Protein AF-0000000075992745 (afdb_homodimer)

Radius of gyration: 24.16 Å; Cα contacts (8 Å, |Δi|>4): 857; chains: 2; bounding box: 60×70×59 Å

Structure (mmCIF, N/CA/C/O backbone):
data_AF-0000000075992745-model_v1
#
loop_
_entity.id
_entity.type
_entity.pdbx_description
1 polymer Maspardin-like
#
loop_
_atom_site.group_PDB
_atom_site.id
_atom_site.type_symbol
_atom_site.label_atom_id
_atom_site.label_alt_id
_atom_site.label_comp_id
_atom_site.label_asym_id
_atom_site.label_entity_id
_atom_site.label_seq_id
_atom_site.pdbx_PDB_ins_code
_atom_site.Cartn_x
_atom_site.Cartn_y
_atom_site.Cartn_z
_atom_site.occupancy
_atom_site.B_iso_or_equiv
_atom_site.auth_seq_id
_atom_site.auth_comp_id
_atom_site.auth_asym_id
_atom_site.auth_atom_id
_atom_site.pdbx_PDB_model_num
ATOM 1 N N . MET A 1 1 ? 29.016 8.023 17.594 1 26.86 1 MET A N 1
ATOM 2 C CA . MET A 1 1 ? 27.672 8.602 17.719 1 26.86 1 MET A CA 1
ATOM 3 C C . MET A 1 1 ? 27.625 10.008 17.141 1 26.86 1 MET A C 1
ATOM 5 O O . MET A 1 1 ? 26.609 10.43 16.594 1 26.86 1 MET A O 1
ATOM 9 N N . HIS A 1 2 ? 28.688 10.75 17.375 1 33.97 2 HIS A N 1
ATOM 10 C CA . HIS A 1 2 ? 29.078 12.094 16.938 1 33.97 2 HIS A CA 1
ATOM 11 C C . HIS A 1 2 ? 29.281 12.148 15.43 1 33.97 2 HIS A C 1
ATOM 13 O O . HIS A 1 2 ? 29.266 13.234 14.844 1 33.97 2 HIS A O 1
ATOM 19 N N . HIS A 1 3 ? 29.75 10.992 14.953 1 36.22 3 HIS A N 1
ATOM 20 C CA . HIS A 1 3 ? 30.172 11.008 13.555 1 36.22 3 HIS A CA 1
ATOM 21 C C . HIS A 1 3 ? 28.984 11.125 12.625 1 36.22 3 HIS A C 1
ATOM 23 O O . HIS A 1 3 ? 29.141 11.273 11.406 1 36.22 3 H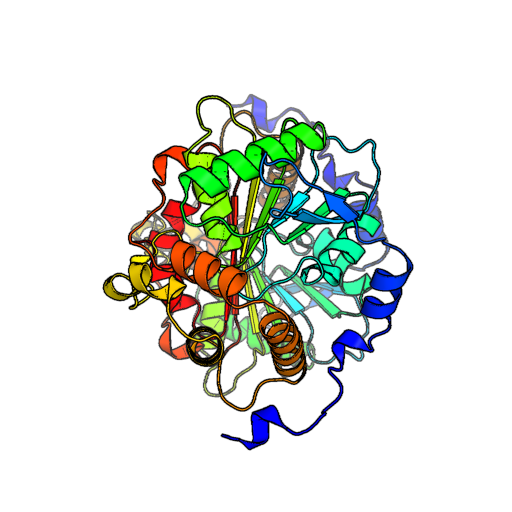IS A O 1
ATOM 29 N N . LEU A 1 4 ? 27.781 10.656 13.102 1 38.75 4 LEU A N 1
ATOM 30 C CA . LEU A 1 4 ? 26.656 10.734 12.18 1 38.75 4 LEU A CA 1
ATOM 31 C C . LEU A 1 4 ? 26.297 12.188 11.875 1 38.75 4 LEU A C 1
ATOM 33 O O . LEU A 1 4 ? 25.578 12.469 10.914 1 38.75 4 LEU A O 1
ATOM 37 N N . LEU A 1 5 ? 26.656 13.148 12.805 1 38.5 5 LEU A N 1
ATOM 38 C CA . LEU A 1 5 ? 26.234 14.539 12.648 1 38.5 5 LEU A CA 1
ATOM 39 C C . LEU A 1 5 ? 27.078 15.25 11.602 1 38.5 5 LEU A C 1
ATOM 41 O O . LEU A 1 5 ? 26.594 16.141 10.906 1 38.5 5 LEU A O 1
ATOM 45 N N . ASN A 1 6 ? 28.438 15.242 11.805 1 35.97 6 ASN A N 1
ATOM 46 C CA . ASN A 1 6 ? 29.297 16.297 11.242 1 35.97 6 ASN A CA 1
ATOM 47 C C . ASN A 1 6 ? 29.578 16.047 9.766 1 35.97 6 ASN A C 1
ATOM 49 O O . ASN A 1 6 ? 30.438 16.703 9.18 1 35.97 6 ASN A O 1
ATOM 53 N N . SER A 1 7 ? 29.703 14.82 9.289 1 39.09 7 SER A N 1
ATOM 54 C CA . SER A 1 7 ? 30.219 14.773 7.922 1 39.09 7 SER A CA 1
ATOM 55 C C . SER A 1 7 ? 29.203 15.336 6.934 1 39.09 7 SER A C 1
ATOM 57 O O . SER A 1 7 ? 28.031 14.953 6.949 1 39.09 7 SER A O 1
ATOM 59 N N . LYS A 1 8 ? 29.406 16.453 6.441 1 42.62 8 LYS A N 1
ATOM 60 C CA . LYS A 1 8 ? 28.672 17.062 5.336 1 42.62 8 LYS A CA 1
ATOM 61 C C . LYS A 1 8 ? 28.422 16.047 4.223 1 42.62 8 LYS A C 1
ATOM 63 O O . LYS A 1 8 ? 29.125 16.031 3.213 1 42.62 8 LYS A O 1
ATOM 68 N N . SER A 1 9 ? 28.281 14.789 4.395 1 50.88 9 SER A N 1
ATOM 69 C CA . SER A 1 9 ? 27.859 13.992 3.248 1 50.88 9 SER A CA 1
ATOM 70 C C . SER A 1 9 ? 26.609 14.578 2.594 1 50.88 9 SER A C 1
ATOM 72 O O . SER A 1 9 ? 25.594 14.766 3.254 1 50.88 9 SER A O 1
ATOM 74 N N . THR A 1 10 ? 26.75 15.406 1.504 1 61.84 10 THR A N 1
ATOM 75 C CA . THR A 1 10 ? 25.703 16 0.674 1 61.84 10 THR A CA 1
ATOM 76 C C . THR A 1 10 ? 24.562 15.023 0.461 1 61.84 10 THR A C 1
ATOM 78 O O . THR A 1 10 ? 24.781 13.891 0.034 1 61.84 10 THR A O 1
ATOM 81 N N . ASN A 1 11 ? 23.359 15.32 1.11 1 83.88 11 ASN A N 1
ATOM 82 C CA . ASN A 1 11 ? 22.141 14.539 0.931 1 83.88 11 ASN A CA 1
ATOM 83 C C . ASN A 1 11 ? 21.875 14.25 -0.544 1 83.88 11 ASN A C 1
ATOM 85 O O . ASN A 1 11 ? 21.688 15.18 -1.338 1 83.88 11 ASN A O 1
ATOM 89 N N . GLU A 1 12 ? 22.094 13.117 -0.944 1 90.75 12 GLU A N 1
ATOM 90 C CA . GLU A 1 12 ? 21.984 12.68 -2.332 1 90.75 12 GLU A CA 1
ATOM 91 C C . GLU A 1 12 ? 20.625 13.055 -2.92 1 90.75 12 GLU A C 1
ATOM 93 O O . GLU A 1 12 ? 20.531 13.422 -4.094 1 90.75 12 GLU A O 1
ATOM 98 N N . ILE A 1 13 ? 19.625 13.086 -2.1 1 93.81 13 ILE A N 1
ATOM 99 C CA . ILE A 1 13 ? 18.266 13.344 -2.592 1 93.81 13 ILE A CA 1
ATOM 100 C C . ILE A 1 13 ? 18.125 14.812 -2.953 1 93.81 13 ILE A C 1
ATOM 102 O O . ILE A 1 13 ? 17.562 15.148 -4 1 93.81 13 ILE A O 1
ATOM 106 N N . VAL A 1 14 ? 18.641 15.711 -2.195 1 94.69 14 VAL A N 1
ATOM 107 C CA . VAL A 1 14 ? 18.484 17.156 -2.404 1 94.69 14 VAL A CA 1
ATOM 108 C C . VAL A 1 14 ? 19.172 17.562 -3.703 1 94.69 14 VAL A C 1
ATOM 110 O O . VAL A 1 14 ? 18.75 18.516 -4.367 1 94.69 14 VAL A O 1
ATOM 113 N N . GLN A 1 15 ? 20.156 16.75 -4.098 1 94.31 15 GLN A N 1
ATOM 114 C CA . GLN A 1 15 ? 20.906 17.062 -5.309 1 94.31 15 GLN A CA 1
ATOM 115 C C . GLN A 1 15 ? 20.375 16.266 -6.5 1 94.31 15 GLN A C 1
ATOM 117 O O . GLN A 1 15 ? 20.844 16.438 -7.625 1 94.31 15 GLN A O 1
ATOM 122 N N . SER A 1 16 ? 19.406 15.445 -6.281 1 94.44 16 SER A N 1
ATOM 123 C CA . SER A 1 16 ? 18.891 14.602 -7.355 1 94.44 16 SER A CA 1
ATOM 124 C C . SER A 1 16 ? 18.172 15.438 -8.406 1 94.44 16 SER A C 1
ATOM 126 O O . SER A 1 16 ? 17.562 16.469 -8.086 1 94.44 16 SER A O 1
ATOM 128 N N . PRO A 1 17 ? 18.188 15.008 -9.656 1 94.31 17 PRO A N 1
ATOM 129 C CA . PRO A 1 17 ? 17.469 15.719 -10.711 1 94.31 17 PRO A CA 1
ATOM 130 C C . PRO A 1 17 ? 15.977 15.844 -10.422 1 94.31 17 PRO A C 1
ATOM 132 O O . PRO A 1 17 ? 15.367 16.875 -10.734 1 94.31 17 PRO A O 1
ATOM 135 N N . GLU A 1 18 ? 15.438 14.867 -9.859 1 93.88 18 GLU A N 1
ATOM 136 C CA . GLU A 1 18 ? 14.008 14.867 -9.562 1 93.88 18 GLU A CA 1
ATOM 137 C C . GLU A 1 18 ? 13.664 15.953 -8.547 1 93.88 18 GLU A C 1
ATOM 139 O O . GLU A 1 18 ? 12.695 16.703 -8.727 1 93.88 18 GLU A O 1
ATOM 144 N N . TYR A 1 19 ? 14.422 16 -7.512 1 97 19 TYR A N 1
ATOM 145 C CA . TYR A 1 19 ? 14.164 16.984 -6.473 1 97 19 TYR A CA 1
ATOM 146 C C . TYR A 1 19 ? 14.406 18.406 -6.996 1 97 19 TYR A C 1
ATOM 148 O O . TYR A 1 19 ? 13.633 19.312 -6.711 1 97 19 TYR A O 1
ATOM 156 N N . LEU A 1 20 ? 15.438 18.578 -7.738 1 97.06 20 LEU A N 1
ATOM 157 C CA . LEU A 1 20 ? 15.75 19.875 -8.312 1 97.06 20 LEU A CA 1
ATOM 158 C C . LEU A 1 20 ? 14.656 20.312 -9.281 1 97.06 20 LEU A C 1
ATOM 160 O O . LEU A 1 20 ? 14.273 21.484 -9.305 1 97.06 20 LEU A O 1
ATOM 164 N N . SER A 1 21 ? 14.219 19.375 -10.086 1 96.56 21 SER A N 1
ATOM 165 C CA . SER A 1 21 ? 13.109 19.672 -10.984 1 96.56 21 SER A CA 1
ATOM 166 C C . SER A 1 21 ? 11.867 20.094 -10.211 1 96.56 21 SER A C 1
ATOM 168 O O . SER A 1 21 ? 11.195 21.062 -10.578 1 96.56 21 SER A O 1
ATOM 170 N N . PHE A 1 22 ? 11.57 19.422 -9.203 1 97.81 22 PHE A N 1
ATOM 171 C CA . PHE A 1 22 ? 10.445 19.75 -8.328 1 97.81 22 PHE A CA 1
ATOM 172 C C . PHE A 1 22 ? 10.57 21.172 -7.793 1 97.81 22 PHE A C 1
ATOM 174 O O . PHE A 1 22 ? 9.633 21.969 -7.91 1 97.81 22 PHE A O 1
ATOM 181 N N . ARG A 1 23 ? 11.695 21.484 -7.227 1 97.25 23 ARG A N 1
ATOM 182 C CA . ARG A 1 23 ? 11.914 22.797 -6.602 1 97.25 23 ARG A CA 1
ATOM 183 C C . ARG A 1 23 ? 11.844 23.906 -7.637 1 97.25 23 ARG A C 1
ATOM 185 O O . ARG A 1 23 ? 11.445 25.031 -7.316 1 97.25 23 ARG A O 1
ATOM 192 N N . SER A 1 24 ? 12.125 23.578 -8.828 1 97.06 24 SER A N 1
ATOM 193 C CA . SER A 1 24 ? 12.18 24.594 -9.867 1 97.06 24 SER A CA 1
ATOM 194 C C . SER A 1 24 ? 10.82 24.797 -10.523 1 97.06 24 SER A C 1
ATOM 196 O O . SER A 1 24 ? 10.547 25.844 -11.102 1 97.06 24 SER A O 1
ATOM 198 N N . THR A 1 25 ? 9.93 23.859 -10.477 1 96.94 25 THR A N 1
ATOM 199 C CA . THR A 1 25 ? 8.719 23.891 -11.289 1 96.94 25 THR A CA 1
ATOM 200 C C . THR A 1 25 ? 7.492 24.172 -10.422 1 96.94 25 THR A C 1
ATOM 202 O O . THR A 1 25 ? 6.484 24.688 -10.906 1 96.94 25 THR A O 1
ATOM 205 N N . ILE A 1 26 ? 7.586 23.766 -9.227 1 98.06 26 ILE A N 1
ATOM 206 C CA . ILE A 1 26 ? 6.434 23.938 -8.352 1 98.06 26 ILE A CA 1
ATOM 207 C C . ILE A 1 26 ? 6.75 24.953 -7.266 1 98.06 26 ILE A C 1
ATOM 209 O O . ILE A 1 26 ? 7.539 24.688 -6.359 1 98.06 26 ILE A O 1
ATOM 213 N N . PRO A 1 27 ? 6.105 26.078 -7.312 1 98 27 PRO A N 1
ATOM 214 C CA . PRO A 1 27 ? 6.402 27.125 -6.324 1 98 27 PRO A CA 1
ATOM 215 C C . PRO A 1 27 ? 5.859 26.797 -4.938 1 98 27 PRO A C 1
ATOM 217 O O . PRO A 1 27 ? 4.766 26.234 -4.816 1 98 27 PRO A O 1
ATOM 220 N N . GLN A 1 28 ? 6.637 27.109 -3.963 1 98.5 28 GLN A N 1
ATOM 221 C CA . GLN A 1 28 ? 6.184 27.031 -2.578 1 98.5 28 GLN A CA 1
ATOM 222 C C . GLN A 1 28 ? 5.238 28.188 -2.248 1 98.5 28 GLN A C 1
ATOM 224 O O . GLN A 1 28 ? 5.473 29.328 -2.658 1 98.5 28 GLN A O 1
ATOM 229 N N . LYS A 1 29 ? 4.152 27.906 -1.553 1 98.62 29 LYS A N 1
ATOM 230 C CA . LYS A 1 29 ? 3.189 28.922 -1.137 1 98.62 29 LYS A CA 1
ATOM 231 C C . LYS A 1 29 ? 3.002 28.922 0.377 1 98.62 29 LYS A C 1
ATOM 233 O O . LYS A 1 29 ? 3.141 27.875 1.021 1 98.62 29 LYS A O 1
ATOM 238 N N . LYS A 1 30 ? 2.717 30.047 0.884 1 98.56 30 LYS A N 1
ATOM 239 C CA . LYS A 1 30 ? 2.414 30.219 2.303 1 98.56 30 LYS A CA 1
ATOM 240 C C . LYS A 1 30 ? 1.014 30.797 2.5 1 98.56 30 LYS A C 1
ATOM 242 O O . LYS A 1 30 ? 0.625 31.734 1.818 1 98.56 30 LYS A O 1
ATOM 247 N N . ILE A 1 31 ? 0.261 30.188 3.389 1 98.5 31 ILE A N 1
ATOM 248 C CA . ILE A 1 31 ? -1.132 30.562 3.613 1 98.5 31 ILE A CA 1
ATOM 249 C C . ILE A 1 31 ? -1.386 30.734 5.109 1 98.5 31 ILE A C 1
ATOM 251 O O . ILE A 1 31 ? -0.918 29.938 5.918 1 98.5 31 ILE A O 1
ATOM 255 N N . VAL A 1 32 ? -2.053 31.781 5.445 1 98.69 32 VAL A N 1
ATOM 256 C CA . VAL A 1 32 ? -2.486 31.984 6.824 1 98.69 32 VAL A CA 1
ATOM 257 C C . VAL A 1 32 ? -4.012 31.938 6.898 1 98.69 32 VAL A C 1
ATOM 259 O O . VAL A 1 32 ? -4.703 32.656 6.176 1 98.69 32 VAL A O 1
ATOM 262 N N . VAL A 1 33 ? -4.48 31.031 7.785 1 98.56 33 VAL A N 1
ATOM 263 C CA . VAL A 1 33 ? -5.93 30.906 7.871 1 98.56 33 VAL A CA 1
ATOM 264 C C . VAL A 1 33 ? -6.391 31.172 9.305 1 98.56 33 VAL A C 1
ATOM 266 O O . VAL A 1 33 ? -7.59 31.328 9.555 1 98.56 33 VAL A O 1
ATOM 269 N N . ASP A 1 34 ? -5.465 31.172 10.234 1 98.19 34 ASP A N 1
ATOM 270 C CA . ASP A 1 34 ? -5.766 31.484 11.625 1 98.19 34 ASP A CA 1
ATOM 271 C C . ASP A 1 34 ? -5.715 33 11.859 1 98.19 34 ASP A C 1
ATOM 273 O O . ASP A 1 34 ? -5.188 33.75 11.031 1 98.19 34 ASP A O 1
ATOM 277 N N . GLU A 1 35 ? -6.305 33.438 13.008 1 97.44 35 GLU A N 1
ATOM 278 C CA . GLU A 1 35 ? -6.199 34.812 13.406 1 97.44 35 GLU A CA 1
ATOM 279 C C . GLU A 1 35 ? -4.758 35.188 13.734 1 97.44 35 GLU A C 1
ATOM 281 O O . GLU A 1 35 ? -4.32 36.312 13.453 1 97.44 35 GLU A O 1
ATOM 286 N N . ASP A 1 36 ? -4.09 34.281 14.289 1 96.94 36 ASP A N 1
ATOM 287 C CA . ASP A 1 36 ? -2.668 34.469 14.57 1 96.94 36 ASP A CA 1
ATOM 288 C C . ASP A 1 36 ? -1.839 34.406 13.289 1 96.94 36 ASP A C 1
ATOM 290 O O . ASP A 1 36 ? -1.701 33.312 12.703 1 96.94 36 ASP A O 1
ATOM 294 N N . PRO A 1 37 ? -1.205 35.469 12.836 1 96.44 37 PRO A N 1
ATOM 295 C CA . PRO A 1 37 ? -0.469 35.469 11.57 1 96.44 37 PRO A CA 1
ATOM 296 C C . PRO A 1 37 ? 0.788 34.625 11.609 1 96.44 37 PRO A C 1
ATOM 298 O O . PRO A 1 37 ? 1.38 34.344 10.562 1 96.44 37 PRO A O 1
ATOM 301 N N . LYS A 1 38 ? 1.207 34.188 12.766 1 96.81 38 LYS A N 1
ATOM 302 C CA . LYS A 1 38 ? 2.389 33.312 12.891 1 96.81 38 LYS A CA 1
ATOM 303 C C . LYS A 1 38 ? 2.082 31.891 12.477 1 96.81 38 LYS A C 1
ATOM 305 O O . LYS A 1 38 ? 2.996 31.094 12.25 1 96.81 38 LYS A O 1
ATOM 310 N N . LYS A 1 39 ? 0.812 31.594 12.406 1 98.38 39 LYS A N 1
ATOM 311 C CA . LYS A 1 39 ? 0.415 30.234 12.008 1 98.38 39 LYS A CA 1
ATOM 312 C C . LYS A 1 39 ? 0.323 30.109 10.492 1 98.38 39 LYS A C 1
ATOM 314 O O . LYS A 1 39 ? -0.756 30.266 9.914 1 98.38 39 LYS A O 1
ATOM 319 N N . VAL A 1 40 ? 1.433 29.734 9.992 1 98.75 40 VAL A N 1
ATOM 320 C CA . VAL A 1 40 ? 1.579 29.719 8.539 1 98.75 40 VAL A CA 1
ATOM 321 C C . VAL A 1 40 ? 1.551 28.281 8.023 1 98.75 40 VAL A C 1
ATOM 323 O O . VAL A 1 40 ? 2.293 27.438 8.516 1 98.75 40 VAL A O 1
ATOM 326 N N . TRP A 1 41 ? 0.667 27.984 7.047 1 98.88 41 TRP A N 1
ATOM 327 C CA . TRP A 1 41 ? 0.721 26.75 6.27 1 98.88 41 TRP A CA 1
ATOM 328 C C . TRP A 1 41 ? 1.652 26.906 5.07 1 98.88 41 TRP A C 1
ATOM 330 O O . TRP A 1 41 ? 1.479 27.812 4.254 1 98.88 41 TRP A O 1
ATOM 340 N N . THR A 1 42 ? 2.676 26.094 4.992 1 98.88 42 THR A N 1
ATOM 341 C CA . THR A 1 42 ? 3.535 26.031 3.814 1 98.88 42 THR A CA 1
ATOM 342 C C . THR A 1 42 ? 3.117 24.875 2.904 1 98.88 42 THR A C 1
ATOM 344 O O . THR A 1 42 ? 2.982 23.734 3.355 1 98.88 42 THR A O 1
ATOM 347 N N . ILE A 1 43 ? 2.895 25.188 1.575 1 98.81 43 ILE A N 1
ATOM 348 C CA . ILE A 1 43 ? 2.33 24.109 0.759 1 98.81 43 ILE A CA 1
ATOM 349 C C . ILE A 1 43 ? 3.004 24.094 -0.611 1 98.81 43 ILE A C 1
ATOM 351 O O . ILE A 1 43 ? 3.582 25.094 -1.036 1 98.81 43 ILE A O 1
ATOM 355 N N . TYR A 1 44 ? 3.086 22.984 -1.206 1 98.88 44 TYR A N 1
ATOM 356 C CA . TYR A 1 44 ? 3.246 22.781 -2.641 1 98.88 44 TYR A CA 1
ATOM 357 C C . TYR A 1 44 ? 1.957 22.25 -3.264 1 98.88 44 TYR A C 1
ATOM 359 O O . TYR A 1 44 ? 1.424 21.219 -2.832 1 98.88 44 TYR A O 1
ATOM 367 N N . ASP A 1 45 ? 1.437 23.031 -4.152 1 98.56 45 ASP A N 1
ATOM 368 C CA . ASP A 1 45 ? 0.178 22.734 -4.828 1 98.56 45 ASP A CA 1
ATOM 369 C C . ASP A 1 45 ? 0.394 22.531 -6.328 1 98.56 45 ASP A C 1
ATOM 371 O O . ASP A 1 45 ? 0.667 23.5 -7.051 1 98.56 45 ASP A O 1
ATOM 375 N N . ALA A 1 46 ? 0.276 21.281 -6.816 1 98.56 46 ALA A N 1
ATOM 376 C CA . ALA A 1 46 ? 0.595 20.969 -8.211 1 98.56 46 ALA A CA 1
ATOM 377 C C . ALA A 1 46 ? -0.513 20.141 -8.852 1 98.56 46 ALA A C 1
ATOM 379 O O . ALA A 1 46 ? -1.214 19.391 -8.172 1 98.56 46 ALA A O 1
ATOM 380 N N . GLY A 1 47 ? -0.625 20.234 -10.211 1 97.69 47 GLY A N 1
ATOM 381 C CA . GLY A 1 47 ? -1.641 19.531 -10.969 1 97.69 47 GLY A CA 1
ATOM 382 C C . GLY A 1 47 ? -2.754 20.438 -11.461 1 97.69 47 GLY A C 1
ATOM 383 O O . GLY A 1 47 ? -2.758 21.641 -11.18 1 97.69 47 GLY A O 1
ATOM 384 N N . PRO A 1 48 ? -3.693 19.859 -12.219 1 96.94 48 PRO A N 1
ATOM 385 C CA . PRO A 1 48 ? -4.75 20.688 -12.828 1 96.94 48 PRO A CA 1
ATOM 386 C C . PRO A 1 48 ? -5.676 21.312 -11.789 1 96.94 48 PRO A C 1
ATOM 388 O O . PRO A 1 48 ? -6.18 20.625 -10.898 1 96.94 48 PRO A O 1
ATOM 391 N N . ARG A 1 49 ? -6.012 22.531 -11.984 1 94.5 49 ARG A N 1
ATOM 392 C CA . ARG A 1 49 ? -6.766 23.312 -11.008 1 94.5 49 ARG A CA 1
ATOM 393 C C . ARG A 1 49 ? -8.25 22.969 -11.062 1 94.5 49 ARG A C 1
ATOM 395 O O . ARG A 1 49 ? -9 23.266 -10.125 1 94.5 49 ARG A O 1
ATOM 402 N N . ASN A 1 50 ? -8.594 22.328 -12.125 1 94.44 50 ASN A N 1
ATOM 403 C CA . ASN A 1 50 ? -10 21.984 -12.273 1 94.44 50 ASN A CA 1
ATOM 404 C C . ASN A 1 50 ? -10.367 20.75 -11.453 1 94.44 50 ASN A C 1
ATOM 406 O O . ASN A 1 50 ? -11.547 20.422 -11.289 1 94.44 50 ASN A O 1
ATOM 410 N N . VAL A 1 51 ? -9.328 20.078 -11.047 1 92.88 51 VAL A N 1
ATOM 411 C CA . VAL A 1 51 ? -9.594 18.969 -10.133 1 92.88 51 VAL A CA 1
ATOM 412 C C . VAL A 1 51 ? -10.109 19.5 -8.805 1 92.88 51 VAL A C 1
ATOM 414 O O . VAL A 1 51 ? -9.406 20.219 -8.102 1 92.88 51 VAL A O 1
ATOM 417 N N . LYS A 1 52 ? -11.266 19.078 -8.43 1 92.5 52 LYS A N 1
ATOM 418 C CA . LYS A 1 52 ? -11.945 19.641 -7.273 1 92.5 52 LYS A CA 1
ATOM 419 C C . LYS A 1 52 ? -11.719 18.797 -6.027 1 92.5 52 LYS A C 1
ATOM 421 O O . LYS A 1 52 ? -11.953 19.25 -4.906 1 92.5 52 LYS A O 1
ATOM 426 N N . CYS A 1 53 ? -11.32 17.547 -6.18 1 97.38 53 CYS A N 1
ATOM 427 C CA . CYS A 1 53 ? -11.055 16.641 -5.062 1 97.38 53 CYS A CA 1
ATOM 428 C C . CYS A 1 53 ? -9.602 16.188 -5.066 1 97.38 53 CYS A C 1
ATOM 430 O O . CYS A 1 53 ? -9.312 15.039 -5.414 1 97.38 53 CYS A O 1
ATOM 432 N N . PRO A 1 54 ? -8.703 17.078 -4.648 1 98.62 54 PRO A N 1
ATOM 433 C CA . PRO A 1 54 ? -7.277 16.75 -4.715 1 98.62 54 PRO A CA 1
ATOM 434 C C . PRO A 1 54 ? -6.828 15.812 -3.602 1 98.62 54 PRO A C 1
ATOM 436 O O . PRO A 1 54 ? -7.617 15.484 -2.709 1 98.62 54 PRO A O 1
ATOM 439 N N . LEU A 1 55 ? -5.617 15.367 -3.773 1 98.81 55 LEU A N 1
ATOM 440 C CA . LEU A 1 55 ? -4.93 14.617 -2.727 1 98.81 55 LEU A CA 1
ATOM 441 C C . LEU A 1 55 ? -4.125 15.555 -1.83 1 98.81 55 LEU A C 1
ATOM 443 O O . LEU A 1 55 ? -3.248 16.281 -2.307 1 98.81 55 LEU A O 1
ATOM 447 N N . ILE A 1 56 ? -4.434 15.57 -0.566 1 98.94 56 ILE A N 1
ATOM 448 C CA . ILE A 1 56 ? -3.645 16.312 0.411 1 98.94 56 ILE A CA 1
ATOM 449 C C . ILE A 1 56 ? -2.674 15.367 1.113 1 98.94 56 ILE A C 1
ATOM 451 O O . ILE A 1 56 ? -3.072 14.312 1.608 1 98.94 56 ILE A O 1
ATOM 455 N N . CYS A 1 57 ? -1.428 15.742 1.15 1 98.94 57 CYS A N 1
ATOM 456 C CA . CYS A 1 57 ? -0.41 14.938 1.816 1 98.94 57 CYS A CA 1
ATOM 457 C C . CYS A 1 57 ? -0.051 15.531 3.176 1 98.94 57 CYS A C 1
ATOM 459 O O . CYS A 1 57 ? 0.368 16.688 3.264 1 98.94 57 CYS A O 1
ATOM 461 N N . LEU A 1 58 ? -0.226 14.711 4.199 1 98.94 58 LEU A N 1
ATOM 462 C CA . LEU A 1 58 ? 0.105 15.102 5.562 1 98.94 58 LEU A CA 1
ATOM 463 C C . LEU A 1 58 ? 1.383 14.414 6.031 1 98.94 58 LEU A C 1
ATOM 465 O O . LEU A 1 58 ? 1.479 13.188 6.004 1 98.94 58 LEU A O 1
ATOM 469 N N . PRO A 1 59 ? 2.332 15.164 6.508 1 98.69 59 PRO A N 1
ATOM 470 C CA . PRO A 1 59 ? 3.658 14.617 6.801 1 98.69 59 PRO A CA 1
ATOM 471 C C . PRO A 1 59 ? 3.732 13.938 8.164 1 98.69 59 PRO A C 1
ATOM 473 O O . PRO A 1 59 ? 2.867 14.164 9.016 1 98.69 59 PRO A O 1
ATOM 476 N N . PRO A 1 60 ? 4.789 13.133 8.359 1 97.94 60 PRO A N 1
ATOM 477 C CA . PRO A 1 60 ? 5.125 12.664 9.711 1 97.94 60 PRO A CA 1
ATOM 478 C C . PRO A 1 60 ? 5.66 13.773 10.602 1 97.94 60 PRO A C 1
ATOM 480 O O . PRO A 1 60 ? 5.754 14.93 10.172 1 97.94 60 PRO A O 1
ATOM 483 N N . VAL A 1 61 ? 6.062 13.367 11.781 1 98.31 61 VAL A N 1
ATOM 484 C CA . VAL A 1 61 ? 6.547 14.32 12.773 1 98.31 61 VAL A CA 1
ATOM 485 C C . VAL A 1 61 ? 7.699 15.141 12.188 1 98.31 61 VAL A C 1
ATOM 487 O O . VAL A 1 61 ? 7.781 16.344 12.398 1 98.31 61 VAL A O 1
ATOM 490 N N . SER A 1 62 ? 8.539 14.516 11.438 1 97.12 62 SER A N 1
ATOM 491 C CA . SER A 1 62 ? 9.773 15.133 10.977 1 97.12 62 SER A CA 1
ATOM 492 C C . SER A 1 62 ? 9.578 15.797 9.617 1 97.12 62 SER A C 1
ATOM 494 O O . SER A 1 62 ? 10.516 16.375 9.062 1 97.12 62 SER A O 1
ATOM 496 N N . GLY A 1 63 ? 8.469 15.805 9.07 1 97.31 63 GLY A N 1
ATOM 497 C CA . GLY A 1 63 ? 8.328 16.125 7.664 1 97.31 63 GLY A CA 1
ATOM 498 C C . GLY A 1 63 ? 8.016 17.594 7.422 1 97.31 63 GLY A C 1
ATOM 499 O O . GLY A 1 63 ? 7.281 18.219 8.195 1 97.31 63 GLY A O 1
ATOM 500 N N . THR A 1 64 ? 8.609 18.141 6.309 1 98.5 64 THR A N 1
ATOM 501 C CA . THR A 1 64 ? 8.242 19.438 5.746 1 98.5 64 THR A CA 1
ATOM 502 C C . THR A 1 64 ? 7.359 19.266 4.512 1 98.5 64 THR A C 1
ATOM 504 O O . THR A 1 64 ? 7.023 18.141 4.141 1 98.5 64 THR A O 1
ATOM 507 N N . ALA A 1 65 ? 6.961 20.375 3.908 1 98.62 65 ALA A N 1
ATOM 508 C CA . ALA A 1 65 ? 5.996 20.328 2.816 1 98.62 65 ALA A CA 1
ATOM 509 C C . ALA A 1 65 ? 6.562 19.578 1.612 1 98.62 65 ALA A C 1
ATOM 511 O O . ALA A 1 65 ? 5.809 19.062 0.784 1 98.62 65 ALA A O 1
ATOM 512 N N . ASP A 1 66 ? 7.859 19.531 1.471 1 98.5 66 ASP A N 1
ATOM 513 C CA . ASP A 1 66 ? 8.469 18.984 0.262 1 98.5 66 ASP A CA 1
ATOM 514 C C . ASP A 1 66 ? 8.781 17.5 0.435 1 98.5 66 ASP A C 1
ATOM 516 O O . ASP A 1 66 ? 9.367 16.875 -0.456 1 98.5 66 ASP A O 1
ATOM 520 N N . CYS A 1 67 ? 8.422 16.953 1.554 1 97.75 67 CYS A N 1
ATOM 521 C CA . CYS A 1 67 ? 8.828 15.57 1.804 1 97.75 67 CYS A CA 1
ATOM 522 C C . CYS A 1 67 ? 8.125 14.609 0.859 1 97.75 67 CYS A C 1
ATOM 524 O O . CYS A 1 67 ? 8.547 13.469 0.7 1 97.75 67 CYS A O 1
ATOM 526 N N . PHE A 1 68 ? 7.035 15.062 0.202 1 98.31 68 PHE A N 1
ATOM 527 C CA . PHE A 1 68 ? 6.289 14.219 -0.726 1 98.31 68 PHE A CA 1
ATOM 528 C C . PHE A 1 68 ? 6.555 14.633 -2.168 1 98.31 68 PHE A C 1
ATOM 530 O O . PHE A 1 68 ? 5.676 14.516 -3.025 1 98.31 68 PHE A O 1
ATOM 537 N N . PHE A 1 69 ? 7.723 15.117 -2.475 1 98.31 69 PHE A N 1
ATOM 538 C CA . PHE A 1 69 ? 8.008 15.656 -3.799 1 98.31 69 PHE A CA 1
ATOM 539 C C . PHE A 1 69 ? 7.914 14.562 -4.859 1 98.31 69 PHE A C 1
ATOM 541 O O . PHE A 1 69 ? 7.484 14.82 -5.984 1 98.31 69 PHE A O 1
ATOM 548 N N . ARG A 1 70 ? 8.258 13.359 -4.516 1 95.81 70 ARG A N 1
ATOM 549 C CA . ARG A 1 70 ? 8.172 12.273 -5.484 1 95.81 70 ARG A CA 1
ATOM 550 C C . ARG A 1 70 ? 6.719 11.945 -5.816 1 95.81 70 ARG A C 1
ATOM 552 O O . ARG A 1 70 ? 6.379 11.719 -6.98 1 95.81 70 ARG A O 1
ATOM 559 N N . GLN A 1 71 ? 5.891 11.875 -4.781 1 96.25 71 GLN A N 1
ATOM 560 C CA . GLN A 1 71 ? 4.461 11.648 -4.984 1 96.25 71 GLN A CA 1
ATOM 561 C C . GLN A 1 71 ? 3.842 12.766 -5.816 1 96.25 71 GLN A C 1
ATOM 563 O O . GLN A 1 71 ? 3.035 12.508 -6.715 1 96.25 71 GLN A O 1
ATOM 568 N N . ILE A 1 72 ? 4.223 13.961 -5.48 1 98 72 ILE A N 1
ATOM 569 C CA . ILE A 1 72 ? 3.721 15.109 -6.223 1 98 72 ILE A CA 1
ATOM 570 C C . ILE A 1 72 ? 4.062 14.953 -7.703 1 98 72 ILE A C 1
ATOM 572 O O . ILE A 1 72 ? 3.18 15.016 -8.562 1 98 72 ILE A O 1
ATOM 576 N N . MET A 1 73 ? 5.332 14.68 -8.031 1 96.06 73 MET A N 1
ATOM 577 C CA . MET A 1 73 ? 5.805 14.617 -9.406 1 96.06 73 MET A CA 1
ATOM 578 C C . MET A 1 73 ? 5.16 13.453 -10.148 1 96.06 73 MET A C 1
ATOM 580 O O . MET A 1 73 ? 4.711 13.602 -11.289 1 96.06 73 MET A O 1
ATOM 584 N N . ALA A 1 74 ? 5.051 12.344 -9.508 1 92.62 74 ALA A N 1
ATOM 585 C CA . ALA A 1 74 ? 4.531 11.141 -10.156 1 92.62 74 ALA A CA 1
ATOM 586 C C . ALA A 1 74 ? 3.031 11.258 -10.414 1 92.62 74 ALA A C 1
ATOM 588 O O . ALA A 1 74 ? 2.562 10.984 -11.516 1 92.62 74 ALA A O 1
ATOM 589 N N . LEU A 1 75 ? 2.264 11.703 -9.461 1 95.56 75 LEU A N 1
ATOM 590 C CA . LEU A 1 75 ? 0.808 11.695 -9.562 1 95.56 75 LEU A CA 1
ATOM 591 C C . LEU A 1 75 ? 0.313 12.828 -10.445 1 95.56 75 LEU A C 1
ATOM 593 O O . LEU A 1 75 ? -0.664 12.672 -11.18 1 95.56 75 LEU A O 1
ATOM 597 N N . THR A 1 76 ? 0.956 13.93 -10.359 1 96.38 76 THR A N 1
ATOM 598 C CA . THR A 1 76 ? 0.54 15.039 -11.203 1 96.38 76 THR A CA 1
ATOM 599 C C . THR A 1 76 ? 0.765 14.703 -12.68 1 96.38 76 THR A C 1
ATOM 601 O O . THR A 1 76 ? -0.003 15.141 -13.539 1 96.38 76 THR A O 1
ATOM 604 N N . ALA A 1 77 ? 1.806 13.938 -12.969 1 90.12 77 ALA A N 1
ATOM 605 C CA . ALA A 1 77 ? 2.066 13.484 -14.336 1 90.12 77 ALA A CA 1
ATOM 606 C C . ALA A 1 77 ? 0.922 12.617 -14.852 1 90.12 77 ALA A C 1
ATOM 608 O O . ALA A 1 77 ? 0.729 12.492 -16.062 1 90.12 77 ALA A O 1
ATOM 609 N N . HIS A 1 78 ? 0.108 12.133 -13.953 1 88.06 78 HIS A N 1
ATOM 610 C CA . HIS A 1 78 ? -1.017 11.281 -14.328 1 88.06 78 HIS A CA 1
ATOM 611 C C . HIS A 1 78 ? -2.338 12.039 -14.219 1 88.06 78 HIS A C 1
ATOM 613 O O . HIS A 1 78 ? -3.408 11.422 -14.219 1 88.06 78 HIS A O 1
ATOM 619 N N . GLY A 1 79 ? -2.297 13.312 -13.922 1 94.12 79 GLY A N 1
ATOM 620 C CA . GLY A 1 79 ? -3.484 14.148 -14.008 1 94.12 79 GLY A CA 1
ATOM 621 C C . GLY A 1 79 ? -4.141 14.383 -12.656 1 94.12 79 GLY A C 1
ATOM 622 O O . GLY A 1 79 ? -5.27 14.875 -12.586 1 94.12 79 GLY A O 1
ATOM 623 N N . TYR A 1 80 ? -3.465 14.086 -11.625 1 96.5 80 TYR A N 1
ATOM 624 C CA . TYR A 1 80 ? -3.986 14.336 -10.289 1 96.5 80 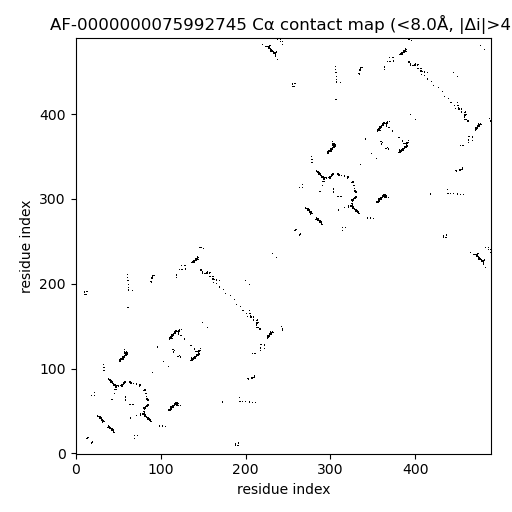TYR A CA 1
ATOM 625 C C . TYR A 1 80 ? -3.512 15.688 -9.758 1 96.5 80 TYR A C 1
ATOM 627 O O . TYR A 1 80 ? -2.445 16.172 -10.148 1 96.5 80 TYR A O 1
ATOM 635 N N . ARG A 1 81 ? -4.344 16.297 -8.969 1 98.56 81 ARG A N 1
ATOM 636 C CA . ARG A 1 81 ? -3.896 17.453 -8.195 1 98.56 81 ARG A CA 1
ATOM 637 C C . ARG A 1 81 ? -3.443 17.031 -6.801 1 98.56 81 ARG A C 1
ATOM 639 O O . ARG A 1 81 ? -4.164 16.328 -6.094 1 98.56 81 ARG A O 1
ATOM 646 N N . VAL A 1 82 ? -2.229 17.375 -6.449 1 98.81 82 VAL A N 1
ATOM 647 C CA . VAL A 1 82 ? -1.619 16.984 -5.184 1 98.81 82 VAL A CA 1
ATOM 648 C C . VAL A 1 82 ? -1.191 18.234 -4.414 1 98.81 82 VAL A C 1
ATOM 650 O O . VAL A 1 82 ? -0.532 19.125 -4.965 1 98.81 82 VAL A O 1
ATOM 653 N N . ILE A 1 83 ? -1.585 18.312 -3.139 1 98.88 83 ILE A N 1
ATOM 654 C CA . ILE A 1 83 ? -1.205 19.406 -2.238 1 98.88 83 ILE A CA 1
ATOM 655 C C . ILE A 1 83 ? -0.484 18.828 -1.02 1 98.88 83 ILE A C 1
ATOM 657 O O . ILE A 1 83 ? -1.081 18.109 -0.218 1 98.88 83 ILE A O 1
ATOM 661 N N . SER A 1 84 ? 0.761 19.109 -0.922 1 98.94 84 SER A N 1
ATOM 662 C CA . SER A 1 84 ? 1.538 18.719 0.25 1 98.94 84 SER A CA 1
ATOM 663 C C . SER A 1 84 ? 1.666 19.875 1.237 1 98.94 84 SER A C 1
ATOM 665 O O . SER A 1 84 ? 1.915 21.016 0.837 1 98.94 84 SER A O 1
ATOM 667 N N . VAL A 1 85 ? 1.569 19.547 2.541 1 98.88 85 VAL A N 1
ATOM 668 C CA . VAL A 1 85 ? 1.468 20.672 3.467 1 98.88 85 VAL A CA 1
ATOM 669 C C . VAL A 1 85 ? 2.465 20.484 4.609 1 98.88 85 VAL A C 1
ATOM 671 O O . VAL A 1 85 ? 2.824 19.359 4.957 1 98.88 85 VAL A O 1
ATOM 674 N N . GLN A 1 86 ? 2.914 21.516 5.09 1 98.88 86 GLN A N 1
ATOM 675 C CA . GLN A 1 86 ? 3.494 21.703 6.414 1 98.88 86 GLN A CA 1
ATOM 676 C C . GLN A 1 86 ? 2.631 22.641 7.258 1 98.88 86 GLN A C 1
ATOM 678 O O . GLN A 1 86 ? 2.561 23.844 6.988 1 98.88 86 GLN A O 1
ATOM 683 N N . TYR A 1 87 ? 1.95 22.047 8.211 1 98.81 87 TYR A N 1
ATOM 684 C CA . TYR A 1 87 ? 0.998 22.828 9 1 98.81 87 TYR A CA 1
ATOM 685 C C . TYR A 1 87 ? 1.696 23.547 10.148 1 98.81 87 TYR A C 1
ATOM 687 O O . TYR A 1 87 ? 2.791 23.156 10.555 1 98.81 87 TYR A O 1
ATOM 695 N N . PRO A 1 88 ? 1.091 24.609 10.633 1 98.75 88 PRO A N 1
ATOM 696 C CA . PRO A 1 88 ? 1.706 25.391 11.711 1 98.75 88 PRO A CA 1
ATOM 697 C C . PRO A 1 88 ? 1.581 24.719 13.07 1 98.75 88 PRO A C 1
ATOM 699 O O . PRO A 1 88 ? 1.107 23.578 13.164 1 98.75 88 PRO A O 1
ATOM 702 N N . VAL A 1 89 ? 2.045 25.422 14.094 1 98.81 89 VAL A N 1
ATOM 703 C CA . VAL A 1 89 ? 2.059 24.922 15.461 1 98.81 89 VAL A CA 1
ATOM 704 C C . VAL A 1 89 ? 0.628 24.812 15.984 1 98.81 89 VAL A C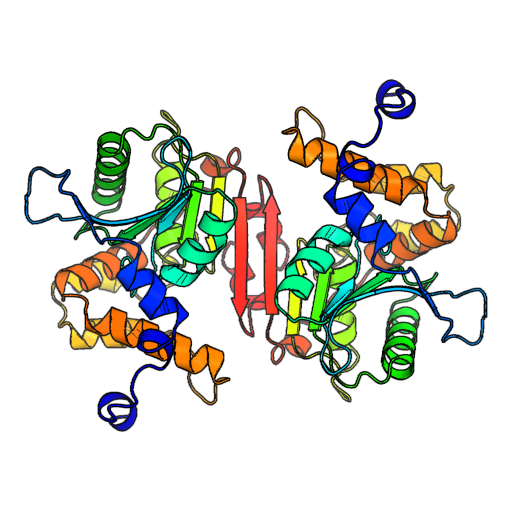 1
ATOM 706 O O . VAL A 1 89 ? -0.062 25.828 16.125 1 98.81 89 VAL A O 1
ATOM 709 N N . TYR A 1 90 ? 0.128 23.672 16.172 1 98.75 90 TYR A N 1
ATOM 710 C CA . TYR A 1 90 ? -1.098 23.328 16.891 1 98.75 90 TYR A CA 1
ATOM 711 C C . TYR A 1 90 ? -0.806 22.422 18.078 1 98.75 90 TYR A C 1
ATOM 713 O O . TYR A 1 90 ? -0.107 21.406 17.922 1 98.75 90 TYR A O 1
ATOM 721 N N . TRP A 1 91 ? -1.408 22.688 19.156 1 98.19 91 TRP A N 1
ATOM 722 C CA . TRP A 1 91 ? -1.028 21.953 20.359 1 98.19 91 TRP A CA 1
ATOM 723 C C . TRP A 1 91 ? -2.084 20.906 20.719 1 98.19 91 TRP A C 1
ATOM 725 O O . TRP A 1 91 ? -1.81 19.984 21.469 1 98.19 91 TRP A O 1
ATOM 735 N N . THR A 1 92 ? -3.297 21.109 20.281 1 98.12 92 THR A N 1
ATOM 736 C CA . THR A 1 92 ? -4.363 20.156 20.578 1 98.12 92 THR A CA 1
ATOM 737 C C . THR A 1 92 ? -4.98 19.625 19.297 1 98.12 92 THR A C 1
ATOM 739 O O . THR A 1 92 ? -4.926 20.266 18.25 1 98.12 92 THR A O 1
ATOM 742 N N . MET A 1 93 ? -5.621 18.453 19.438 1 98.19 93 MET A N 1
ATOM 743 C CA . MET A 1 93 ? -6.293 17.844 18.297 1 98.19 93 MET A CA 1
ATOM 744 C C . MET A 1 93 ? -7.41 18.734 17.781 1 98.19 93 MET A C 1
ATOM 746 O O . MET A 1 93 ? -7.574 18.891 16.578 1 98.19 93 MET A O 1
ATOM 750 N N . LYS A 1 94 ? -8.125 19.312 18.656 1 98 94 LYS A N 1
ATOM 751 C CA . LYS A 1 94 ? -9.211 20.203 18.266 1 98 94 LYS A CA 1
ATOM 752 C C . LYS A 1 94 ? -8.68 21.375 17.453 1 98 94 LYS A C 1
ATOM 754 O O . LYS A 1 94 ? -9.242 21.719 16.406 1 98 94 LYS A O 1
ATOM 759 N N . GLU A 1 95 ? -7.582 21.953 17.922 1 98.19 95 GLU A N 1
ATOM 760 C CA . GLU A 1 95 ? -6.977 23.078 17.203 1 98.19 95 GLU A CA 1
ATOM 761 C C . GLU A 1 95 ? -6.527 22.641 15.805 1 98.19 95 GLU A C 1
ATOM 763 O O . GLU A 1 95 ? -6.703 23.391 14.836 1 98.19 95 GLU A O 1
ATOM 768 N N . TRP A 1 96 ? -5.949 21.5 15.75 1 98.75 96 TRP A N 1
ATOM 769 C CA . TRP A 1 96 ? -5.469 21.031 14.461 1 98.75 96 TRP A CA 1
ATOM 770 C C . TRP A 1 96 ? -6.629 20.797 13.492 1 98.75 96 TRP A C 1
ATOM 772 O O . TRP A 1 96 ? -6.566 21.219 12.336 1 98.75 96 TRP A O 1
ATOM 782 N N . VAL A 1 97 ? -7.691 20.172 13.922 1 98.75 97 VAL A N 1
ATOM 783 C CA . VAL A 1 97 ? -8.844 19.859 13.086 1 98.75 97 VAL A CA 1
ATOM 784 C C . VAL A 1 97 ? -9.477 21.156 12.578 1 98.75 97 VAL A C 1
ATOM 786 O O . VAL A 1 97 ? -9.781 21.281 11.383 1 98.75 97 VAL A O 1
ATOM 789 N N . VAL A 1 98 ? -9.617 22.141 13.461 1 98.5 98 VAL A N 1
ATOM 790 C CA . VAL A 1 98 ? -10.211 23.422 13.086 1 98.5 98 VAL A CA 1
ATOM 791 C C . VAL A 1 98 ? -9.305 24.125 12.078 1 98.5 98 VAL A C 1
ATOM 793 O O . VAL A 1 98 ? -9.781 24.672 11.078 1 98.5 98 VAL A O 1
ATOM 796 N N . GLY A 1 99 ? -8.008 24.125 12.375 1 98.75 99 GLY A N 1
ATOM 797 C CA . GLY A 1 99 ? -7.059 24.719 11.438 1 98.75 99 GLY A CA 1
ATOM 798 C C . GLY A 1 99 ? -7.109 24.094 10.062 1 98.75 99 GLY A C 1
ATOM 799 O O . GLY A 1 99 ? -7.09 24.797 9.047 1 98.75 99 GLY A O 1
ATOM 800 N N . PHE A 1 100 ? -7.188 22.797 10.016 1 98.88 100 PHE A N 1
ATOM 801 C CA . PHE A 1 100 ? -7.242 22.078 8.75 1 98.88 100 PHE A CA 1
ATOM 802 C C . PHE A 1 100 ? -8.547 22.375 8.016 1 98.88 100 PHE A C 1
ATOM 804 O O . PHE A 1 100 ? -8.562 22.516 6.793 1 98.88 100 PHE A O 1
ATOM 811 N N . GLN A 1 101 ? -9.625 22.453 8.719 1 98.62 101 GLN A N 1
ATOM 812 C CA . GLN A 1 101 ? -10.891 22.844 8.109 1 98.62 101 GLN A CA 1
ATOM 813 C C . GLN A 1 101 ? -10.789 24.219 7.461 1 98.62 101 GLN A C 1
ATOM 815 O O . GLN A 1 101 ? -11.227 24.406 6.324 1 98.62 101 GLN A O 1
ATOM 820 N N . LYS A 1 102 ? -10.227 25.172 8.219 1 98.75 102 LYS A N 1
ATOM 821 C CA . LYS A 1 102 ? -10.047 26.516 7.684 1 98.75 102 LYS A CA 1
ATOM 822 C C . LYS A 1 102 ? -9.148 26.5 6.449 1 98.75 102 LYS A C 1
ATOM 824 O O . LYS A 1 102 ? -9.383 27.25 5.5 1 98.75 102 LYS A O 1
ATOM 829 N N . PHE A 1 103 ? -8.188 25.672 6.523 1 98.81 103 PHE A N 1
ATOM 830 C CA . PHE A 1 103 ? -7.262 25.531 5.402 1 98.81 103 PHE A CA 1
ATOM 831 C C . PHE A 1 103 ? -7.992 25.047 4.156 1 98.81 103 PHE A C 1
ATOM 833 O O . PHE A 1 103 ? -7.84 25.625 3.076 1 98.81 103 PHE A O 1
ATOM 840 N N . LEU A 1 104 ? -8.789 23.969 4.305 1 98.69 104 LEU A N 1
ATOM 841 C CA . LEU A 1 104 ? -9.57 23.453 3.186 1 98.69 104 LEU A CA 1
ATOM 842 C C . LEU A 1 104 ? -10.531 24.516 2.656 1 98.69 104 LEU A C 1
ATOM 844 O O . LEU A 1 104 ? -10.672 24.688 1.442 1 98.69 104 LEU A O 1
ATOM 848 N N . ASP A 1 105 ? -11.156 25.266 3.541 1 98.38 105 ASP A N 1
ATOM 849 C CA . ASP A 1 105 ? -12.086 26.312 3.145 1 98.38 105 ASP A CA 1
ATOM 850 C C . ASP A 1 105 ? -11.367 27.406 2.352 1 98.38 105 ASP A C 1
ATOM 852 O O . ASP A 1 105 ? -11.891 27.906 1.353 1 98.38 105 ASP A O 1
ATOM 856 N N . HIS A 1 106 ? -10.242 27.75 2.811 1 98.25 106 HIS A N 1
ATOM 857 C CA . HIS A 1 106 ? -9.461 28.781 2.139 1 98.25 106 HIS A CA 1
ATOM 858 C C . HIS A 1 106 ? -9.156 28.375 0.696 1 98.25 106 HIS A C 1
ATOM 860 O O . HIS A 1 106 ? -9.125 29.234 -0.191 1 98.25 106 HIS A O 1
ATOM 866 N N . LEU A 1 107 ? -8.93 27.141 0.464 1 97.88 107 LEU A N 1
ATOM 867 C CA . LEU A 1 107 ? -8.602 26.641 -0.87 1 97.88 107 LEU A CA 1
ATOM 868 C C . LEU A 1 107 ? -9.875 26.312 -1.646 1 97.88 107 LEU A C 1
ATOM 870 O O . LEU A 1 107 ? -9.805 25.812 -2.773 1 97.88 107 LEU A O 1
ATOM 874 N N . ASN A 1 108 ? -10.992 26.516 -1.1 1 97.44 108 ASN A N 1
ATOM 875 C CA . ASN A 1 108 ? -12.289 26.234 -1.699 1 97.44 108 ASN A CA 1
ATOM 876 C C . ASN A 1 108 ? -12.414 24.75 -2.062 1 97.44 108 ASN A C 1
ATOM 878 O O . ASN A 1 108 ? -12.852 24.406 -3.164 1 97.44 108 ASN A O 1
ATOM 882 N N . LEU A 1 109 ? -12.023 23.938 -1.164 1 98.06 109 LEU A N 1
ATOM 883 C CA . LEU A 1 109 ? -12.133 22.484 -1.34 1 98.06 109 LEU A CA 1
ATOM 884 C C . LEU A 1 109 ? -13.227 21.906 -0.447 1 98.06 109 LEU A C 1
ATOM 886 O O . LEU A 1 109 ? -13.156 22.031 0.779 1 98.06 109 LEU A O 1
ATOM 890 N N . ASP A 1 110 ? -14.156 21.266 -1 1 97.19 110 ASP A N 1
ATOM 891 C CA . ASP A 1 110 ? -15.258 20.672 -0.258 1 97.19 110 ASP A CA 1
ATOM 892 C C . ASP A 1 110 ? -14.883 19.297 0.279 1 97.19 110 ASP A C 1
ATOM 894 O O . ASP A 1 110 ? -15 19.031 1.479 1 97.19 110 ASP A O 1
ATOM 898 N N . LYS A 1 111 ? -14.438 18.391 -0.616 1 97.44 111 LYS A N 1
ATOM 899 C CA . LYS A 1 111 ? -13.969 17.047 -0.254 1 97.44 111 LYS A CA 1
ATOM 900 C C . LYS A 1 111 ? -12.578 16.781 -0.815 1 97.44 111 LYS A C 1
ATOM 902 O O . LYS A 1 111 ? -12.242 17.25 -1.907 1 97.44 111 LYS A O 1
ATOM 907 N N . VAL A 1 112 ? -11.836 16.047 -0.052 1 98.69 112 VAL A N 1
ATOM 908 C CA . VAL A 1 112 ? -10.461 15.773 -0.473 1 98.69 112 VAL A CA 1
ATOM 909 C C . VAL A 1 112 ? -10.109 14.312 -0.188 1 98.69 112 VAL A C 1
ATOM 911 O O . VAL A 1 112 ? -10.789 13.648 0.596 1 98.69 112 VAL A O 1
ATOM 914 N N . HIS A 1 113 ? -9.109 13.773 -0.911 1 98.5 113 HIS A N 1
ATOM 915 C CA . HIS A 1 113 ? -8.367 12.594 -0.49 1 98.5 113 HIS A CA 1
ATOM 916 C C . HIS A 1 113 ? -7.199 12.969 0.418 1 98.5 113 HIS A C 1
ATOM 918 O O . HIS A 1 113 ? -6.594 14.031 0.252 1 98.5 113 HIS A O 1
ATOM 924 N N . ILE A 1 114 ? -6.906 12.094 1.355 1 98.81 114 ILE A N 1
ATOM 925 C CA . ILE A 1 114 ? -5.77 12.406 2.219 1 98.81 114 ILE A CA 1
ATOM 926 C C . ILE A 1 114 ? -4.773 11.25 2.199 1 98.81 114 ILE A C 1
ATOM 928 O O . ILE A 1 114 ? -5.16 10.086 2.352 1 98.81 114 ILE A O 1
ATOM 932 N N . PHE A 1 115 ? -3.609 11.57 1.846 1 98.69 115 PHE A N 1
ATOM 933 C CA . PHE A 1 115 ? -2.465 10.695 2.082 1 98.69 115 PHE A CA 1
ATOM 934 C C . PHE A 1 115 ? -1.701 11.133 3.326 1 98.69 115 PHE A C 1
ATOM 936 O O . PHE A 1 115 ? -1.054 12.18 3.33 1 98.69 115 PHE A O 1
ATOM 943 N N . GLY A 1 116 ? -1.696 10.266 4.34 1 98.44 116 GLY A N 1
ATOM 944 C CA . GLY A 1 116 ? -1.012 10.586 5.582 1 98.44 116 GLY A CA 1
ATOM 945 C C . GLY A 1 116 ? 0.054 9.57 5.957 1 98.44 116 GLY A C 1
ATOM 946 O O . GLY A 1 116 ? -0.192 8.367 5.926 1 98.44 116 GLY A O 1
ATOM 947 N N . SER A 1 117 ? 1.153 10.07 6.297 1 97.69 117 SER A N 1
ATOM 948 C CA . SER A 1 117 ? 2.246 9.211 6.754 1 97.69 117 SER A CA 1
ATOM 949 C C . SER A 1 117 ? 2.494 9.383 8.25 1 97.69 117 SER A C 1
ATOM 951 O O . SER A 1 117 ? 2.66 10.508 8.734 1 97.69 117 SER A O 1
ATOM 953 N N . SER A 1 118 ? 2.504 8.25 9 1 95.94 118 SER A N 1
ATOM 954 C CA . SER A 1 118 ? 2.752 8.25 10.438 1 95.94 118 SER A CA 1
ATOM 955 C C . SER A 1 118 ? 1.819 9.219 11.164 1 95.94 118 SER A C 1
ATOM 957 O O . SER A 1 118 ? 0.597 9.086 11.086 1 95.94 118 SER A O 1
ATOM 959 N N . LEU A 1 119 ? 2.344 10.281 11.727 1 98.06 119 LEU A N 1
ATOM 960 C CA . LEU A 1 119 ? 1.491 11.25 12.406 1 98.06 119 LEU A CA 1
ATOM 961 C C . LEU A 1 119 ? 0.449 11.82 11.445 1 98.06 119 LEU A C 1
ATOM 963 O O . LEU A 1 119 ? -0.714 11.984 11.82 1 98.06 119 LEU A O 1
ATOM 967 N N . GLY A 1 120 ? 0.864 12.117 10.266 1 98.75 120 GLY A N 1
ATOM 968 C CA . GLY A 1 120 ? -0.073 12.633 9.281 1 98.75 120 GLY A CA 1
ATOM 969 C C . GLY A 1 120 ? -1.26 11.711 9.047 1 98.75 120 GLY A C 1
ATOM 970 O O . GLY A 1 120 ? -2.373 12.18 8.805 1 98.75 120 GLY A O 1
ATOM 971 N N . GLY A 1 121 ? -1 10.438 9.055 1 98.25 121 GLY A N 1
ATOM 972 C CA . GLY A 1 121 ? -2.088 9.477 8.945 1 98.25 121 GLY A CA 1
ATOM 973 C C . GLY A 1 121 ? -3.02 9.492 10.141 1 98.25 121 GLY A C 1
ATOM 974 O O . GLY A 1 121 ? -4.238 9.367 9.984 1 98.25 121 GLY A O 1
ATOM 975 N N . PHE A 1 122 ? -2.447 9.594 11.312 1 97.75 122 PHE A N 1
ATOM 976 C CA . PHE A 1 122 ? -3.248 9.664 12.531 1 97.75 122 PHE A CA 1
ATOM 977 C C . PHE A 1 122 ? -4.148 10.891 12.516 1 97.75 122 PHE A C 1
ATOM 979 O O . PHE A 1 122 ? -5.344 10.797 12.805 1 97.75 122 PHE A O 1
ATOM 986 N N . LEU A 1 123 ? -3.596 11.977 12.117 1 98.81 123 LEU A N 1
ATOM 987 C CA . LEU A 1 123 ? -4.34 13.234 12.047 1 98.81 123 LEU A CA 1
ATOM 988 C C . LEU A 1 123 ? -5.461 13.141 11.016 1 98.81 123 LEU A C 1
ATOM 990 O O . LEU A 1 123 ? -6.566 13.633 11.25 1 98.81 123 LEU A O 1
ATOM 994 N N . ALA A 1 124 ? -5.188 12.547 9.914 1 98.69 124 ALA A N 1
ATOM 995 C CA . ALA A 1 124 ? -6.199 12.352 8.883 1 98.69 124 ALA A CA 1
ATOM 996 C C . ALA A 1 124 ? -7.391 11.555 9.414 1 98.69 124 ALA A C 1
ATOM 998 O O . ALA A 1 124 ? -8.547 11.914 9.172 1 98.69 124 ALA A O 1
ATOM 999 N N . GLN A 1 125 ? -7.066 10.484 10.109 1 97.25 125 GLN A N 1
ATOM 1000 C CA . GLN A 1 125 ? -8.117 9.664 10.703 1 97.25 125 GLN A CA 1
ATOM 1001 C C . GLN A 1 125 ? -8.938 10.453 11.711 1 97.25 125 GLN A C 1
ATOM 1003 O O . GLN A 1 125 ? -10.172 10.383 11.711 1 97.25 125 GLN A O 1
ATOM 1008 N N . LYS A 1 126 ? -8.273 11.203 12.492 1 98.38 126 LYS A N 1
ATOM 1009 C CA . LYS A 1 126 ? -8.969 12.016 13.484 1 98.38 126 LYS A CA 1
ATOM 1010 C C . LYS A 1 126 ? -9.828 13.086 12.82 1 98.38 126 LYS A C 1
ATOM 1012 O O . LYS A 1 126 ? -10.914 13.406 13.32 1 98.38 126 LYS A O 1
ATOM 1017 N N . PHE A 1 127 ? -9.336 13.617 11.766 1 98.75 127 PHE A N 1
ATOM 1018 C CA . PHE A 1 127 ? -10.117 14.602 11.031 1 98.75 127 PHE A CA 1
ATOM 1019 C C . PHE A 1 127 ? -11.43 14.008 10.547 1 98.75 127 PHE A C 1
ATOM 1021 O O . PHE A 1 127 ? -12.492 14.609 10.703 1 98.75 127 PHE A O 1
ATOM 1028 N N . VAL A 1 128 ? -11.375 12.812 9.984 1 97.69 128 VAL A N 1
ATOM 1029 C CA . VAL A 1 128 ? -12.586 12.117 9.555 1 97.69 128 VAL A CA 1
ATOM 1030 C C . VAL A 1 128 ? -13.508 11.906 10.75 1 97.69 128 VAL A C 1
ATOM 1032 O O . VAL A 1 128 ? -14.703 12.219 10.68 1 97.69 128 VAL A O 1
ATOM 1035 N N . GLU A 1 129 ? -12.922 11.383 11.781 1 96.94 129 GLU A N 1
ATOM 1036 C CA . GLU A 1 129 ? -13.664 11.062 12.992 1 96.94 129 GLU A CA 1
ATOM 1037 C C . GLU A 1 129 ? -14.43 12.273 13.508 1 96.94 129 GLU A C 1
ATOM 1039 O O . GLU A 1 129 ? -15.578 12.156 13.945 1 96.94 129 GLU A O 1
ATOM 1044 N N . LEU A 1 130 ? -13.805 13.398 13.414 1 97.5 130 LEU A N 1
ATOM 1045 C CA . LEU A 1 130 ? -14.336 14.57 14.102 1 97.5 130 LEU A CA 1
ATOM 1046 C C . LEU A 1 130 ? -15.148 15.445 13.141 1 97.5 130 LEU A C 1
ATOM 1048 O O . LEU A 1 130 ? -15.695 16.469 13.547 1 97.5 130 LEU A O 1
ATOM 1052 N N . THR A 1 131 ? -15.273 15.039 11.93 1 96.81 131 THR A N 1
ATOM 1053 C CA . THR A 1 131 ? -16.047 15.805 10.969 1 96.81 131 THR A CA 1
ATOM 1054 C C . THR A 1 131 ? -17.172 14.961 10.375 1 96.81 131 THR A C 1
ATOM 1056 O O . THR A 1 131 ? -17.625 15.211 9.258 1 96.81 131 THR A O 1
ATOM 1059 N N . THR A 1 132 ? -17.641 13.945 11 1 94.06 132 THR A N 1
ATOM 1060 C CA . THR A 1 132 ? -18.656 13.023 10.516 1 94.06 132 THR A CA 1
ATOM 1061 C C . THR A 1 132 ? -19.953 13.766 10.18 1 94.06 132 THR A C 1
ATOM 1063 O O . THR A 1 132 ? -20.703 13.344 9.297 1 94.06 132 THR A O 1
ATOM 1066 N N . SER A 1 133 ? -20.281 14.875 10.867 1 93.75 133 SER A N 1
ATOM 1067 C CA . SER A 1 133 ? -21.484 15.641 10.617 1 93.75 133 SER A CA 1
ATOM 1068 C C . SER A 1 133 ? -21.375 16.469 9.336 1 93.75 133 SER A C 1
ATOM 1070 O O . SER A 1 133 ? -22.391 16.844 8.75 1 93.75 133 SER A O 1
ATOM 1072 N N . SER A 1 134 ? -20.234 16.797 8.906 1 94.75 134 SER A N 1
ATOM 1073 C CA . SER A 1 134 ? -19.906 17.469 7.656 1 94.75 134 SER A CA 1
ATOM 1074 C C . SER A 1 134 ? -18.672 16.859 7 1 94.75 134 SER A C 1
ATOM 1076 O O . SER A 1 134 ? -17.594 17.438 7.051 1 94.75 134 SER A O 1
ATOM 1078 N N . PRO A 1 135 ? -18.891 15.695 6.348 1 96.06 135 PRO A N 1
ATOM 1079 C CA . PRO A 1 135 ? -17.75 14.93 5.836 1 96.06 135 PRO A CA 1
ATOM 1080 C C . PRO A 1 135 ? -16.953 15.695 4.785 1 96.06 135 PRO A C 1
ATOM 1082 O O . PRO A 1 135 ? -17.531 16.281 3.869 1 96.06 135 PRO A O 1
ATOM 1085 N N . ARG A 1 136 ? -15.656 15.703 4.957 1 98.12 136 ARG A N 1
ATOM 1086 C CA . ARG A 1 136 ? -14.758 16.469 4.094 1 98.12 136 ARG A CA 1
ATOM 1087 C C . ARG A 1 136 ? -13.742 15.547 3.416 1 98.12 136 ARG A C 1
ATOM 1089 O O . ARG A 1 136 ? -12.875 16 2.676 1 98.12 136 ARG A O 1
ATOM 1096 N N . VAL A 1 137 ? -13.836 14.234 3.674 1 98.19 137 VAL A N 1
ATOM 1097 C CA . VAL A 1 137 ? -12.828 13.312 3.17 1 98.19 137 VAL A CA 1
ATOM 1098 C C . VAL A 1 137 ? -13.492 12.234 2.316 1 98.19 137 VAL A C 1
ATOM 1100 O O . VAL A 1 137 ? -14.453 11.594 2.75 1 98.19 137 VAL A O 1
ATOM 1103 N N . HIS A 1 138 ? -12.906 12.102 1.133 1 96.44 138 HIS A N 1
ATOM 1104 C CA . HIS A 1 138 ? -13.406 11.094 0.208 1 96.44 138 HIS A CA 1
ATOM 1105 C C . HIS A 1 138 ? -12.742 9.742 0.454 1 96.44 138 HIS A C 1
ATOM 1107 O O . HIS A 1 138 ? -13.398 8.703 0.387 1 96.44 138 HIS A O 1
ATOM 1113 N N . SER A 1 139 ? -11.469 9.734 0.676 1 96 139 SER A N 1
ATOM 1114 C CA . SER A 1 139 ? -10.75 8.492 0.94 1 96 139 SER A CA 1
ATOM 1115 C C . SER A 1 139 ? -9.461 8.758 1.708 1 96 139 SER A C 1
ATOM 1117 O O . SER A 1 139 ? -8.977 9.891 1.752 1 96 139 SER A O 1
ATOM 1119 N N . LEU A 1 140 ? -8.961 7.664 2.348 1 96.88 140 LEU A N 1
ATOM 1120 C CA . LEU A 1 140 ? -7.734 7.742 3.125 1 96.88 140 LEU A CA 1
ATOM 1121 C C . LEU A 1 140 ? -6.68 6.789 2.574 1 96.88 140 LEU A C 1
ATOM 1123 O O . LEU A 1 140 ? -6.984 5.641 2.244 1 96.88 140 LEU A O 1
ATOM 1127 N N . LEU A 1 141 ? -5.52 7.285 2.363 1 96.94 141 LEU A N 1
ATOM 1128 C CA . LEU A 1 141 ? -4.301 6.512 2.139 1 96.94 141 LEU A CA 1
ATOM 1129 C C . LEU A 1 141 ? -3.326 6.688 3.299 1 96.94 141 LEU A C 1
ATOM 1131 O O . LEU A 1 141 ? -2.742 7.758 3.471 1 96.94 141 LEU A O 1
ATOM 1135 N N . LEU A 1 142 ? -3.139 5.613 4.062 1 96.12 142 LEU A N 1
ATOM 1136 C CA . LEU A 1 142 ? -2.348 5.691 5.285 1 96.12 142 LEU A CA 1
ATOM 1137 C C . LEU A 1 142 ? -1.053 4.898 5.148 1 96.12 142 LEU A C 1
ATOM 1139 O O . LEU A 1 142 ? -1.076 3.725 4.77 1 96.12 142 LEU A O 1
ATOM 1143 N N . CYS A 1 143 ? -0.024 5.566 5.41 1 94.94 143 CYS A N 1
ATOM 1144 C CA . CYS A 1 143 ? 1.282 4.926 5.297 1 94.94 143 CYS A CA 1
ATOM 1145 C C . CYS A 1 143 ? 1.986 4.891 6.648 1 94.94 143 CYS A C 1
ATOM 1147 O O . CYS A 1 143 ? 2.357 5.934 7.188 1 94.94 143 CYS A O 1
ATOM 1149 N N . ASN A 1 144 ? 2.23 3.684 7.156 1 92.44 144 ASN A N 1
ATOM 1150 C CA . ASN A 1 144 ? 2.883 3.496 8.445 1 92.44 144 ASN A CA 1
ATOM 1151 C C . ASN A 1 144 ? 2.229 4.344 9.539 1 92.44 144 ASN A C 1
ATOM 1153 O O . ASN A 1 144 ? 2.92 4.969 10.344 1 92.44 144 ASN A O 1
ATOM 1157 N N . SER A 1 145 ? 0.933 4.414 9.422 1 94 145 SER A N 1
ATOM 1158 C CA . SER A 1 145 ? 0.171 5.211 10.383 1 94 145 SER A CA 1
ATOM 1159 C C . SER A 1 145 ? -0.234 4.379 11.594 1 94 145 SER A C 1
ATOM 1161 O O . SER A 1 145 ? 0.26 3.266 11.781 1 94 145 SER A O 1
ATOM 1163 N N . PHE A 1 146 ? -0.949 4.996 12.5 1 91.56 146 PHE A N 1
ATOM 1164 C CA . PHE A 1 146 ? -1.414 4.363 13.727 1 91.56 146 PHE A CA 1
ATOM 1165 C C . PHE A 1 146 ? -2.766 4.93 14.148 1 91.56 146 PHE A C 1
ATOM 1167 O O . PHE A 1 146 ? -3.201 5.961 13.641 1 91.56 146 PHE A O 1
ATOM 1174 N N . ALA A 1 147 ? -3.443 4.207 15.016 1 93.56 147 ALA A N 1
ATOM 1175 C CA . ALA A 1 147 ? -4.777 4.621 15.445 1 93.56 147 ALA A CA 1
ATOM 1176 C C . ALA A 1 147 ? -4.82 4.867 16.953 1 93.56 147 ALA A C 1
ATOM 1178 O O . ALA A 1 147 ? -5.836 5.32 17.484 1 93.56 147 ALA A O 1
ATOM 1179 N N . ASP A 1 148 ? -3.73 4.582 17.609 1 93.69 148 ASP A N 1
ATOM 1180 C CA . ASP A 1 148 ? -3.639 4.691 19.062 1 93.69 148 ASP A CA 1
ATOM 1181 C C . ASP A 1 148 ? -2.26 5.184 19.5 1 93.69 148 ASP A C 1
ATOM 1183 O O . ASP A 1 148 ? -1.25 4.523 19.234 1 93.69 148 ASP A O 1
ATOM 1187 N N . THR A 1 149 ? -2.213 6.309 20.188 1 94 149 THR A N 1
ATOM 1188 C CA . THR A 1 149 ? -0.944 6.957 20.5 1 94 149 THR A CA 1
ATOM 1189 C C . THR A 1 149 ? -0.237 6.23 21.641 1 94 149 THR A C 1
ATOM 1191 O O . THR A 1 149 ? 0.944 6.469 21.906 1 94 149 THR A O 1
ATOM 1194 N N . SER A 1 150 ? -0.913 5.328 22.359 1 90.06 150 SER A N 1
ATOM 1195 C CA . SER A 1 150 ? -0.314 4.617 23.484 1 90.06 150 SER A CA 1
ATOM 1196 C C . SER A 1 150 ? 0.79 3.676 23.016 1 90.06 150 SER A C 1
ATOM 1198 O O . SER A 1 150 ? 1.56 3.16 23.828 1 90.06 150 SER A O 1
ATOM 1200 N N . ILE A 1 151 ? 0.843 3.51 21.75 1 84.38 151 ILE A N 1
ATOM 1201 C CA . ILE A 1 151 ? 1.893 2.654 21.203 1 84.38 151 ILE A CA 1
ATOM 1202 C C . ILE A 1 151 ? 3.254 3.312 21.406 1 84.38 151 ILE A C 1
ATOM 1204 O O . ILE A 1 151 ? 4.293 2.65 21.312 1 84.38 151 ILE A O 1
ATOM 1208 N N . PHE A 1 152 ? 3.096 4.656 21.625 1 85.88 152 PHE A N 1
ATOM 1209 C CA . PHE A 1 152 ? 4.344 5.371 21.859 1 85.88 152 PHE A CA 1
ATOM 1210 C C . PHE A 1 152 ? 4.633 5.461 23.359 1 85.88 152 PHE A C 1
ATOM 1212 O O . PHE A 1 152 ? 3.717 5.645 24.156 1 85.88 152 PHE A O 1
ATOM 1219 N N . ASN A 1 153 ? 5.59 5.168 23.953 1 83 153 ASN A N 1
ATOM 1220 C CA . ASN A 1 153 ? 5.965 5.074 25.359 1 83 153 ASN A CA 1
ATOM 1221 C C . ASN A 1 153 ? 6.211 6.453 25.969 1 83 153 ASN A C 1
ATOM 1223 O O . ASN A 1 153 ? 6.93 6.574 26.969 1 83 153 ASN A O 1
ATOM 1227 N N . TYR A 1 154 ? 5.586 7.5 25.469 1 88.12 154 TYR A N 1
ATOM 1228 C CA . TYR A 1 154 ? 5.863 8.852 25.953 1 88.12 154 TYR A CA 1
ATOM 1229 C C . TYR A 1 154 ? 4.578 9.547 26.391 1 88.12 154 TYR A C 1
ATOM 1231 O O . TYR A 1 154 ? 4.551 10.773 26.531 1 88.12 154 TYR A O 1
ATOM 1239 N N . THR A 1 155 ? 3.533 8.836 26.562 1 88.62 155 THR A N 1
ATOM 1240 C CA . THR A 1 155 ? 2.225 9.43 26.812 1 88.62 155 THR A CA 1
ATOM 1241 C C . THR A 1 155 ? 2.258 10.32 28.047 1 88.62 155 THR A C 1
ATOM 1243 O O . THR A 1 155 ? 1.77 11.453 28.016 1 88.62 155 THR A O 1
ATOM 1246 N N . ASP A 1 156 ? 2.924 9.938 29.078 1 90.75 156 ASP A N 1
ATOM 1247 C CA . ASP A 1 156 ? 2.955 10.68 30.328 1 90.75 156 ASP A CA 1
ATOM 1248 C C . ASP A 1 156 ? 3.82 11.938 30.20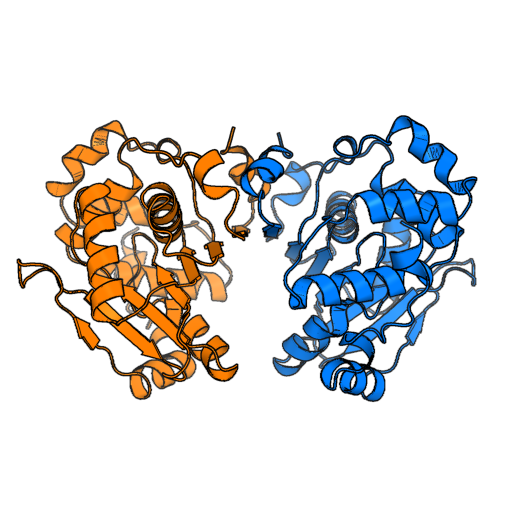3 1 90.75 156 ASP A C 1
ATOM 1250 O O . ASP A 1 156 ? 3.574 12.93 30.875 1 90.75 156 ASP A O 1
ATOM 1254 N N . SER A 1 157 ? 4.766 11.883 29.328 1 93.31 157 SER A N 1
ATOM 1255 C CA . SER A 1 157 ? 5.703 13 29.219 1 93.31 157 SER A CA 1
ATOM 1256 C C . SER A 1 157 ? 5.266 13.969 28.125 1 93.31 157 SER A C 1
ATOM 1258 O O . SER A 1 157 ? 5.844 15.055 27.984 1 93.31 157 SER A O 1
ATOM 1260 N N . ALA A 1 158 ? 4.266 13.633 27.406 1 95.94 158 ALA A N 1
ATOM 1261 C CA . ALA A 1 158 ? 3.902 14.391 26.203 1 95.94 158 ALA A CA 1
ATOM 1262 C C . ALA A 1 158 ? 3.523 15.82 26.547 1 95.94 158 ALA A C 1
ATOM 1264 O O . ALA A 1 158 ? 3.809 16.75 25.781 1 95.94 158 ALA A O 1
ATOM 1265 N N . VAL A 1 159 ? 2.918 16.031 27.672 1 93.94 159 VAL A N 1
ATOM 1266 C CA . VAL A 1 159 ? 2.432 17.359 28.062 1 93.94 159 VAL A CA 1
ATOM 1267 C C . VAL A 1 159 ? 3.613 18.266 28.391 1 93.94 159 VAL A C 1
ATOM 1269 O O . VAL A 1 159 ? 3.455 19.484 28.5 1 93.94 159 VAL A O 1
ATOM 1272 N N . LEU A 1 160 ? 4.812 17.672 28.484 1 96.69 160 LEU A N 1
ATOM 1273 C CA . LEU A 1 160 ? 5.984 18.438 28.875 1 96.69 160 LEU A CA 1
ATOM 1274 C C . LEU A 1 160 ? 6.859 18.75 27.672 1 96.69 160 LEU A C 1
ATOM 1276 O O . LEU A 1 160 ? 7.867 19.453 27.781 1 96.69 160 LEU A O 1
ATOM 1280 N N . PHE A 1 161 ? 6.438 18.344 26.531 1 98 161 PHE A N 1
ATOM 1281 C CA . PHE A 1 161 ? 7.301 18.469 25.359 1 98 161 PHE A CA 1
ATOM 1282 C C . PHE A 1 161 ? 7.531 19.938 25.016 1 98 161 PHE A C 1
ATOM 1284 O O . PHE A 1 161 ? 8.586 20.297 24.5 1 98 161 PHE A O 1
ATOM 1291 N N . TRP A 1 162 ? 6.594 20.812 25.281 1 97.75 162 TRP A N 1
ATOM 1292 C CA . TRP A 1 162 ? 6.703 22.219 24.906 1 97.75 162 TRP A CA 1
ATOM 1293 C C . TRP A 1 162 ? 7.895 22.859 25.609 1 97.75 162 TRP A C 1
ATOM 1295 O O . TRP A 1 162 ? 8.414 23.875 25.141 1 97.75 162 TRP A O 1
ATOM 1305 N N . MET A 1 163 ? 8.398 22.281 26.641 1 97.81 163 MET A N 1
ATOM 1306 C CA . MET A 1 163 ? 9.492 22.891 27.391 1 97.81 163 MET A CA 1
ATOM 1307 C C . MET A 1 163 ? 10.812 22.203 27.094 1 97.81 163 MET A C 1
ATOM 1309 O O . MET A 1 163 ? 11.867 22.641 27.562 1 97.81 163 MET A O 1
ATOM 1313 N N . MET A 1 164 ? 10.797 21.188 26.375 1 97.94 164 MET A N 1
ATOM 1314 C CA . MET A 1 164 ? 12.016 20.438 26.109 1 97.94 164 MET A CA 1
ATOM 1315 C C . MET A 1 164 ? 12.852 21.109 25.031 1 97.94 164 MET A C 1
ATOM 1317 O O . MET A 1 164 ? 12.305 21.625 24.047 1 97.94 164 MET A O 1
ATOM 1321 N N . PRO A 1 165 ? 14.234 21.062 25.203 1 98 165 PRO A N 1
ATOM 1322 C CA . PRO A 1 165 ? 15.086 21.625 24.156 1 98 165 PRO A CA 1
ATOM 1323 C C . PRO A 1 165 ? 14.977 20.859 22.844 1 98 165 PRO A C 1
ATOM 1325 O O . PRO A 1 165 ? 14.742 19.641 22.844 1 98 165 PRO A O 1
ATOM 1328 N N . SER A 1 166 ? 15.227 21.578 21.812 1 97.94 166 SER A N 1
ATOM 1329 C CA . SER A 1 166 ? 15.117 21.031 20.469 1 97.94 166 SER A CA 1
ATOM 1330 C C . SER A 1 166 ? 15.961 19.766 20.312 1 97.94 166 SER A C 1
ATOM 1332 O O . SER A 1 166 ? 15.531 18.797 19.672 1 97.94 166 SER A O 1
ATOM 1334 N N . LEU A 1 167 ? 17.125 19.766 20.859 1 97.19 167 LEU A N 1
ATOM 1335 C CA . LEU A 1 167 ? 18.031 18.641 20.719 1 97.19 167 LEU A CA 1
ATOM 1336 C C . LEU A 1 167 ? 17.438 17.375 21.312 1 97.19 167 LEU A C 1
ATOM 1338 O O . LEU A 1 167 ? 17.578 16.297 20.734 1 97.19 167 LEU A O 1
ATOM 1342 N N . VAL A 1 168 ? 16.781 17.5 22.438 1 97 168 VAL A N 1
ATOM 1343 C CA . VAL A 1 168 ? 16.172 16.359 23.109 1 97 168 VAL A CA 1
ATOM 1344 C C . VAL A 1 168 ? 15.016 15.828 22.266 1 97 168 VAL A C 1
ATOM 1346 O O . VAL A 1 168 ? 14.898 14.617 22.062 1 97 168 VAL A O 1
ATOM 1349 N N . LEU A 1 169 ? 14.227 16.719 21.766 1 97.75 169 LEU A N 1
ATOM 1350 C CA . LEU A 1 169 ? 13.094 16.344 20.922 1 97.75 169 LEU A CA 1
ATOM 1351 C C . LEU A 1 169 ? 13.562 15.633 19.672 1 97.75 169 LEU A C 1
ATOM 1353 O O . LEU A 1 169 ? 12.992 14.617 19.266 1 97.75 169 LEU A O 1
ATOM 1357 N N . LYS A 1 170 ? 14.586 16.125 19.047 1 97 170 LYS A N 1
ATOM 1358 C CA . LYS A 1 170 ? 15.141 15.523 17.828 1 97 170 LYS A CA 1
ATOM 1359 C C . LYS A 1 170 ? 15.656 14.109 18.109 1 97 170 LYS A C 1
ATOM 1361 O O . LYS A 1 170 ? 15.461 13.211 1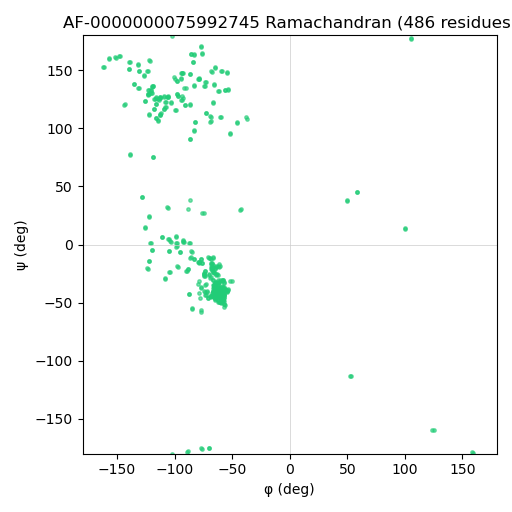7.281 1 97 170 LYS A O 1
ATOM 1366 N N . ARG A 1 171 ? 16.219 13.922 19.219 1 94.19 171 ARG A N 1
ATOM 1367 C CA . ARG A 1 171 ? 16.719 12.602 19.594 1 94.19 171 ARG A CA 1
ATOM 1368 C C . ARG A 1 171 ? 15.578 11.602 19.75 1 94.19 171 ARG A C 1
ATOM 1370 O O . ARG A 1 171 ? 15.719 10.43 19.406 1 94.19 171 ARG A O 1
ATOM 1377 N N . MET A 1 172 ? 14.508 12.047 20.297 1 93.88 172 MET A N 1
ATOM 1378 C CA . MET A 1 172 ? 13.336 11.195 20.469 1 93.88 172 MET A CA 1
ATOM 1379 C C . MET A 1 172 ? 12.828 10.703 19.109 1 93.88 172 MET A C 1
ATOM 1381 O O . MET A 1 172 ? 12.477 9.531 18.969 1 93.88 172 MET A O 1
ATOM 1385 N N . VAL A 1 173 ? 12.875 11.602 18.109 1 94.31 173 VAL A N 1
ATOM 1386 C CA . VAL A 1 173 ? 12.422 11.242 16.766 1 94.31 173 VAL A CA 1
ATOM 1387 C C . VAL A 1 173 ? 13.43 10.297 16.125 1 94.31 173 VAL A C 1
ATOM 1389 O O . VAL A 1 173 ? 13.047 9.289 15.523 1 94.31 173 VAL A O 1
ATOM 1392 N N . MET A 1 174 ? 14.688 10.547 16.297 1 90.88 174 MET A N 1
ATOM 1393 C CA . MET A 1 174 ? 15.766 9.789 15.664 1 90.88 174 MET A CA 1
ATOM 1394 C C . MET A 1 174 ? 15.836 8.375 16.219 1 90.88 174 MET A C 1
ATOM 1396 O O . MET A 1 174 ? 16.25 7.449 15.523 1 90.88 174 MET A O 1
ATOM 1400 N N . SER A 1 175 ? 15.43 8.188 17.422 1 85.25 175 SER A N 1
ATOM 1401 C CA . SER A 1 175 ? 15.492 6.879 18.062 1 85.25 175 SER A CA 1
ATOM 1402 C C . SER A 1 175 ? 14.586 5.875 17.359 1 85.25 175 SER A C 1
ATOM 1404 O O . SER A 1 175 ? 14.766 4.664 17.484 1 85.25 175 SER A O 1
ATOM 1406 N N . ASN A 1 176 ? 13.672 6.367 16.609 1 79.19 176 ASN A N 1
ATOM 1407 C CA . ASN A 1 176 ? 12.719 5.504 15.914 1 79.19 176 ASN A CA 1
ATOM 1408 C C . ASN A 1 176 ? 13.266 5.035 14.562 1 79.19 176 ASN A C 1
ATOM 1410 O O . ASN A 1 176 ? 12.672 4.16 13.922 1 79.19 176 ASN A O 1
ATOM 1414 N N . TYR A 1 177 ? 14.32 5.578 14.094 1 77.81 177 TYR A N 1
ATOM 1415 C CA . TYR A 1 177 ? 14.898 5.168 12.82 1 77.81 177 TYR A CA 1
ATOM 1416 C C . TYR A 1 177 ? 15.781 3.938 13 1 77.81 177 TYR A C 1
ATOM 1418 O O . TYR A 1 177 ? 16.438 3.773 14.031 1 77.81 177 TYR A O 1
ATOM 1426 N N . THR A 1 178 ? 15.609 3.041 12.062 1 67.56 178 THR A N 1
ATOM 1427 C CA . THR A 1 178 ? 16.438 1.836 12.047 1 67.56 178 THR A CA 1
ATOM 1428 C C . THR A 1 178 ? 17.922 2.193 12.008 1 67.56 178 THR A C 1
ATOM 1430 O O . THR A 1 178 ? 18.328 3.074 11.25 1 67.56 178 THR A O 1
ATOM 1433 N N . LYS A 1 179 ? 18.578 1.464 12.93 1 68.06 179 LYS A N 1
ATOM 1434 C CA . LYS A 1 179 ? 20.031 1.6 12.992 1 68.06 179 LYS A CA 1
ATOM 1435 C C . LYS A 1 179 ? 20.734 0.44 12.289 1 68.06 179 LYS A C 1
ATOM 1437 O O . LYS A 1 179 ? 20.141 -0.633 12.125 1 68.06 179 LYS A O 1
ATOM 1442 N N . GLY A 1 180 ? 21.844 0.825 11.656 1 70.12 180 GLY A N 1
ATOM 1443 C CA . GLY A 1 180 ? 22.656 -0.214 11.047 1 70.12 180 GLY A CA 1
ATOM 1444 C C . GLY A 1 180 ? 22.891 0.011 9.562 1 70.12 180 GLY A C 1
ATOM 1445 O O . GLY A 1 180 ? 22.812 1.142 9.078 1 70.12 180 GLY A O 1
ATOM 1446 N N . ASN A 1 181 ? 23.25 -1.186 8.969 1 77.12 181 ASN A N 1
ATOM 1447 C CA . ASN A 1 181 ? 23.578 -1.139 7.543 1 77.12 181 ASN A CA 1
ATOM 1448 C C . ASN A 1 181 ? 22.312 -1.201 6.688 1 77.12 181 ASN A C 1
ATOM 1450 O O . ASN A 1 181 ? 21.719 -2.271 6.516 1 77.12 181 ASN A O 1
ATOM 1454 N N . LEU A 1 182 ? 21.906 -0.074 6.273 1 77.75 182 LEU A N 1
ATOM 1455 C CA . LEU A 1 182 ? 20.734 0.05 5.414 1 77.75 182 LEU A CA 1
ATOM 1456 C C . LEU A 1 182 ? 21.141 0.076 3.945 1 77.75 182 LEU A C 1
ATOM 1458 O O . LEU A 1 182 ? 22.203 0.575 3.602 1 77.75 182 LEU A O 1
ATOM 1462 N N . PRO A 1 183 ? 20.234 -0.481 3.166 1 77.62 183 PRO A N 1
ATOM 1463 C CA . PRO A 1 183 ? 20.453 -0.236 1.738 1 77.62 183 PRO A CA 1
ATOM 1464 C C . PRO A 1 183 ? 20.562 1.25 1.405 1 77.62 183 PRO A C 1
ATOM 1466 O O . PRO A 1 183 ? 19.938 2.084 2.066 1 77.62 183 PRO A O 1
ATOM 1469 N N . PRO A 1 184 ? 21.281 1.55 0.476 1 82.56 184 PRO A N 1
ATOM 1470 C CA . PRO A 1 184 ? 21.578 2.949 0.165 1 82.56 184 PRO A CA 1
ATOM 1471 C C . PRO A 1 184 ? 20.328 3.787 -0.045 1 82.56 184 PRO A C 1
ATOM 1473 O O . PRO A 1 184 ? 20.266 4.941 0.391 1 82.56 184 PRO A O 1
ATOM 1476 N N . GLU A 1 185 ? 19.328 3.209 -0.706 1 82.5 185 GLU A N 1
ATOM 1477 C CA . GLU A 1 185 ? 18.109 3.969 -0.981 1 82.5 185 GLU A CA 1
ATOM 1478 C C . GLU A 1 185 ? 17.406 4.359 0.311 1 82.5 185 GLU A C 1
ATOM 1480 O O . GLU A 1 185 ? 16.875 5.473 0.425 1 82.5 185 GLU A O 1
ATOM 1485 N N . ILE A 1 186 ? 17.438 3.482 1.206 1 83.75 186 ILE A N 1
ATOM 1486 C CA . ILE A 1 186 ? 16.797 3.748 2.49 1 83.75 186 ILE A CA 1
ATOM 1487 C C . ILE A 1 186 ? 17.641 4.73 3.293 1 83.75 186 ILE A C 1
ATOM 1489 O O . ILE A 1 186 ? 17.109 5.664 3.904 1 83.75 186 ILE A O 1
ATOM 1493 N N . ALA A 1 187 ? 18.922 4.504 3.273 1 87.31 187 ALA A N 1
ATOM 1494 C CA . ALA A 1 187 ? 19.844 5.402 3.971 1 87.31 187 ALA A CA 1
ATOM 1495 C C . ALA A 1 187 ? 19.688 6.836 3.471 1 87.31 187 ALA A C 1
ATOM 1497 O O . ALA A 1 187 ? 19.656 7.777 4.266 1 87.31 187 ALA A O 1
ATOM 1498 N N . ASN A 1 188 ? 19.578 6.988 2.145 1 90.44 188 ASN A N 1
ATOM 1499 C CA . ASN A 1 188 ? 19.406 8.312 1.556 1 90.44 188 ASN A CA 1
ATOM 1500 C C . ASN A 1 188 ? 18.094 8.953 1.988 1 90.44 188 ASN A C 1
ATOM 1502 O O . ASN A 1 188 ? 18.031 10.164 2.213 1 90.44 188 ASN A O 1
ATOM 1506 N N . SER A 1 189 ? 17.078 8.125 2.059 1 90.81 189 SER A N 1
ATOM 1507 C CA . SER A 1 189 ? 15.781 8.633 2.506 1 90.81 189 SER A CA 1
ATOM 1508 C C . SER A 1 189 ? 15.844 9.094 3.959 1 90.81 189 SER A C 1
ATOM 1510 O O . SER A 1 189 ? 15.266 10.125 4.312 1 90.81 189 SER A O 1
ATOM 1512 N N . VAL A 1 190 ? 16.516 8.336 4.785 1 90.88 190 VAL A N 1
ATOM 1513 C CA . VAL A 1 190 ? 16.672 8.703 6.188 1 90.88 190 VAL A CA 1
ATOM 1514 C C . VAL A 1 190 ? 17.453 10.016 6.301 1 90.88 190 VAL A C 1
ATOM 1516 O O . VAL A 1 190 ? 17.047 10.914 7.047 1 90.88 190 VAL A O 1
ATOM 1519 N N . ASP A 1 191 ? 18.516 10.117 5.539 1 92.38 191 ASP A N 1
ATOM 1520 C CA . ASP A 1 191 ? 19.297 11.352 5.535 1 92.38 191 ASP A CA 1
ATOM 1521 C C . ASP A 1 191 ? 18.422 12.547 5.152 1 92.38 191 ASP A C 1
ATOM 1523 O O . ASP A 1 191 ? 18.531 13.617 5.758 1 92.38 191 ASP A O 1
ATOM 1527 N N . PHE A 1 192 ? 17.656 12.375 4.145 1 95.5 192 PHE A N 1
ATOM 1528 C CA . PHE A 1 192 ? 16.75 13.43 3.697 1 95.5 192 PHE A CA 1
ATOM 1529 C C . PHE A 1 192 ? 15.812 13.852 4.816 1 95.5 192 PHE A C 1
ATOM 1531 O O . PHE A 1 192 ? 15.648 15.039 5.086 1 95.5 192 PHE A O 1
ATOM 1538 N N . MET A 1 193 ? 15.281 12.906 5.527 1 95.06 193 MET A N 1
ATOM 1539 C CA . MET A 1 193 ? 14.312 13.203 6.574 1 95.06 193 MET A CA 1
ATOM 1540 C C . MET A 1 193 ? 14.992 13.828 7.789 1 95.06 193 MET A C 1
ATOM 1542 O O . MET A 1 193 ? 14.406 14.672 8.469 1 95.06 193 MET A O 1
ATOM 1546 N N . VAL A 1 194 ? 16.156 13.398 8.031 1 94.12 194 VAL A N 1
ATOM 1547 C CA . VAL A 1 194 ? 16.922 13.992 9.117 1 94.12 194 VAL A CA 1
ATOM 1548 C C . VAL A 1 194 ? 17.172 15.469 8.82 1 94.12 194 VAL A C 1
ATOM 1550 O O . VAL A 1 194 ? 17.094 16.312 9.719 1 94.12 194 VAL A O 1
ATOM 1553 N N . ASP A 1 195 ? 17.438 15.727 7.574 1 95.44 195 ASP A N 1
ATOM 1554 C CA . ASP A 1 195 ? 17.609 17.125 7.172 1 95.44 195 ASP A CA 1
ATOM 1555 C C . ASP A 1 195 ? 16.328 17.922 7.414 1 95.44 195 ASP A C 1
ATOM 1557 O O . ASP A 1 195 ? 16.391 19.078 7.871 1 95.44 195 ASP A O 1
ATOM 1561 N N . LYS A 1 196 ? 15.234 17.375 7.066 1 96.62 196 LYS A N 1
ATOM 1562 C CA . LYS A 1 196 ? 13.961 18.047 7.316 1 96.62 196 LYS A CA 1
ATOM 1563 C C . LYS A 1 196 ? 13.727 18.234 8.812 1 96.62 196 LYS A C 1
ATOM 1565 O O . LYS A 1 196 ? 13.344 19.328 9.242 1 96.62 196 LYS A O 1
ATOM 1570 N N . LEU A 1 197 ? 14.031 17.203 9.547 1 97.19 197 LEU A N 1
ATOM 1571 C CA . LEU A 1 197 ? 13.906 17.266 11 1 97.19 197 LEU A CA 1
ATOM 1572 C C . LEU A 1 197 ? 14.734 18.406 11.562 1 97.19 197 LEU A C 1
ATOM 1574 O O . LEU A 1 197 ? 14.258 19.172 12.406 1 97.19 197 LEU A O 1
ATOM 1578 N N . ASP A 1 198 ? 15.867 18.625 11.031 1 96.56 198 ASP A N 1
ATOM 1579 C CA . ASP A 1 198 ? 16.797 19.641 11.523 1 96.56 198 ASP A CA 1
ATOM 1580 C C . ASP A 1 198 ? 16.312 21.047 11.172 1 96.56 198 ASP A C 1
ATOM 1582 O O . ASP A 1 198 ? 16.688 22.031 11.812 1 96.56 198 ASP A O 1
ATOM 1586 N N . SER A 1 199 ? 15.508 21.109 10.18 1 97.5 199 SER A N 1
ATOM 1587 C CA . SER A 1 199 ? 15.031 22.406 9.742 1 97.5 199 SER A CA 1
ATOM 1588 C C . SER A 1 199 ? 13.836 22.875 10.57 1 97.5 199 SER A C 1
ATOM 1590 O O . SER A 1 199 ? 13.453 24.047 10.516 1 97.5 199 SER A O 1
ATOM 1592 N N . LEU A 1 200 ? 13.266 22.016 11.344 1 98.25 200 LEU A N 1
ATOM 1593 C CA . LEU A 1 200 ? 12.086 22.359 12.141 1 98.25 200 LEU A CA 1
ATOM 1594 C C . LEU A 1 200 ? 12.484 23.141 13.391 1 98.25 200 LEU A C 1
ATOM 1596 O O . LEU A 1 200 ? 13.508 22.828 14.016 1 98.25 200 LEU A O 1
ATOM 1600 N N . THR A 1 201 ? 11.641 24.125 13.758 1 98.12 201 THR A N 1
ATOM 1601 C CA . THR A 1 201 ? 11.844 24.844 15.008 1 98.12 201 THR A CA 1
ATOM 1602 C C . THR A 1 201 ? 11.391 24 16.203 1 98.12 201 THR A C 1
ATOM 1604 O O . THR A 1 201 ? 10.703 23 16.031 1 98.12 201 THR A O 1
ATOM 1607 N N . GLN A 1 202 ? 11.844 24.453 17.375 1 98.5 202 GLN A N 1
ATOM 1608 C CA . GLN A 1 202 ? 11.484 23.766 18.609 1 98.5 202 GLN A CA 1
ATOM 1609 C C . GLN A 1 202 ? 9.969 23.703 18.781 1 98.5 202 GLN A C 1
ATOM 1611 O O . GLN A 1 202 ? 9.414 22.641 19.062 1 98.5 202 GLN A O 1
ATOM 1616 N N . PRO A 1 203 ? 9.18 24.797 18.609 1 98.69 203 PRO A N 1
ATOM 1617 C CA . PRO A 1 203 ? 7.734 24.688 18.812 1 98.69 203 PRO A CA 1
ATOM 1618 C C . PRO A 1 203 ? 7.066 23.797 17.766 1 98.69 203 PRO A C 1
ATOM 1620 O O . PRO A 1 203 ? 6.102 23.094 18.062 1 98.69 203 PRO A O 1
ATOM 1623 N N . GLU A 1 204 ? 7.578 23.844 16.531 1 98.62 204 GLU A N 1
ATOM 1624 C CA . GLU A 1 204 ? 7.031 22.969 15.5 1 98.62 204 GLU A CA 1
ATOM 1625 C C . GLU A 1 204 ? 7.184 21.5 15.883 1 98.62 204 GLU A C 1
ATOM 1627 O O . GLU A 1 204 ? 6.215 20.734 15.844 1 98.62 204 GLU A O 1
ATOM 1632 N N . LEU A 1 205 ? 8.359 21.172 16.266 1 98.69 205 LEU A N 1
ATOM 1633 C CA . LEU A 1 205 ? 8.656 19.797 16.609 1 98.69 205 LEU A CA 1
ATOM 1634 C C . LEU A 1 205 ? 7.93 19.391 17.891 1 98.69 205 LEU A C 1
ATOM 1636 O O . LEU A 1 205 ? 7.344 18.297 17.953 1 98.69 205 LEU A O 1
ATOM 1640 N N . ALA A 1 206 ? 7.953 20.219 18.875 1 98.69 206 ALA A N 1
ATOM 1641 C CA . ALA A 1 206 ? 7.316 19.938 20.172 1 98.69 206 ALA A CA 1
ATOM 1642 C C . ALA A 1 206 ? 5.816 19.734 20 1 98.69 206 ALA A C 1
ATOM 1644 O O . ALA A 1 206 ? 5.242 18.812 20.594 1 98.69 206 ALA A O 1
ATOM 1645 N N . SER A 1 207 ? 5.176 20.531 19.281 1 98.75 207 SER A N 1
ATOM 1646 C CA . SER A 1 207 ? 3.734 20.422 19.078 1 98.75 207 SER A CA 1
ATOM 1647 C C . SER A 1 207 ? 3.385 19.141 18.328 1 98.75 207 SER A C 1
ATOM 1649 O O . SER A 1 207 ? 2.422 18.453 18.688 1 98.75 207 SER A O 1
ATOM 1651 N N . ARG A 1 208 ? 4.152 18.781 17.312 1 98.81 208 ARG A N 1
ATOM 1652 C CA . ARG A 1 208 ? 3.91 17.562 16.562 1 98.81 208 ARG A CA 1
ATOM 1653 C C . ARG A 1 208 ? 4.125 16.328 17.438 1 98.81 208 ARG A C 1
ATOM 1655 O O . ARG A 1 208 ? 3.338 15.383 17.391 1 98.81 208 ARG A O 1
ATOM 1662 N N . LEU A 1 209 ? 5.164 16.391 18.219 1 98.38 209 LEU A N 1
ATOM 1663 C CA . LEU A 1 209 ? 5.406 15.273 19.125 1 98.38 209 LEU A CA 1
ATOM 1664 C C . LEU A 1 209 ? 4.297 15.18 20.172 1 98.38 209 LEU A C 1
ATOM 1666 O O . LEU A 1 209 ? 3.92 14.078 20.578 1 98.38 209 LEU A O 1
ATOM 1670 N N . THR A 1 210 ? 3.789 16.312 20.578 1 98.5 210 THR A N 1
ATOM 1671 C CA . THR A 1 210 ? 2.666 16.312 21.516 1 98.5 210 THR A CA 1
ATOM 1672 C C . THR A 1 210 ? 1.45 15.633 20.891 1 98.5 210 THR A C 1
ATOM 1674 O O . THR A 1 210 ? 0.868 14.727 21.469 1 98.5 210 THR A O 1
ATOM 1677 N N . LEU A 1 211 ? 1.108 15.969 19.703 1 98.44 211 LEU A N 1
ATOM 1678 C CA . LEU A 1 211 ? -0.019 15.359 19.016 1 98.44 211 LEU A CA 1
ATOM 1679 C C . LEU A 1 211 ? 0.223 13.875 18.781 1 98.44 211 LEU A C 1
ATOM 1681 O O . LEU A 1 211 ? -0.722 13.078 18.781 1 98.44 211 LEU A O 1
ATO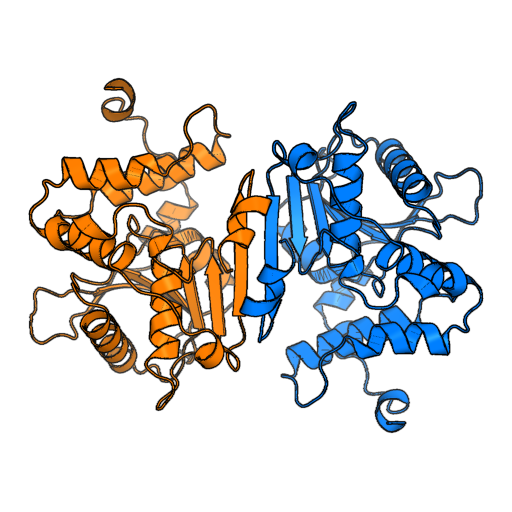M 1685 N N . ASN A 1 212 ? 1.449 13.531 18.594 1 97.88 212 ASN A N 1
ATOM 1686 C CA . ASN A 1 212 ? 1.86 12.164 18.281 1 97.88 212 ASN A CA 1
ATOM 1687 C C . ASN A 1 212 ? 1.785 11.266 19.516 1 97.88 212 ASN A C 1
ATOM 1689 O O . ASN A 1 212 ? 1.586 10.055 19.391 1 97.88 212 ASN A O 1
ATOM 1693 N N . CYS A 1 213 ? 1.913 11.906 20.734 1 97.06 213 CYS A N 1
ATOM 1694 C CA . CYS A 1 213 ? 2.184 11.047 21.891 1 97.06 213 CYS A CA 1
ATOM 1695 C C . CYS A 1 213 ? 1.128 11.242 22.969 1 97.06 213 CYS A C 1
ATOM 1697 O O . CYS A 1 213 ? 1.007 10.422 23.875 1 97.06 213 CYS A O 1
ATOM 1699 N N . VAL A 1 214 ? 0.415 12.344 22.969 1 96.75 214 VAL A N 1
ATOM 1700 C CA . VAL A 1 214 ? -0.6 12.547 23.984 1 96.75 214 VAL A CA 1
ATOM 1701 C C . VAL A 1 214 ? -1.641 11.43 23.922 1 96.75 214 VAL A C 1
ATOM 1703 O O . VAL A 1 214 ? -1.926 10.906 22.828 1 96.75 214 VAL A O 1
ATOM 1706 N N . ASN A 1 215 ? -2.252 11.055 25.062 1 95.31 215 ASN A N 1
ATOM 1707 C CA . ASN A 1 215 ? -3.219 9.961 25.109 1 95.31 215 ASN A CA 1
ATOM 1708 C C . ASN A 1 215 ? -4.422 10.242 24.203 1 95.31 215 ASN A C 1
ATOM 1710 O O . ASN A 1 215 ? -5.234 11.125 24.516 1 95.31 215 ASN A O 1
ATOM 1714 N N . CYS A 1 216 ? -4.469 9.477 23.125 1 95.69 216 CYS A N 1
ATOM 1715 C CA . CYS A 1 216 ? -5.527 9.641 22.141 1 95.69 216 CYS A CA 1
ATOM 1716 C C . CYS A 1 216 ? -5.645 8.398 21.25 1 95.69 216 CYS A C 1
ATOM 1718 O O . CYS A 1 216 ? -4.703 7.609 21.172 1 95.69 216 CYS A O 1
ATOM 1720 N N . TYR A 1 217 ? -6.859 8.148 20.703 1 95.69 217 TYR A N 1
ATOM 1721 C CA . TYR A 1 217 ? -7.082 7.043 19.766 1 95.69 217 TYR A CA 1
ATOM 1722 C C . TYR A 1 217 ? -8.219 7.367 18.812 1 95.69 217 TYR A C 1
ATOM 1724 O O . TYR A 1 217 ? -9.008 8.281 19.047 1 95.69 217 TYR A O 1
ATOM 1732 N N . VAL A 1 218 ? -8.258 6.66 17.719 1 95.44 218 VAL A N 1
ATOM 1733 C CA . VAL A 1 218 ? -9.297 6.809 16.703 1 95.44 218 VAL A CA 1
ATOM 1734 C C . VAL A 1 218 ? -10.445 5.844 16.984 1 95.44 218 VAL A C 1
ATOM 1736 O O . VAL A 1 218 ? -10.219 4.688 17.344 1 95.44 218 VAL A O 1
ATOM 1739 N N . GLU A 1 219 ? -11.664 6.324 16.891 1 93.69 219 GLU A N 1
ATOM 1740 C CA . GLU A 1 219 ? -12.836 5.457 16.969 1 93.69 219 GLU A CA 1
ATOM 1741 C C . GLU A 1 219 ? -13.125 4.809 15.617 1 93.69 219 GLU A C 1
ATOM 1743 O O . GLU A 1 219 ? -13.711 5.434 14.734 1 93.69 219 GLU A O 1
ATOM 1748 N N . PRO A 1 220 ? -12.836 3.572 15.492 1 88.12 220 PRO A N 1
ATOM 1749 C CA . PRO A 1 220 ? -12.883 2.932 14.18 1 88.12 220 PRO A CA 1
ATOM 1750 C C . PRO A 1 220 ? -14.281 2.951 13.562 1 88.12 220 PRO A C 1
ATOM 1752 O O . PRO A 1 220 ? -14.422 3.01 12.336 1 88.12 220 PRO A O 1
ATOM 1755 N N . GLN A 1 221 ? -15.32 2.883 14.32 1 89.69 221 GLN A N 1
ATOM 1756 C CA . GLN A 1 221 ? -16.688 2.811 13.812 1 89.69 221 GLN A CA 1
ATOM 1757 C C . GLN A 1 221 ? -17.062 4.09 13.062 1 89.69 221 GLN A C 1
ATOM 1759 O O . GLN A 1 221 ? -18 4.09 12.266 1 89.69 221 GLN A O 1
ATOM 1764 N N . LYS A 1 222 ? -16.359 5.156 13.336 1 92.38 222 LYS A N 1
ATOM 1765 C CA . LYS A 1 222 ? -16.656 6.438 12.711 1 92.38 222 LYS A CA 1
ATOM 1766 C C . LYS A 1 222 ? -15.977 6.562 11.352 1 92.38 222 LYS A C 1
ATOM 1768 O O . LYS A 1 222 ? -16.219 7.516 10.609 1 92.38 222 LYS A O 1
ATOM 1773 N N . LEU A 1 223 ? -15.148 5.586 11.008 1 92.56 223 LEU A N 1
ATOM 1774 C CA . LEU A 1 223 ? -14.422 5.633 9.742 1 92.56 223 LEU A CA 1
ATOM 1775 C C . LEU A 1 223 ? -14.93 4.559 8.789 1 92.56 223 LEU A C 1
ATOM 1777 O O . LEU A 1 223 ? -14.375 4.387 7.699 1 92.56 223 LEU A O 1
ATOM 1781 N N . LEU A 1 224 ? -15.945 3.826 9.055 1 86.06 224 LEU A N 1
ATOM 1782 C CA . LEU A 1 224 ? -16.375 2.635 8.328 1 86.06 224 LEU A CA 1
ATOM 1783 C C . LEU A 1 224 ? -16.859 2.996 6.934 1 86.06 224 LEU A C 1
ATOM 1785 O O . LEU A 1 224 ? -16.844 2.158 6.031 1 86.06 224 LEU A O 1
ATOM 1789 N N . ASP A 1 225 ? -17.234 4.223 6.727 1 86.06 225 ASP A N 1
ATOM 1790 C CA . ASP A 1 225 ? -17.828 4.605 5.449 1 86.06 225 ASP A CA 1
ATOM 1791 C C . ASP A 1 225 ? -16.797 5.258 4.539 1 86.06 225 ASP A C 1
ATOM 1793 O O . ASP A 1 225 ? -17.125 5.734 3.451 1 86.06 225 ASP A O 1
ATOM 1797 N N . ILE A 1 226 ? -15.555 5.301 4.883 1 90.69 226 ILE A N 1
ATOM 1798 C CA . ILE A 1 226 ? -14.508 5.945 4.102 1 90.69 226 ILE A CA 1
ATOM 1799 C C . ILE A 1 226 ? -13.594 4.887 3.486 1 90.69 226 ILE A C 1
ATOM 1801 O O . ILE A 1 226 ? -13.008 4.074 4.203 1 90.69 226 ILE A O 1
ATOM 1805 N N . PRO A 1 227 ? -13.594 4.855 2.09 1 91.25 227 PRO A N 1
ATOM 1806 C CA . PRO A 1 227 ? -12.586 3.969 1.512 1 91.25 227 PRO A CA 1
ATOM 1807 C C . PRO A 1 227 ? -11.18 4.258 2.033 1 91.25 227 PRO A C 1
ATOM 1809 O O . PRO A 1 227 ? -10.758 5.414 2.076 1 91.25 227 PRO A O 1
ATOM 1812 N N . MET A 1 228 ? -10.461 3.188 2.414 1 93 228 MET A N 1
ATOM 1813 C CA . MET A 1 228 ? -9.156 3.367 3.035 1 93 228 MET A CA 1
ATOM 1814 C C . MET A 1 228 ? -8.141 2.393 2.451 1 93 228 MET A C 1
ATOM 1816 O O . MET A 1 228 ? -8.469 1.236 2.178 1 93 228 MET A O 1
ATOM 1820 N N . THR A 1 229 ? -6.965 2.846 2.201 1 93.06 229 THR A N 1
ATOM 1821 C CA . THR A 1 229 ? -5.789 2.039 1.883 1 93.06 229 THR A CA 1
ATOM 1822 C C . THR A 1 229 ? -4.719 2.197 2.957 1 93.06 229 THR A C 1
ATOM 1824 O O . THR A 1 229 ? -4.355 3.318 3.318 1 93.06 229 THR A O 1
ATOM 1827 N N . ILE A 1 230 ? -4.281 1.079 3.473 1 92.81 230 ILE A N 1
ATOM 1828 C CA . ILE A 1 230 ? -3.217 1.094 4.473 1 92.81 230 ILE A CA 1
ATOM 1829 C C . ILE A 1 230 ? -1.957 0.453 3.893 1 92.81 230 ILE A C 1
ATOM 1831 O O . ILE A 1 230 ? -2.008 -0.655 3.354 1 92.81 230 ILE A O 1
ATOM 1835 N N . ILE A 1 231 ? -0.915 1.149 3.977 1 93.44 231 ILE A N 1
ATOM 1836 C CA . ILE A 1 231 ? 0.388 0.671 3.525 1 93.44 231 ILE A CA 1
ATOM 1837 C C . ILE A 1 231 ? 1.339 0.569 4.715 1 93.44 231 ILE A C 1
ATOM 1839 O O . ILE A 1 231 ? 1.57 1.554 5.422 1 93.44 231 ILE A O 1
ATOM 1843 N N . SER A 1 232 ? 1.838 -0.581 4.965 1 90.12 232 SER A N 1
ATOM 1844 C CA . SER A 1 232 ? 2.852 -0.814 5.984 1 90.12 232 SER A CA 1
ATOM 1845 C C . SER A 1 232 ? 4.148 -1.329 5.371 1 90.12 232 SER A C 1
ATOM 1847 O O . SER A 1 232 ? 4.141 -2.307 4.621 1 90.12 232 SER A O 1
ATOM 1849 N N . VAL A 1 233 ? 5.195 -0.646 5.668 1 86.94 233 VAL A N 1
ATOM 1850 C CA . VAL A 1 233 ? 6.496 -0.975 5.094 1 86.94 233 VAL A CA 1
ATOM 1851 C C . VAL A 1 233 ? 7.484 -1.312 6.207 1 86.94 233 VAL A C 1
ATOM 1853 O O . VAL A 1 233 ? 7.535 -0.626 7.23 1 86.94 233 VAL A O 1
ATOM 1856 N N . GLY A 1 234 ? 8.281 -2.404 6.008 1 79.88 234 GLY A N 1
ATOM 1857 C CA . GLY A 1 234 ? 9.328 -2.695 6.977 1 79.88 234 GLY A CA 1
ATOM 1858 C C . GLY A 1 234 ? 9.781 -4.141 6.945 1 79.88 234 GLY A C 1
ATOM 1859 O O . GLY A 1 234 ? 9.414 -4.895 6.047 1 79.88 234 GLY A O 1
ATOM 1860 N N . PHE A 1 235 ? 10.703 -4.461 7.82 1 65.88 235 PHE A N 1
ATOM 1861 C CA . PHE A 1 235 ? 11.219 -5.816 7.941 1 65.88 235 PHE A CA 1
ATOM 1862 C C . PHE A 1 235 ? 10.375 -6.637 8.914 1 65.88 235 PHE A C 1
ATOM 1864 O O . PHE A 1 235 ? 10.406 -7.867 8.883 1 65.88 235 PHE A O 1
ATOM 1871 N N . ASP A 1 236 ? 9.656 -5.934 9.781 1 60.03 236 ASP A N 1
ATOM 1872 C CA . ASP A 1 236 ? 8.891 -6.633 10.805 1 60.03 236 ASP A CA 1
ATOM 1873 C C . ASP A 1 236 ? 7.434 -6.172 10.812 1 60.03 236 ASP A C 1
ATOM 1875 O O . ASP A 1 236 ? 6.863 -5.926 11.875 1 60.03 236 ASP A O 1
ATOM 1879 N N . VAL A 1 237 ? 6.941 -6.008 9.648 1 54.78 237 VAL A N 1
ATOM 1880 C CA . VAL A 1 237 ? 5.602 -5.438 9.555 1 54.78 237 VAL A CA 1
ATOM 1881 C C . VAL A 1 237 ? 4.578 -6.43 10.102 1 54.78 237 VAL A C 1
ATOM 1883 O O . VAL A 1 237 ? 3.447 -6.055 10.414 1 54.78 237 VAL A O 1
ATOM 1886 N N . TYR A 1 238 ? 4.977 -7.703 10.141 1 51.12 238 TYR A N 1
ATOM 1887 C CA . TYR A 1 238 ? 4.012 -8.664 10.672 1 51.12 238 TYR A CA 1
ATOM 1888 C C . TYR A 1 238 ? 3.582 -8.273 12.086 1 51.12 238 TYR A C 1
ATOM 1890 O O . TYR A 1 238 ? 2.43 -8.484 12.469 1 51.12 238 TYR A O 1
ATOM 1898 N N . PHE A 1 239 ? 4.559 -7.66 12.852 1 40.66 239 PHE A N 1
ATOM 1899 C CA . PHE A 1 239 ? 4.301 -7.336 14.25 1 40.66 239 PHE A CA 1
ATOM 1900 C C . PHE A 1 239 ? 3.469 -6.062 14.367 1 40.66 239 PHE A C 1
ATOM 1902 O O . PHE A 1 239 ? 2.654 -5.93 15.281 1 40.66 239 PHE A O 1
ATOM 1909 N N . GLY A 1 240 ? 3.744 -5.117 13.633 1 41.25 240 GLY A N 1
ATOM 1910 C CA . GLY A 1 240 ? 3.066 -3.838 13.758 1 41.25 240 GLY A CA 1
ATOM 1911 C C . GLY A 1 240 ? 1.574 -3.926 13.492 1 41.25 240 GLY A C 1
ATOM 1912 O O . GLY A 1 240 ? 0.818 -3.033 13.883 1 41.25 240 GLY A O 1
ATOM 1913 N N . VAL A 1 241 ? 1.194 -4.812 12.672 1 39.59 241 VAL A N 1
ATOM 1914 C CA . VAL A 1 241 ? -0.239 -4.91 12.414 1 39.59 241 VAL A CA 1
ATOM 1915 C C . VAL A 1 241 ? -0.956 -5.387 13.68 1 39.59 241 VAL A C 1
ATOM 1917 O O . VAL A 1 241 ? -2.188 -5.359 13.75 1 39.59 241 VAL A O 1
ATOM 1920 N N . ALA A 1 242 ? -0.228 -5.93 14.555 1 34.72 242 ALA A N 1
ATOM 1921 C CA . ALA A 1 242 ? -0.814 -6.293 15.844 1 34.72 242 ALA A CA 1
ATOM 1922 C C . ALA A 1 242 ? -1.388 -5.07 16.547 1 34.72 242 ALA A C 1
ATOM 1924 O O . ALA A 1 242 ? -2.148 -5.199 17.516 1 34.72 242 ALA A O 1
ATOM 1925 N N . MET A 1 243 ? -0.902 -3.969 16.391 1 31.5 243 MET A N 1
ATOM 1926 C CA . MET A 1 243 ? -1.197 -2.859 17.281 1 31.5 243 MET A CA 1
ATOM 1927 C C . MET A 1 243 ? -2.648 -2.414 17.141 1 31.5 243 MET A C 1
ATOM 1929 O O . MET A 1 243 ? -3.094 -1.503 17.844 1 31.5 243 MET A O 1
ATOM 1933 N N . TYR A 1 244 ? -3.283 -2.752 16.188 1 32.59 244 TYR A N 1
ATOM 1934 C CA . TYR A 1 244 ? -4.652 -2.262 16.297 1 32.59 244 TYR A CA 1
ATOM 1935 C C . TYR A 1 244 ? -5.531 -3.266 17.047 1 32.59 244 TYR A C 1
ATOM 1937 O O . TYR A 1 244 ? -6.184 -4.105 16.422 1 32.59 244 TYR A O 1
ATOM 1945 N N . ASP A 1 245 ? -5.141 -4.047 17.953 1 27.44 245 ASP A N 1
ATOM 1946 C CA . ASP A 1 245 ? -6.055 -4.676 18.906 1 27.44 245 ASP A CA 1
ATOM 1947 C C . ASP A 1 245 ? -6.793 -3.627 19.734 1 27.44 245 ASP A C 1
ATOM 1949 O O . ASP A 1 245 ? -6.184 -2.676 20.234 1 27.44 245 ASP A O 1
ATOM 1953 N N . MET B 1 1 ? -31.031 -12.547 -9.156 1 25.84 1 MET B N 1
ATOM 1954 C CA . MET B 1 1 ? -29.781 -13.273 -8.953 1 25.84 1 MET B CA 1
ATOM 1955 C C . MET B 1 1 ? -29.188 -13.719 -10.289 1 25.84 1 MET B C 1
ATOM 1957 O O . MET B 1 1 ? -27.969 -13.805 -10.43 1 25.84 1 MET B O 1
ATOM 1961 N N . HIS B 1 2 ? -30.078 -14.141 -11.172 1 33.03 2 HIS B N 1
ATOM 1962 C CA . HIS B 1 2 ? -29.953 -14.594 -12.555 1 33.03 2 HIS B CA 1
ATOM 1963 C C . HIS B 1 2 ? -29.469 -13.469 -13.461 1 33.03 2 HIS B C 1
ATOM 1965 O O . HIS B 1 2 ? -28.969 -13.727 -14.562 1 33.03 2 HIS B O 1
ATOM 1971 N N . HIS B 1 3 ? -29.938 -12.273 -13.07 1 35.38 3 HIS B N 1
ATOM 1972 C CA . HIS B 1 3 ? -29.703 -11.156 -13.984 1 35.38 3 HIS B CA 1
ATOM 1973 C C . HIS B 1 3 ? -28.219 -10.781 -14.023 1 35.38 3 HIS B C 1
ATOM 1975 O O . HIS B 1 3 ? -27.812 -9.93 -14.82 1 35.38 3 HIS B O 1
ATOM 1981 N N . LEU B 1 4 ? -27.484 -11.094 -12.922 1 38.44 4 LEU B N 1
ATOM 1982 C CA . LEU B 1 4 ? -26.078 -10.703 -12.969 1 38.44 4 LEU B CA 1
ATOM 1983 C C . LEU B 1 4 ? -25.328 -11.492 -14.039 1 38.44 4 LEU B C 1
ATOM 1985 O O . LEU B 1 4 ? -24.219 -11.125 -14.422 1 38.44 4 LEU B O 1
ATOM 1989 N N . LEU B 1 5 ? -25.828 -12.711 -14.43 1 37.78 5 LEU B N 1
ATOM 1990 C CA . LEU B 1 5 ? -25.094 -13.594 -15.352 1 37.78 5 LEU B CA 1
ATOM 1991 C C . LEU B 1 5 ? -25.219 -13.086 -16.781 1 37.78 5 LEU B C 1
ATOM 1993 O O . LEU B 1 5 ? -24.281 -13.227 -17.578 1 37.78 5 LEU B O 1
ATOM 1997 N N . ASN B 1 6 ? -26.5 -12.953 -17.297 1 35.69 6 ASN B N 1
ATOM 1998 C CA . ASN B 1 6 ? -26.75 -13.031 -18.719 1 35.69 6 ASN B CA 1
ATOM 1999 C C . ASN B 1 6 ? -26.406 -11.727 -19.438 1 35.69 6 ASN B C 1
ATOM 2001 O O . ASN B 1 6 ? -26.75 -11.531 -20.594 1 35.69 6 ASN B O 1
ATOM 2005 N N . SER B 1 7 ? -26.547 -10.562 -18.812 1 38.91 7 SER B N 1
ATOM 2006 C CA . SER B 1 7 ? -26.391 -9.414 -19.703 1 38.91 7 SER B CA 1
ATOM 2007 C C . SER B 1 7 ? -24.938 -9.281 -20.156 1 38.91 7 SER B C 1
ATOM 2009 O O . SER B 1 7 ? -24.016 -9.297 -19.344 1 38.91 7 SER B O 1
ATOM 2011 N N . LYS B 1 8 ? -24.656 -9.617 -21.312 1 42.5 8 LYS B N 1
ATOM 2012 C CA . LYS B 1 8 ? -23.391 -9.367 -22 1 42.5 8 LYS B CA 1
ATOM 2013 C C . LYS B 1 8 ? -22.891 -7.945 -21.734 1 42.5 8 LYS B C 1
ATOM 2015 O O . LYS B 1 8 ? -23.062 -7.062 -22.578 1 42.5 8 LYS B O 1
ATOM 2020 N N . SER B 1 9 ? -23.109 -7.289 -20.656 1 50.41 9 SER B N 1
ATOM 2021 C CA . SER B 1 9 ? -22.406 -6.02 -20.5 1 50.41 9 SER B CA 1
ATOM 2022 C C . SER B 1 9 ? -20.906 -6.18 -20.719 1 50.41 9 SER B C 1
ATOM 2024 O O . SER B 1 9 ? -20.266 -7 -20.078 1 50.41 9 SER B O 1
ATOM 2026 N N . THR B 1 10 ? -20.375 -5.914 -21.969 1 61.12 10 THR B N 1
ATOM 2027 C CA . THR B 1 10 ? -18.984 -5.91 -22.391 1 61.12 10 THR B CA 1
ATOM 2028 C C . THR B 1 10 ? -18.078 -5.348 -21.297 1 61.12 10 THR B C 1
ATOM 2030 O O . THR B 1 10 ? -18.312 -4.234 -20.812 1 61.12 10 THR B O 1
ATOM 2033 N N . ASN B 1 11 ? -17.266 -6.258 -20.625 1 83.75 11 ASN B N 1
ATOM 2034 C CA . ASN B 1 11 ? -16.281 -5.863 -19.625 1 83.75 11 ASN B CA 1
ATOM 2035 C C . ASN B 1 11 ? -15.453 -4.664 -20.094 1 83.75 11 ASN B C 1
ATOM 2037 O O . ASN B 1 11 ? -14.773 -4.734 -21.109 1 83.75 11 ASN B O 1
ATOM 2041 N N . GLU B 1 12 ? -15.727 -3.576 -19.594 1 90.69 12 GLU B N 1
ATOM 2042 C CA . GLU B 1 12 ? -15.117 -2.303 -19.969 1 90.69 12 GLU B CA 1
ATOM 2043 C C . GLU B 1 12 ? -13.594 -2.398 -19.969 1 90.69 12 GLU B C 1
ATOM 2045 O O . GLU B 1 12 ? -12.93 -1.811 -20.812 1 90.69 12 GLU B O 1
ATOM 2050 N N . ILE B 1 13 ? -13.055 -3.221 -19.109 1 93.69 13 ILE B N 1
ATOM 2051 C CA . ILE B 1 13 ? -11.602 -3.301 -18.969 1 93.69 13 ILE B CA 1
ATOM 2052 C C . ILE B 1 13 ? -11.008 -4.035 -20.156 1 93.69 13 ILE B C 1
ATOM 2054 O O . ILE B 1 13 ? -10 -3.605 -20.719 1 93.69 13 ILE B O 1
ATOM 2058 N N . VAL B 1 14 ? -11.609 -5.074 -20.641 1 94.69 14 VAL B N 1
ATOM 2059 C CA . VAL B 1 14 ? -11.078 -5.895 -21.719 1 94.69 14 VAL B CA 1
ATOM 2060 C C . VAL B 1 14 ? -11.039 -5.082 -23.016 1 94.69 14 VAL B C 1
ATOM 2062 O O . VAL B 1 14 ? -10.18 -5.312 -23.875 1 94.69 14 VAL B O 1
ATOM 2065 N N . GLN B 1 15 ? -11.883 -4.066 -23.062 1 94.31 15 GLN B N 1
ATOM 2066 C CA . GLN B 1 15 ? -11.953 -3.236 -24.266 1 94.31 15 GLN B CA 1
ATOM 2067 C C . GLN B 1 15 ? -11.141 -1.958 -24.094 1 94.31 15 GLN B C 1
ATOM 2069 O O . GLN B 1 15 ? -11.031 -1.154 -25.016 1 94.31 15 GLN B O 1
ATOM 2074 N N . SER B 1 16 ? -10.562 -1.776 -22.938 1 94.44 16 SER B N 1
ATOM 2075 C CA . SER B 1 16 ? -9.82 -0.549 -22.672 1 94.44 16 SER B CA 1
ATOM 2076 C C . SER B 1 16 ? -8.562 -0.475 -23.531 1 94.44 16 SER B C 1
ATOM 2078 O O . SER B 1 16 ? -7.953 -1.502 -23.844 1 94.44 16 SER B O 1
ATOM 2080 N N . PRO B 1 17 ? -8.133 0.72 -23.906 1 94.44 17 PRO B N 1
ATOM 2081 C CA . PRO B 1 17 ? -6.895 0.875 -24.656 1 94.44 17 PRO B CA 1
ATOM 2082 C C . PRO B 1 17 ? -5.68 0.282 -23.953 1 94.44 17 PRO B C 1
ATOM 2084 O O . PRO B 1 17 ? -4.801 -0.294 -24.594 1 94.44 17 PRO B O 1
ATOM 2087 N N . GLU B 1 18 ? -5.652 0.401 -22.703 1 93.88 18 GLU B N 1
ATOM 2088 C CA . GLU B 1 18 ? -4.527 -0.112 -21.922 1 93.88 18 GLU B CA 1
ATOM 2089 C C . GLU B 1 18 ? -4.438 -1.632 -22.016 1 93.88 18 GLU B C 1
ATOM 2091 O O . GLU B 1 18 ? -3.355 -2.182 -22.234 1 93.88 18 GLU B O 1
ATOM 2096 N N . TYR B 1 19 ? -5.547 -2.26 -21.844 1 97 19 TYR B N 1
ATOM 2097 C CA . TYR B 1 19 ? -5.559 -3.717 -21.891 1 97 19 TYR B CA 1
ATOM 2098 C C . TYR B 1 19 ? -5.254 -4.215 -23.297 1 97 19 TYR B C 1
ATOM 2100 O O . TYR B 1 19 ? -4.508 -5.18 -23.484 1 97 19 TYR B O 1
ATOM 2108 N N . LEU B 1 20 ? -5.809 -3.574 -24.266 1 97.12 20 LEU B N 1
ATOM 2109 C CA . LEU B 1 20 ? -5.559 -3.947 -25.641 1 97.12 20 LEU B CA 1
ATOM 2110 C C . LEU B 1 20 ? -4.09 -3.754 -26 1 97.12 20 LEU B C 1
ATOM 2112 O O . LEU B 1 20 ? -3.502 -4.586 -26.703 1 97.12 20 LEU B O 1
ATOM 2116 N N . SER B 1 21 ? -3.543 -2.65 -25.562 1 96.69 21 SER B N 1
ATOM 2117 C CA . SER B 1 21 ? -2.119 -2.42 -25.781 1 96.69 21 SER B CA 1
ATOM 2118 C C . SER B 1 21 ? -1.278 -3.512 -25.125 1 96.69 21 SER B C 1
ATOM 2120 O O . SER B 1 21 ? -0.327 -4.016 -25.734 1 96.69 21 SER B O 1
ATOM 2122 N N . PHE B 1 22 ? -1.596 -3.861 -23.984 1 97.81 22 PHE B N 1
ATOM 2123 C CA . PHE B 1 22 ? -0.92 -4.934 -23.266 1 97.81 22 PHE B CA 1
ATOM 2124 C C . PHE B 1 22 ? -0.961 -6.234 -24.062 1 97.81 22 PHE B C 1
ATOM 2126 O O . PHE B 1 22 ? 0.075 -6.859 -24.281 1 97.81 22 PHE B O 1
ATOM 2133 N N . ARG B 1 23 ? -2.137 -6.633 -24.453 1 97.31 23 ARG B N 1
ATOM 2134 C CA . ARG B 1 23 ? -2.328 -7.895 -25.172 1 97.31 23 ARG B CA 1
ATOM 2135 C C . ARG B 1 23 ? -1.591 -7.891 -26.5 1 97.31 23 ARG B C 1
ATOM 2137 O O . ARG B 1 23 ? -1.142 -8.938 -26.969 1 97.31 23 ARG B O 1
ATOM 2144 N N . SER B 1 24 ? -1.385 -6.754 -27.031 1 97.06 24 SER B N 1
ATOM 2145 C CA . SER B 1 24 ? -0.772 -6.656 -28.359 1 97.06 24 SER B CA 1
ATOM 2146 C C . SER B 1 24 ? 0.747 -6.578 -28.25 1 97.06 24 SER B C 1
ATOM 2148 O O . SER B 1 24 ? 1.454 -6.91 -29.203 1 97.06 24 SER B O 1
ATOM 2150 N N . THR B 1 25 ? 1.312 -6.176 -27.172 1 97 25 THR B N 1
ATOM 2151 C CA . THR B 1 25 ? 2.732 -5.852 -27.094 1 97 25 THR B CA 1
ATOM 2152 C C . THR B 1 25 ? 3.488 -6.918 -26.297 1 97 25 THR B C 1
ATOM 2154 O O . THR B 1 25 ? 4.691 -7.105 -26.5 1 97 25 THR B O 1
ATOM 2157 N N . ILE B 1 26 ? 2.807 -7.504 -25.406 1 98.06 26 ILE B N 1
ATOM 2158 C CA . ILE B 1 26 ? 3.477 -8.484 -24.562 1 98.06 26 ILE B CA 1
ATOM 2159 C C . ILE B 1 26 ? 2.939 -9.883 -24.875 1 98.06 26 ILE B C 1
ATOM 2161 O O . ILE B 1 26 ? 1.797 -10.203 -24.531 1 98.06 26 ILE B O 1
ATOM 2165 N N . PRO B 1 27 ? 3.756 -10.711 -25.422 1 98 27 PRO B N 1
ATOM 2166 C CA . PRO B 1 27 ? 3.281 -12.055 -25.781 1 98 27 PRO B CA 1
ATOM 2167 C C . PRO B 1 27 ? 3.084 -12.953 -24.578 1 98 27 PRO B C 1
ATOM 2169 O O . PRO B 1 27 ? 3.871 -12.898 -23.625 1 98 27 PRO B O 1
ATOM 2172 N N . GLN B 1 28 ? 2.039 -13.703 -24.625 1 98.5 28 GLN B N 1
ATOM 2173 C CA . GLN B 1 28 ? 1.819 -14.758 -23.641 1 98.5 28 GLN B CA 1
ATOM 2174 C C . GLN B 1 28 ? 2.744 -15.945 -23.891 1 98.5 28 GLN B C 1
ATOM 2176 O O . GLN B 1 28 ? 2.951 -16.344 -25.031 1 98.5 28 GLN B O 1
ATOM 2181 N N . LYS B 1 29 ? 3.344 -16.484 -22.828 1 98.62 29 LYS B N 1
ATOM 2182 C CA . LYS B 1 29 ? 4.219 -17.641 -22.938 1 98.62 29 LYS B CA 1
ATOM 2183 C C . LYS B 1 29 ? 3.73 -18.781 -22.031 1 98.62 29 LYS B C 1
ATOM 2185 O O . LYS B 1 29 ? 3.117 -18.531 -21 1 98.62 29 LYS B O 1
ATOM 2190 N N . LYS B 1 30 ? 4 -19.953 -22.469 1 98.56 30 LYS B N 1
ATOM 2191 C CA . LYS B 1 30 ? 3.688 -21.156 -21.703 1 98.56 30 LYS B CA 1
ATOM 2192 C C . LYS B 1 30 ? 4.949 -21.953 -21.406 1 98.56 30 LYS B C 1
ATOM 2194 O O . LYS B 1 30 ? 5.781 -22.172 -22.297 1 98.56 30 LYS B O 1
ATOM 2199 N N . ILE B 1 31 ? 5.102 -22.359 -20.172 1 98.5 31 ILE B N 1
ATOM 2200 C CA . ILE B 1 31 ? 6.301 -23.047 -19.719 1 98.5 31 ILE B CA 1
ATOM 2201 C C . ILE B 1 31 ? 5.914 -24.297 -18.938 1 98.5 31 ILE B C 1
ATOM 2203 O O . ILE B 1 31 ? 4.984 -24.266 -18.125 1 98.5 31 ILE B O 1
ATOM 2207 N N . VAL B 1 32 ? 6.559 -25.375 -19.219 1 98.69 32 VAL B N 1
ATOM 2208 C CA . VAL B 1 32 ? 6.387 -26.609 -18.453 1 98.69 32 VAL B CA 1
ATOM 2209 C C . VAL B 1 32 ? 7.68 -26.938 -17.703 1 98.69 32 VAL B C 1
ATOM 2211 O O . VAL B 1 32 ? 8.75 -27.031 -18.312 1 98.69 32 VAL B O 1
ATOM 2214 N N . VAL B 1 33 ? 7.527 -27.078 -16.375 1 98.62 33 VAL B N 1
ATOM 2215 C CA . VAL B 1 33 ? 8.734 -27.344 -15.609 1 98.62 33 VAL B CA 1
ATOM 2216 C C . VAL B 1 33 ? 8.57 -28.656 -14.836 1 98.62 33 VAL B C 1
ATOM 2218 O O . VAL B 1 33 ? 9.539 -29.172 -14.273 1 98.62 33 VAL B O 1
ATOM 2221 N N . ASP B 1 34 ? 7.352 -29.156 -14.742 1 98.19 34 ASP B N 1
ATOM 2222 C CA . ASP B 1 34 ? 7.078 -30.438 -14.102 1 98.19 34 ASP B CA 1
ATOM 2223 C C . ASP B 1 34 ? 7.246 -31.578 -15.094 1 98.19 34 ASP B C 1
ATOM 2225 O O . ASP B 1 34 ? 7.285 -31.359 -16.312 1 98.19 34 ASP B O 1
ATOM 2229 N N . GLU B 1 35 ? 7.355 -32.812 -14.539 1 97.5 35 GLU B N 1
ATOM 2230 C CA . GLU B 1 35 ? 7.379 -34 -15.383 1 97.5 35 GLU B CA 1
ATOM 2231 C C . GLU B 1 35 ? 6.047 -34.188 -16.109 1 97.5 35 GLU B C 1
ATOM 2233 O O . GLU B 1 35 ? 6.02 -34.625 -17.266 1 97.5 35 GLU B O 1
ATOM 2238 N N . ASP B 1 36 ? 5.039 -33.875 -15.453 1 96.94 36 ASP B N 1
ATOM 2239 C CA . ASP B 1 36 ? 3.709 -33.906 -16.047 1 96.94 36 ASP B CA 1
ATOM 2240 C C . ASP B 1 36 ? 3.516 -32.75 -17.031 1 96.94 36 ASP B C 1
ATOM 2242 O O . ASP B 1 36 ? 3.43 -31.594 -16.609 1 96.94 36 ASP B O 1
ATOM 2246 N N . PRO B 1 37 ? 3.375 -33 -18.328 1 96.5 37 PRO B N 1
ATOM 2247 C CA . PRO B 1 37 ? 3.279 -31.938 -19.328 1 96.5 37 PRO B CA 1
ATOM 2248 C C . PRO B 1 37 ? 1.978 -31.141 -19.219 1 96.5 37 PRO B C 1
ATOM 2250 O O . PRO B 1 37 ? 1.851 -30.078 -19.828 1 96.5 37 PRO B O 1
ATOM 2253 N N . LYS B 1 38 ? 1.017 -31.609 -18.469 1 96.88 38 LYS B N 1
ATOM 2254 C CA . LYS B 1 38 ? -0.251 -30.906 -18.297 1 96.88 38 LYS B CA 1
ATOM 2255 C C . LYS B 1 38 ? -0.099 -29.719 -17.344 1 96.88 38 LYS B C 1
ATOM 2257 O O . LYS B 1 38 ? -0.967 -28.844 -17.281 1 96.88 38 LYS B O 1
ATOM 2262 N N . LYS B 1 39 ? 0.985 -29.719 -16.609 1 98.38 39 LYS B N 1
ATOM 2263 C CA . LYS B 1 39 ? 1.228 -28.641 -15.672 1 98.38 39 LYS B CA 1
ATOM 2264 C C . LYS B 1 39 ? 1.94 -27.469 -16.359 1 98.38 39 LYS B C 1
ATOM 2266 O O . LYS B 1 39 ? 3.168 -27.375 -16.297 1 98.38 39 LYS B O 1
ATOM 2271 N N . VAL B 1 40 ? 1.109 -26.625 -16.828 1 98.75 40 VAL B N 1
ATOM 2272 C CA . VAL B 1 40 ? 1.607 -25.531 -17.656 1 98.75 40 VAL B CA 1
ATOM 2273 C C . VAL B 1 40 ? 1.559 -24.219 -16.875 1 98.75 40 VAL B C 1
ATOM 2275 O O . VAL B 1 40 ? 0.521 -23.875 -16.312 1 98.75 40 VAL B O 1
ATOM 2278 N N . TRP B 1 41 ? 2.693 -23.5 -16.797 1 98.88 41 TRP B N 1
ATOM 2279 C CA . TRP B 1 41 ? 2.73 -22.109 -16.328 1 98.88 41 TRP B CA 1
ATOM 2280 C C . TRP B 1 41 ? 2.465 -21.156 -17.484 1 98.88 41 TRP B C 1
ATOM 2282 O O . TRP B 1 41 ? 3.16 -21.188 -18.5 1 98.88 41 TRP B O 1
ATOM 2292 N N . THR B 1 42 ? 1.43 -20.359 -17.391 1 98.88 42 THR B N 1
ATOM 2293 C CA . THR B 1 42 ? 1.171 -19.281 -18.344 1 98.88 42 THR B CA 1
ATOM 2294 C C . THR B 1 42 ? 1.695 -17.953 -17.812 1 98.88 42 THR B C 1
ATOM 2296 O O . THR B 1 42 ? 1.386 -17.562 -16.688 1 98.88 42 THR B O 1
ATOM 2299 N N . ILE B 1 43 ? 2.529 -17.219 -18.641 1 98.81 43 ILE B N 1
ATOM 2300 C CA . ILE B 1 43 ? 3.158 -16.047 -18.047 1 98.81 43 ILE B CA 1
ATOM 2301 C C . ILE B 1 43 ? 3.16 -14.906 -19.062 1 98.81 43 ILE B C 1
ATOM 2303 O O . ILE B 1 43 ? 3.047 -15.141 -20.266 1 98.81 43 ILE B O 1
ATOM 2307 N N . TYR B 1 44 ? 3.119 -13.727 -18.609 1 98.81 44 TYR B N 1
ATOM 2308 C CA . TYR B 1 44 ? 3.557 -12.516 -19.297 1 98.81 44 TYR B CA 1
ATOM 2309 C C . TYR B 1 44 ? 4.848 -11.977 -18.688 1 98.81 44 TYR B C 1
ATOM 2311 O O . TYR B 1 44 ? 4.914 -11.727 -17.469 1 98.81 44 TYR B O 1
ATOM 2319 N N . ASP B 1 45 ? 5.848 -11.945 -19.484 1 98.56 45 ASP B N 1
ATOM 2320 C CA . ASP B 1 45 ? 7.18 -11.516 -19.094 1 98.56 45 ASP B CA 1
ATOM 2321 C C . ASP B 1 45 ? 7.602 -10.258 -19.844 1 98.56 45 ASP B C 1
ATOM 2323 O O . ASP B 1 45 ? 7.867 -10.305 -21.047 1 98.56 45 ASP B O 1
ATOM 2327 N N . ALA B 1 46 ? 7.66 -9.109 -19.141 1 98.56 46 ALA B N 1
ATOM 2328 C CA . ALA B 1 46 ? 7.922 -7.828 -19.797 1 98.56 46 ALA B CA 1
ATOM 2329 C C . ALA B 1 46 ? 9 -7.039 -19.062 1 98.56 46 ALA B C 1
ATOM 2331 O O . ALA B 1 46 ? 9.164 -7.188 -17.844 1 98.56 46 ALA B O 1
ATOM 2332 N N . GLY B 1 47 ? 9.695 -6.137 -19.797 1 97.69 47 GLY B N 1
ATOM 2333 C CA . GLY B 1 47 ? 10.773 -5.324 -19.25 1 97.69 47 GLY B CA 1
ATOM 2334 C C . GLY B 1 47 ? 12.148 -5.785 -19.688 1 97.69 47 GLY B C 1
ATOM 2335 O O . GLY B 1 47 ? 12.281 -6.777 -20.406 1 97.69 47 GLY B O 1
ATOM 2336 N N . PRO B 1 48 ? 13.18 -5.062 -19.266 1 96.94 48 PRO B N 1
ATOM 2337 C CA . PRO B 1 48 ? 14.539 -5.367 -19.719 1 96.94 48 PRO B CA 1
ATOM 2338 C C . PRO B 1 48 ? 15.039 -6.723 -19.219 1 96.94 48 PRO B C 1
ATOM 2340 O O . PRO B 1 48 ? 14.953 -7.016 -18.031 1 96.94 48 PRO B O 1
ATOM 2343 N N . ARG B 1 49 ? 15.672 -7.449 -20.062 1 94.5 49 ARG B N 1
ATOM 2344 C CA . ARG B 1 49 ? 16.078 -8.82 -19.766 1 94.5 49 ARG B CA 1
ATOM 2345 C C . ARG B 1 49 ? 17.328 -8.852 -18.906 1 94.5 49 ARG B C 1
ATOM 2347 O O . ARG B 1 49 ? 17.656 -9.875 -18.297 1 94.5 49 ARG B O 1
ATOM 2354 N N . ASN B 1 50 ? 17.953 -7.727 -18.875 1 94.31 50 ASN B N 1
ATOM 2355 C CA . ASN B 1 50 ? 19.188 -7.68 -18.078 1 94.31 50 ASN B CA 1
ATOM 2356 C C . ASN B 1 50 ? 18.891 -7.539 -16.594 1 94.31 50 ASN B C 1
ATOM 2358 O O . ASN B 1 50 ? 19.797 -7.676 -15.766 1 94.31 50 ASN B O 1
ATOM 2362 N N . VAL B 1 51 ? 17.656 -7.184 -16.344 1 92.75 51 VAL B N 1
ATOM 2363 C CA . VAL B 1 51 ? 17.266 -7.172 -14.938 1 92.75 51 VAL B CA 1
ATOM 2364 C C . VAL B 1 51 ? 17.266 -8.602 -14.391 1 92.75 51 VAL B C 1
ATOM 2366 O O . VAL B 1 51 ? 16.484 -9.438 -14.852 1 92.75 51 VAL B O 1
ATOM 2369 N N . LYS B 1 52 ? 18.031 -8.812 -13.375 1 92.31 52 LYS B N 1
ATOM 2370 C CA . LYS B 1 52 ? 18.234 -10.172 -12.875 1 92.31 52 LYS B CA 1
ATOM 2371 C C . LYS B 1 52 ? 17.328 -10.469 -11.695 1 92.31 52 LYS B C 1
ATOM 2373 O O . LYS B 1 52 ? 17.141 -11.633 -11.328 1 92.31 52 LYS B O 1
ATOM 2378 N N . CYS B 1 53 ? 16.781 -9.477 -11.039 1 97.31 53 CYS B N 1
ATOM 2379 C CA . CYS B 1 53 ? 15.883 -9.648 -9.906 1 97.31 53 CYS B CA 1
ATOM 2380 C C . CYS B 1 53 ? 14.516 -9.055 -10.203 1 97.31 53 CYS B C 1
ATOM 2382 O O . CYS B 1 53 ? 14.164 -7.988 -9.688 1 97.31 53 CYS B O 1
ATOM 2384 N N . PRO B 1 54 ? 13.727 -9.758 -11.023 1 98.62 54 PRO B N 1
ATOM 2385 C CA . PRO B 1 54 ? 12.438 -9.211 -11.453 1 98.62 54 PRO B CA 1
ATOM 2386 C C . PRO B 1 54 ? 11.367 -9.312 -10.367 1 98.62 54 PRO B C 1
ATOM 2388 O O . PRO B 1 54 ? 11.609 -9.898 -9.305 1 98.62 54 PRO B O 1
ATOM 2391 N N . LEU B 1 55 ? 10.281 -8.648 -10.656 1 98.81 55 LEU B N 1
ATOM 2392 C CA . LEU B 1 55 ? 9.07 -8.781 -9.859 1 98.81 55 LEU B CA 1
ATOM 2393 C C . LEU B 1 55 ? 8.172 -9.883 -10.406 1 98.81 55 LEU B C 1
ATOM 2395 O O . LEU B 1 55 ? 7.754 -9.828 -11.57 1 98.81 55 LEU B O 1
ATOM 2399 N N . ILE B 1 56 ? 7.895 -10.867 -9.609 1 98.94 56 ILE B N 1
ATOM 2400 C CA . ILE B 1 56 ? 6.93 -11.898 -9.969 1 98.94 56 ILE B CA 1
ATOM 2401 C C . ILE B 1 56 ? 5.578 -11.586 -9.328 1 98.94 56 ILE B C 1
ATOM 2403 O O . ILE B 1 56 ? 5.496 -11.344 -8.125 1 98.94 56 ILE B O 1
ATOM 2407 N N . CYS B 1 57 ? 4.551 -11.609 -10.125 1 98.94 57 CYS B N 1
ATOM 2408 C CA . CYS B 1 57 ? 3.203 -11.352 -9.633 1 98.94 57 CYS B CA 1
ATOM 2409 C C . CYS B 1 57 ? 2.418 -12.656 -9.492 1 98.94 57 CYS B C 1
ATOM 2411 O O . CYS B 1 57 ? 2.246 -13.383 -10.469 1 98.94 57 CYS B O 1
ATOM 2413 N N . LEU B 1 58 ? 1.966 -12.898 -8.273 1 98.94 58 LEU B N 1
ATOM 2414 C CA . LEU B 1 58 ? 1.163 -14.078 -7.977 1 98.94 58 LEU B CA 1
ATOM 2415 C C . LEU B 1 58 ? -0.304 -13.703 -7.789 1 98.94 58 LEU B C 1
ATOM 2417 O O . LEU B 1 58 ? -0.63 -12.852 -6.957 1 98.94 58 LEU B O 1
ATOM 2421 N N . PRO B 1 59 ? -1.182 -14.352 -8.484 1 98.69 59 PRO B N 1
ATOM 2422 C CA . PRO B 1 59 ? -2.586 -13.938 -8.508 1 98.69 59 PRO B CA 1
ATOM 2423 C C . PRO B 1 59 ? -3.383 -14.469 -7.324 1 98.69 59 PRO B C 1
ATOM 2425 O O . PRO B 1 59 ? -2.947 -15.414 -6.66 1 98.69 59 PRO B O 1
ATOM 2428 N N . PRO B 1 60 ? -4.559 -13.859 -7.094 1 97.88 60 PRO B N 1
ATOM 2429 C CA . PRO B 1 60 ? -5.535 -14.461 -6.18 1 97.88 60 PRO B CA 1
ATOM 2430 C C . PRO B 1 60 ? -6.164 -15.734 -6.746 1 97.88 60 PRO B C 1
ATOM 2432 O O . PRO B 1 60 ? -5.82 -16.156 -7.852 1 97.88 60 PRO B O 1
ATOM 2435 N N . VAL B 1 61 ? -7.105 -16.234 -6 1 98.31 61 VAL B N 1
ATOM 2436 C CA . VAL B 1 61 ? -7.762 -17.484 -6.371 1 98.31 61 VAL B CA 1
ATOM 2437 C C . VAL B 1 61 ? -8.352 -17.359 -7.773 1 98.31 61 VAL B C 1
ATOM 2439 O O . VAL B 1 61 ? -8.266 -18.297 -8.578 1 98.31 61 VAL B O 1
ATOM 2442 N N . SER B 1 62 ? -8.898 -16.25 -8.086 1 97.06 62 SER B N 1
ATOM 2443 C CA . SER B 1 62 ? -9.648 -16.062 -9.32 1 97.06 62 SER B CA 1
ATOM 2444 C C . SER B 1 62 ? -8.75 -15.547 -10.438 1 97.06 62 SER B C 1
ATOM 2446 O O . SER B 1 62 ? -9.211 -15.32 -11.562 1 97.06 62 SER B O 1
ATOM 2448 N N . GLY B 1 63 ? -7.543 -15.383 -10.258 1 97.31 63 GLY B N 1
ATOM 2449 C CA . GLY B 1 63 ? -6.734 -14.602 -11.18 1 97.31 63 GLY B CA 1
ATOM 2450 C C . GLY B 1 63 ? -6.055 -15.453 -12.242 1 97.31 63 GLY B C 1
ATOM 2451 O O . GLY B 1 63 ? -5.613 -16.562 -11.961 1 97.31 63 GLY B O 1
ATOM 2452 N N . THR B 1 64 ? -5.98 -14.875 -13.492 1 98.5 64 THR B N 1
ATOM 2453 C CA . THR B 1 64 ? -5.148 -15.383 -14.57 1 98.5 64 THR B CA 1
ATOM 2454 C C . THR B 1 64 ? -3.877 -14.555 -14.719 1 98.5 64 THR B C 1
ATOM 2456 O O . THR B 1 64 ? -3.662 -13.602 -13.961 1 98.5 64 THR B O 1
ATOM 2459 N N . ALA B 1 65 ? -3.039 -14.938 -15.664 1 98.62 65 ALA B N 1
ATOM 2460 C CA . ALA B 1 65 ? -1.727 -14.305 -15.797 1 98.62 65 ALA B CA 1
ATOM 2461 C C . ALA B 1 65 ? -1.858 -12.828 -16.141 1 98.62 65 ALA B C 1
ATOM 2463 O O . ALA B 1 65 ? -0.949 -12.039 -15.883 1 98.62 65 ALA B O 1
ATOM 2464 N N . ASP B 1 66 ? -2.943 -12.438 -16.75 1 98.5 66 ASP B N 1
ATOM 2465 C CA . ASP B 1 66 ? -3.066 -11.07 -17.266 1 98.5 66 ASP B CA 1
ATOM 2466 C C . ASP B 1 66 ? -3.729 -10.156 -16.234 1 98.5 66 ASP B C 1
ATOM 2468 O O . ASP B 1 66 ? -3.984 -8.984 -16.516 1 98.5 66 ASP B O 1
ATOM 2472 N N . CYS B 1 67 ? -4.004 -10.688 -15.078 1 97.69 67 CYS B N 1
ATOM 2473 C CA . CYS B 1 67 ? -4.762 -9.875 -14.125 1 97.69 67 CYS B CA 1
ATOM 2474 C C . CYS B 1 67 ? -3.93 -8.703 -13.625 1 97.69 67 CYS B C 1
ATOM 2476 O O . CYS B 1 67 ? -4.473 -7.746 -13.07 1 97.69 67 CYS B O 1
ATOM 2478 N N . PHE B 1 68 ? -2.604 -8.75 -13.82 1 98.31 68 PHE B N 1
ATOM 2479 C CA . PHE B 1 68 ? -1.721 -7.676 -13.383 1 98.31 68 PHE B CA 1
ATOM 2480 C C . PHE B 1 68 ? -1.241 -6.848 -14.562 1 98.31 68 PHE B C 1
ATOM 2482 O O . PHE B 1 68 ? -0.123 -6.328 -14.555 1 98.31 68 PHE B O 1
ATOM 2489 N N . PHE B 1 69 ? -2.031 -6.711 -15.594 1 98.31 69 PHE B N 1
ATOM 2490 C CA . PHE B 1 69 ? -1.589 -6.047 -16.812 1 98.31 69 PHE B CA 1
ATOM 2491 C C . PHE B 1 69 ? -1.276 -4.578 -16.547 1 98.31 69 PHE B C 1
ATOM 2493 O O . PHE B 1 69 ? -0.354 -4.016 -17.141 1 98.31 69 PHE B O 1
ATOM 2500 N N . ARG B 1 70 ? -1.979 -3.963 -15.633 1 95.75 70 ARG B N 1
ATOM 2501 C CA . ARG B 1 70 ? -1.712 -2.562 -15.32 1 95.75 70 ARG B CA 1
ATOM 2502 C C . ARG B 1 70 ? -0.361 -2.404 -14.633 1 95.75 70 ARG B C 1
ATOM 2504 O O . ARG B 1 70 ? 0.392 -1.475 -14.938 1 95.75 70 ARG B O 1
ATOM 2511 N N . GLN B 1 71 ? -0.1 -3.273 -13.672 1 96.25 71 GLN B N 1
ATOM 2512 C CA . GLN B 1 71 ? 1.194 -3.27 -12.992 1 96.25 71 GLN B CA 1
ATOM 2513 C C . GLN B 1 71 ? 2.33 -3.523 -13.984 1 96.25 71 GLN B C 1
ATOM 2515 O O . GLN B 1 71 ? 3.369 -2.861 -13.922 1 96.25 71 GLN B O 1
ATOM 2520 N N . ILE B 1 72 ? 2.104 -4.473 -14.828 1 98 72 ILE B N 1
ATOM 2521 C CA . ILE B 1 72 ? 3.104 -4.789 -15.844 1 98 72 ILE B CA 1
ATOM 2522 C C . ILE B 1 72 ? 3.41 -3.543 -16.672 1 98 72 ILE B C 1
ATOM 2524 O O . ILE B 1 72 ? 4.57 -3.141 -16.797 1 98 72 ILE B O 1
ATOM 2528 N N . MET B 1 73 ? 2.385 -2.877 -17.188 1 96.06 73 MET B N 1
ATOM 2529 C CA . MET B 1 73 ? 2.551 -1.733 -18.094 1 96.06 73 MET B CA 1
ATOM 2530 C C . MET B 1 73 ? 3.197 -0.562 -17.359 1 96.06 73 MET B C 1
ATOM 2532 O O . MET B 1 73 ? 4.117 0.07 -17.875 1 96.06 73 MET B O 1
ATOM 2536 N N . ALA B 1 74 ? 2.783 -0.317 -16.172 1 92.56 74 ALA B N 1
ATOM 2537 C CA . ALA B 1 74 ? 3.266 0.835 -15.414 1 92.56 74 ALA B CA 1
ATOM 2538 C C . ALA B 1 74 ? 4.719 0.641 -14.984 1 92.56 74 ALA B C 1
ATOM 2540 O O . ALA B 1 74 ? 5.551 1.531 -15.172 1 92.56 74 ALA B O 1
ATOM 2541 N N . LEU B 1 75 ? 5.07 -0.491 -14.469 1 95.5 75 LEU B N 1
ATOM 2542 C CA . LEU B 1 75 ? 6.387 -0.709 -13.883 1 95.5 75 LEU B CA 1
ATOM 2543 C C . LEU B 1 75 ? 7.441 -0.912 -14.961 1 95.5 75 LEU B C 1
ATOM 2545 O O . LEU B 1 75 ? 8.586 -0.471 -14.812 1 95.5 75 LEU B O 1
ATOM 2549 N N . THR B 1 76 ? 7.066 -1.574 -15.992 1 96.44 76 THR B N 1
ATOM 2550 C CA . THR B 1 76 ? 8.031 -1.767 -17.062 1 96.44 76 THR B CA 1
ATOM 2551 C C . THR B 1 76 ? 8.398 -0.432 -17.703 1 96.44 76 THR B C 1
ATOM 2553 O O . THR B 1 76 ? 9.539 -0.242 -18.141 1 96.44 76 THR B O 1
ATOM 2556 N N . ALA B 1 77 ? 7.453 0.489 -17.766 1 90.19 77 ALA B N 1
ATOM 2557 C CA . ALA B 1 77 ? 7.719 1.832 -18.266 1 90.19 77 ALA B CA 1
ATOM 2558 C C . ALA B 1 77 ? 8.766 2.545 -17.422 1 90.19 77 ALA B C 1
ATOM 2560 O O . ALA B 1 77 ? 9.43 3.471 -17.891 1 90.19 77 ALA B O 1
ATOM 2561 N N . HIS B 1 78 ? 8.992 2.053 -16.219 1 88.06 78 HIS B N 1
ATOM 2562 C CA . HIS B 1 78 ? 9.961 2.654 -15.312 1 88.06 78 HIS B CA 1
ATOM 2563 C C . HIS B 1 78 ? 11.234 1.812 -15.227 1 88.06 78 HIS B C 1
ATOM 2565 O O . HIS B 1 78 ? 12.047 1.996 -14.32 1 88.06 78 HIS B O 1
ATOM 2571 N N . GLY B 1 79 ? 11.328 0.772 -16.016 1 94.06 79 GLY B N 1
ATOM 2572 C CA . GLY B 1 79 ? 12.578 0.043 -16.141 1 94.06 79 GLY B CA 1
ATOM 2573 C C . GLY B 1 79 ? 12.617 -1.226 -15.32 1 94.06 79 GLY B C 1
ATOM 2574 O O . GLY B 1 79 ? 13.68 -1.829 -15.148 1 94.06 79 GLY B O 1
ATOM 2575 N N . TYR B 1 80 ? 11.516 -1.646 -14.844 1 96.5 80 TYR B N 1
ATOM 2576 C CA . TYR B 1 80 ? 11.445 -2.891 -14.086 1 96.5 80 TYR B CA 1
ATOM 2577 C C . TYR B 1 80 ? 11.086 -4.062 -14.992 1 96.5 80 TYR B C 1
ATOM 2579 O O . TYR B 1 80 ? 10.422 -3.879 -16.016 1 96.5 80 TYR B O 1
ATOM 2587 N N . ARG B 1 81 ? 11.609 -5.211 -14.656 1 98.56 81 ARG B N 1
ATOM 2588 C CA . ARG B 1 81 ? 11.125 -6.441 -15.281 1 98.56 81 ARG B CA 1
ATOM 2589 C C . ARG B 1 81 ? 10.031 -7.09 -14.43 1 98.56 81 ARG B C 1
ATOM 2591 O O . ARG B 1 81 ? 10.211 -7.285 -13.227 1 98.56 81 ARG B O 1
ATOM 2598 N N . VAL B 1 82 ? 8.883 -7.32 -15.016 1 98.81 82 VAL B N 1
ATOM 2599 C CA . VAL B 1 82 ? 7.719 -7.859 -14.328 1 98.81 82 VAL B CA 1
ATOM 2600 C C . VAL B 1 82 ? 7.266 -9.148 -15.008 1 98.81 82 VAL B C 1
ATOM 2602 O O . VAL B 1 82 ? 7.113 -9.195 -16.234 1 98.81 82 VAL B O 1
ATOM 2605 N N . ILE B 1 83 ? 7.074 -10.203 -14.211 1 98.88 83 ILE B N 1
ATOM 2606 C CA . ILE B 1 83 ? 6.574 -11.492 -14.68 1 98.88 83 ILE B CA 1
ATOM 2607 C C . ILE B 1 83 ? 5.297 -11.859 -13.93 1 98.88 83 ILE B C 1
ATOM 2609 O O . ILE B 1 83 ? 5.32 -12.086 -12.719 1 98.88 83 ILE B O 1
ATOM 2613 N N . SER B 1 84 ? 4.227 -11.859 -14.633 1 98.94 84 SER B N 1
ATOM 2614 C CA . SER B 1 84 ? 2.955 -12.297 -14.062 1 98.94 84 SER B CA 1
ATOM 2615 C C . SER B 1 84 ? 2.654 -13.742 -14.43 1 98.94 84 SER B C 1
ATOM 2617 O O . SER B 1 84 ? 2.85 -14.156 -15.578 1 98.94 84 SER B O 1
ATOM 2619 N N . VAL B 1 85 ? 2.102 -14.5 -13.461 1 98.88 85 VAL B N 1
ATOM 2620 C CA . VAL B 1 85 ? 2.023 -15.93 -13.734 1 98.88 85 VAL B CA 1
ATOM 2621 C C . VAL B 1 85 ? 0.615 -16.438 -13.43 1 98.88 85 VAL B C 1
ATOM 2623 O O . VAL B 1 85 ? -0.085 -15.875 -12.586 1 98.88 85 VAL B O 1
ATOM 2626 N N . GLN B 1 86 ? 0.229 -17.375 -14.109 1 98.88 86 GLN B N 1
ATOM 2627 C CA . GLN B 1 86 ? -0.811 -18.344 -13.805 1 98.88 86 GLN B CA 1
ATOM 2628 C C . GLN B 1 86 ? -0.226 -19.75 -13.656 1 98.88 86 GLN B C 1
ATOM 2630 O O . GLN B 1 86 ? 0.208 -20.344 -14.641 1 98.88 86 GLN B O 1
ATOM 2635 N N . TYR B 1 87 ? -0.164 -20.188 -12.43 1 98.88 87 TYR B N 1
ATOM 2636 C CA . TYR B 1 87 ? 0.489 -21.469 -12.156 1 98.88 87 TYR B CA 1
ATOM 2637 C C . TYR B 1 87 ? -0.473 -22.625 -12.367 1 98.88 87 TYR B C 1
ATOM 2639 O O . TYR B 1 87 ? -1.692 -22.438 -12.344 1 98.88 87 TYR B O 1
ATOM 2647 N N . PRO B 1 88 ? 0.073 -23.812 -12.617 1 98.75 88 PRO B N 1
ATOM 2648 C CA . PRO B 1 88 ? -0.772 -24.969 -12.875 1 98.75 88 PRO B CA 1
ATOM 2649 C C . PRO B 1 88 ? -1.396 -25.547 -11.602 1 98.75 88 PRO B C 1
ATOM 2651 O O . PRO B 1 88 ? -1.257 -24.969 -10.523 1 98.75 88 PRO B O 1
ATOM 2654 N N . VAL B 1 89 ? -2.096 -26.656 -11.773 1 98.81 89 VAL B N 1
ATOM 2655 C CA . VAL B 1 89 ? -2.807 -27.312 -10.68 1 98.81 89 VAL B CA 1
ATOM 2656 C C . VAL B 1 89 ? -1.803 -27.922 -9.703 1 98.81 89 VAL B C 1
ATOM 2658 O O . VAL B 1 89 ? -1.047 -28.828 -10.062 1 98.81 89 VAL B O 1
ATOM 2661 N N . TYR B 1 90 ? -1.673 -27.406 -8.547 1 98.75 90 TYR B N 1
ATOM 2662 C CA . TYR B 1 90 ? -0.976 -27.953 -7.395 1 98.75 90 TYR B CA 1
ATOM 2663 C C . TYR B 1 90 ? -1.932 -28.156 -6.223 1 98.75 90 TYR B C 1
ATOM 2665 O O . TYR B 1 90 ? -2.688 -27.25 -5.871 1 98.75 90 TYR B O 1
ATOM 2673 N N . TRP B 1 91 ? -1.827 -29.25 -5.586 1 98.19 91 TRP B N 1
ATOM 2674 C CA . TRP B 1 91 ? -2.832 -29.562 -4.574 1 98.19 91 TRP B CA 1
ATOM 2675 C C . TRP B 1 91 ? -2.277 -29.344 -3.17 1 98.19 91 TRP B C 1
ATOM 2677 O O . TRP B 1 91 ? -3.037 -29.234 -2.207 1 98.19 91 TRP B O 1
ATOM 2687 N N . THR B 1 92 ? -0.977 -29.406 -3.023 1 98.19 92 THR B N 1
ATOM 2688 C CA . THR B 1 92 ? -0.367 -29.219 -1.711 1 98.19 92 THR B CA 1
ATOM 2689 C C . THR B 1 92 ? 0.617 -28.062 -1.733 1 98.19 92 THR B C 1
ATOM 2691 O O . THR B 1 92 ? 1.158 -27.719 -2.787 1 98.19 92 THR B O 1
ATOM 2694 N N . MET B 1 93 ? 0.866 -27.516 -0.524 1 98.19 93 MET B N 1
ATOM 2695 C CA . MET B 1 93 ? 1.82 -26.422 -0.395 1 98.19 93 MET B CA 1
ATOM 2696 C C . MET B 1 93 ? 3.215 -26.859 -0.835 1 98.19 93 MET B C 1
ATOM 2698 O O . MET B 1 93 ? 3.912 -26.109 -1.527 1 98.19 93 MET B O 1
ATOM 2702 N N . LYS B 1 94 ? 3.59 -28.031 -0.48 1 98.06 94 LYS B N 1
ATOM 2703 C CA . LYS B 1 94 ? 4.895 -28.547 -0.871 1 98.06 94 LYS B CA 1
ATOM 2704 C C . LYS B 1 94 ? 5.027 -28.625 -2.391 1 98.06 94 LYS B C 1
ATOM 2706 O O . LYS B 1 94 ? 6.039 -28.188 -2.949 1 98.06 94 LYS B O 1
ATOM 2711 N N . GLU B 1 95 ? 3.984 -29.125 -3.027 1 98.19 95 GLU B N 1
ATOM 2712 C CA . GLU B 1 95 ? 3.992 -29.203 -4.484 1 98.19 95 GLU B CA 1
ATOM 2713 C C . GLU B 1 95 ? 4.113 -27.812 -5.113 1 98.19 95 GLU B C 1
ATOM 2715 O O . GLU B 1 95 ? 4.84 -27.641 -6.09 1 98.19 95 GLU B O 1
ATOM 2720 N N . TRP B 1 96 ? 3.395 -26.922 -4.566 1 98.75 96 TRP B N 1
ATOM 2721 C CA . TRP B 1 96 ? 3.432 -25.562 -5.113 1 98.75 96 TRP B CA 1
ATOM 2722 C C . TRP B 1 96 ? 4.82 -24.953 -4.965 1 98.75 96 TRP B C 1
ATOM 2724 O O . TRP B 1 96 ? 5.355 -24.375 -5.91 1 98.75 96 TRP B O 1
ATOM 2734 N N . VAL B 1 97 ? 5.43 -25.078 -3.816 1 98.75 97 VAL B N 1
ATOM 2735 C CA . VAL B 1 97 ? 6.742 -24.5 -3.533 1 98.75 97 VAL B CA 1
ATOM 2736 C C . VAL B 1 97 ? 7.785 -25.109 -4.469 1 98.75 97 VAL B C 1
ATOM 2738 O O . VAL B 1 97 ? 8.586 -24.375 -5.062 1 98.75 97 VAL B O 1
ATOM 2741 N N . VAL B 1 98 ? 7.734 -26.422 -4.641 1 98.5 98 VAL B N 1
ATOM 2742 C CA . VAL B 1 98 ? 8.68 -27.109 -5.516 1 98.5 98 VAL B CA 1
ATOM 2743 C C . VAL B 1 98 ? 8.469 -26.656 -6.961 1 98.5 98 VAL B C 1
ATOM 2745 O O . VAL B 1 98 ? 9.43 -26.391 -7.684 1 98.5 98 VAL B O 1
ATOM 2748 N N . GLY B 1 99 ? 7.207 -26.609 -7.375 1 98.75 99 GLY B N 1
ATOM 2749 C CA . GLY B 1 99 ? 6.906 -26.125 -8.711 1 98.75 99 GLY B CA 1
ATOM 2750 C C . GLY B 1 99 ? 7.414 -24.719 -8.969 1 98.75 99 GLY B C 1
ATOM 2751 O O . GLY B 1 99 ? 7.984 -24.453 -10.031 1 98.75 99 GLY B O 1
ATOM 2752 N N . PHE B 1 100 ? 7.227 -23.859 -8.023 1 98.88 100 PHE B N 1
ATOM 2753 C CA . PHE B 1 100 ? 7.676 -22.469 -8.156 1 98.88 100 PHE B CA 1
ATOM 2754 C C . PHE B 1 100 ? 9.195 -22.406 -8.188 1 98.88 100 PHE B C 1
ATOM 2756 O O . PHE B 1 100 ? 9.773 -21.609 -8.938 1 98.88 100 PHE B O 1
ATOM 2763 N N . GLN B 1 101 ? 9.852 -23.172 -7.402 1 98.62 101 GLN B N 1
ATOM 2764 C CA . GLN B 1 101 ? 11.312 -23.25 -7.457 1 98.62 101 GLN B CA 1
ATOM 2765 C C . GLN B 1 101 ? 11.789 -23.656 -8.852 1 98.62 101 GLN B C 1
ATOM 2767 O O . GLN B 1 101 ? 12.695 -23.047 -9.406 1 98.62 101 GLN B O 1
ATOM 2772 N N . LYS B 1 102 ? 11.164 -24.719 -9.375 1 98.75 102 LYS B N 1
ATOM 2773 C CA . LYS B 1 102 ? 11.523 -25.188 -10.719 1 98.75 102 LYS B CA 1
ATOM 2774 C C . LYS B 1 102 ? 11.266 -24.094 -11.758 1 98.75 102 LYS B C 1
ATOM 2776 O O . LYS B 1 102 ? 12.031 -23.938 -12.711 1 98.75 102 LYS B O 1
ATOM 2781 N N . PHE B 1 103 ? 10.211 -23.406 -11.539 1 98.81 103 PHE B N 1
ATOM 2782 C CA . PHE B 1 103 ? 9.859 -22.312 -12.43 1 98.81 103 PHE B CA 1
ATOM 2783 C C . PHE B 1 103 ? 10.938 -21.234 -12.43 1 98.81 103 PHE B C 1
ATOM 2785 O O . PHE B 1 103 ? 11.391 -20.797 -13.484 1 98.81 103 PHE B O 1
ATOM 2792 N N . LEU B 1 104 ? 11.352 -20.797 -11.227 1 98.69 104 LEU B N 1
ATOM 2793 C CA . LEU B 1 104 ? 12.406 -19.797 -11.109 1 98.69 104 LEU B CA 1
ATOM 2794 C C . LEU B 1 104 ? 13.703 -20.312 -11.734 1 98.69 104 LEU B C 1
ATOM 2796 O O . LEU B 1 104 ? 14.383 -19.562 -12.445 1 98.69 104 LEU B O 1
ATOM 2800 N N . ASP B 1 105 ? 14.023 -21.578 -11.539 1 98.38 105 ASP B N 1
ATOM 2801 C CA . ASP B 1 105 ? 15.227 -22.172 -12.109 1 98.38 105 ASP B CA 1
ATOM 2802 C C . ASP B 1 105 ? 15.164 -22.172 -13.641 1 98.38 105 ASP B C 1
ATOM 2804 O O . ASP B 1 105 ? 16.156 -21.875 -14.305 1 98.38 105 ASP B O 1
ATOM 2808 N N . HIS B 1 106 ? 14.055 -22.484 -14.125 1 98.25 106 HIS B N 1
ATOM 2809 C CA . HIS B 1 106 ? 13.875 -22.516 -15.57 1 98.25 106 HIS B CA 1
ATOM 2810 C C . HIS B 1 106 ? 14.148 -21.141 -16.188 1 98.25 106 HIS B C 1
ATOM 2812 O O . HIS B 1 106 ? 14.688 -21.047 -17.297 1 98.25 106 HIS B O 1
ATOM 2818 N N . LEU B 1 107 ? 13.789 -20.109 -15.516 1 97.81 107 LEU B N 1
ATOM 2819 C CA . LEU B 1 107 ? 13.984 -18.75 -16 1 97.81 107 LEU B CA 1
ATOM 2820 C C . LEU B 1 107 ? 15.367 -18.234 -15.625 1 97.81 107 LEU B C 1
ATOM 2822 O O . LEU B 1 107 ? 15.688 -17.078 -15.891 1 97.81 107 LEU B O 1
ATOM 2826 N N . ASN B 1 108 ? 16.156 -19 -15 1 97.44 108 ASN B N 1
ATOM 2827 C CA . ASN B 1 108 ? 17.5 -18.641 -14.539 1 97.44 108 ASN B CA 1
ATOM 2828 C C . ASN B 1 108 ? 17.453 -17.438 -13.602 1 97.44 108 ASN B C 1
ATOM 2830 O O . ASN B 1 108 ? 18.25 -16.5 -13.75 1 97.44 108 ASN B O 1
ATOM 2834 N N . LEU B 1 109 ? 16.547 -17.469 -12.703 1 98 109 LEU B N 1
ATOM 2835 C CA . LEU B 1 109 ? 16.422 -16.422 -11.703 1 98 109 LEU B CA 1
ATOM 2836 C C . LEU B 1 109 ? 16.875 -16.906 -10.328 1 98 109 LEU B C 1
ATOM 2838 O O . LEU B 1 109 ? 16.312 -17.875 -9.797 1 98 109 LEU B O 1
ATOM 2842 N N . ASP B 1 110 ? 17.797 -16.266 -9.742 1 97.19 110 ASP B N 1
ATOM 2843 C CA . ASP B 1 110 ? 18.328 -16.641 -8.43 1 97.19 110 ASP B CA 1
ATOM 2844 C C . ASP B 1 110 ? 17.469 -16.047 -7.312 1 97.19 110 ASP B C 1
ATOM 2846 O O . ASP B 1 110 ? 17 -16.781 -6.438 1 97.19 110 ASP B O 1
ATOM 2850 N N . LYS B 1 111 ? 17.281 -14.727 -7.328 1 97.44 111 LYS B N 1
ATOM 2851 C CA . LYS B 1 111 ? 16.438 -14.016 -6.371 1 97.44 111 LYS B CA 1
ATOM 2852 C C . LYS B 1 111 ? 15.406 -13.148 -7.082 1 97.44 111 LYS B C 1
ATOM 2854 O O . LYS B 1 111 ? 15.68 -12.586 -8.141 1 97.44 111 LYS B O 1
ATOM 2859 N N . VAL B 1 112 ? 14.266 -13.062 -6.449 1 98.69 112 VAL B N 1
ATOM 2860 C CA . VAL B 1 112 ? 13.188 -12.305 -7.078 1 98.69 112 VAL B CA 1
ATOM 2861 C C . VAL B 1 112 ? 12.453 -11.484 -6.023 1 98.69 112 VAL B C 1
ATOM 2863 O O . VAL B 1 112 ? 12.57 -11.75 -4.824 1 98.69 112 VAL B O 1
ATOM 2866 N N . HIS B 1 113 ? 11.781 -10.398 -6.461 1 98.5 113 HIS B N 1
ATOM 2867 C CA . HIS B 1 113 ? 10.703 -9.773 -5.703 1 98.5 113 HIS B CA 1
ATOM 2868 C C . HIS B 1 113 ? 9.359 -10.438 -5.996 1 98.5 113 HIS B C 1
ATOM 2870 O O . HIS B 1 113 ? 9.117 -10.891 -7.121 1 98.5 113 HIS B O 1
ATOM 2876 N N . ILE B 1 114 ? 8.508 -10.484 -4.988 1 98.81 114 ILE B N 1
ATOM 2877 C CA . ILE B 1 114 ? 7.207 -11.086 -5.246 1 98.81 114 ILE B CA 1
ATOM 2878 C C . ILE B 1 114 ? 6.102 -10.102 -4.848 1 98.81 114 ILE B C 1
ATOM 2880 O O . ILE B 1 114 ? 6.133 -9.531 -3.76 1 98.81 114 ILE B O 1
ATOM 2884 N N . PHE B 1 115 ? 5.293 -9.828 -5.785 1 98.69 115 PHE B N 1
ATOM 2885 C CA . PHE B 1 115 ? 4.008 -9.195 -5.523 1 98.69 115 PHE B CA 1
ATOM 2886 C C . PHE B 1 115 ? 2.887 -10.227 -5.508 1 98.69 115 PHE B C 1
ATOM 2888 O O . PHE B 1 115 ? 2.541 -10.789 -6.547 1 98.69 115 PHE B O 1
ATOM 2895 N N . GLY B 1 116 ? 2.26 -10.383 -4.332 1 98.44 116 GLY B N 1
ATOM 2896 C CA . GLY B 1 116 ? 1.187 -11.359 -4.203 1 98.44 116 GLY B CA 1
ATOM 2897 C C . GLY B 1 116 ? -0.118 -10.742 -3.73 1 98.44 116 GLY B C 1
ATOM 2898 O O . GLY B 1 116 ? -0.136 -9.977 -2.77 1 98.44 116 GLY B O 1
ATOM 2899 N N . SER B 1 117 ? -1.121 -11.094 -4.387 1 97.62 117 SER B N 1
ATOM 2900 C CA . SER B 1 117 ? -2.453 -10.648 -3.996 1 97.62 117 SER B CA 1
ATOM 2901 C C . SER B 1 117 ? -3.283 -11.797 -3.432 1 97.62 117 SER B C 1
ATOM 2903 O O . SER B 1 117 ? -3.402 -12.852 -4.059 1 97.62 117 SER B O 1
ATOM 2905 N N . SER B 1 118 ? -3.855 -11.586 -2.219 1 95.88 118 SER B N 1
ATOM 2906 C CA . SER B 1 118 ? -4.695 -12.586 -1.561 1 95.88 118 SER B CA 1
ATOM 2907 C C . SER B 1 118 ? -3.988 -13.93 -1.474 1 95.88 118 SER B C 1
ATOM 2909 O O . SER B 1 118 ? -2.91 -14.039 -0.885 1 95.88 118 SER B O 1
ATOM 2911 N N . LEU B 1 119 ? -4.473 -14.93 -2.166 1 98.06 119 LEU B N 1
ATOM 2912 C CA . LEU B 1 119 ? -3.816 -16.234 -2.143 1 98.06 119 LEU B CA 1
ATOM 2913 C C . LEU B 1 119 ? -2.371 -16.125 -2.611 1 98.06 119 LEU B C 1
ATOM 2915 O O . LEU B 1 119 ? -1.476 -16.75 -2.031 1 98.06 119 LEU B O 1
ATOM 2919 N N . GLY B 1 120 ? -2.162 -15.367 -3.641 1 98.75 120 GLY B N 1
ATOM 2920 C CA . GLY B 1 120 ? -0.806 -15.18 -4.133 1 98.75 120 GLY B CA 1
ATOM 2921 C C . GLY B 1 120 ? 0.145 -14.656 -3.07 1 98.75 120 GLY B C 1
ATOM 2922 O O . GLY B 1 120 ? 1.326 -15.008 -3.061 1 98.75 120 GLY B O 1
ATOM 2923 N N . GLY B 1 121 ? -0.354 -13.773 -2.252 1 98.25 121 GLY B N 1
ATOM 2924 C CA . GLY B 1 121 ? 0.453 -13.289 -1.146 1 98.25 121 GLY B CA 1
ATOM 2925 C C . GLY B 1 121 ? 0.755 -14.359 -0.112 1 98.25 121 GLY B C 1
ATOM 2926 O O . GLY B 1 121 ? 1.863 -14.414 0.424 1 98.25 121 GLY B O 1
ATOM 2927 N N . PHE B 1 122 ? -0.218 -15.164 0.197 1 97.75 122 PHE B N 1
ATOM 2928 C CA . PHE B 1 122 ? -0.028 -16.266 1.139 1 97.75 122 PHE B CA 1
ATOM 2929 C C . PHE B 1 122 ? 1.022 -17.234 0.626 1 97.75 122 PHE B C 1
ATOM 2931 O O . PHE B 1 122 ? 1.927 -17.625 1.366 1 97.75 122 PHE B O 1
ATOM 2938 N N . LEU B 1 123 ? 0.926 -17.531 -0.62 1 98.81 123 LEU B N 1
ATOM 2939 C CA . LEU B 1 123 ? 1.867 -18.453 -1.245 1 98.81 123 LEU B CA 1
ATOM 2940 C C . LEU B 1 123 ? 3.277 -17.875 -1.243 1 98.81 123 LEU B C 1
ATOM 2942 O O . LEU B 1 123 ? 4.25 -18.609 -1.002 1 98.81 123 LEU B O 1
ATOM 2946 N N . ALA B 1 124 ? 3.381 -16.641 -1.506 1 98.69 124 ALA B N 1
ATOM 2947 C CA . ALA B 1 124 ? 4.68 -15.961 -1.479 1 98.69 124 ALA B CA 1
ATOM 2948 C C . ALA B 1 124 ? 5.324 -16.078 -0.102 1 98.69 124 ALA B C 1
ATOM 2950 O O . ALA B 1 124 ? 6.52 -16.375 0.009 1 98.69 124 ALA B O 1
ATOM 2951 N N . GLN B 1 125 ? 4.52 -15.82 0.907 1 97.31 125 GLN B N 1
ATOM 2952 C CA . GLN B 1 125 ? 5.012 -15.922 2.277 1 97.31 125 GLN B CA 1
ATOM 2953 C C . GLN B 1 125 ? 5.461 -17.344 2.594 1 97.31 125 GLN B C 1
ATOM 2955 O O . GLN B 1 125 ? 6.527 -17.547 3.18 1 97.31 125 GLN B O 1
ATOM 2960 N N . LYS B 1 126 ? 4.699 -18.266 2.178 1 98.44 126 LYS B N 1
ATOM 2961 C CA . LYS B 1 126 ? 5.043 -19.656 2.42 1 98.44 126 LYS B CA 1
ATOM 2962 C C . LYS B 1 126 ? 6.309 -20.062 1.669 1 98.44 126 LYS B C 1
ATOM 2964 O O . LYS B 1 126 ? 7.113 -20.844 2.168 1 98.44 126 LYS B O 1
ATOM 2969 N N . PHE B 1 127 ? 6.441 -19.531 0.502 1 98.75 127 PHE B N 1
ATOM 2970 C CA . PHE B 1 127 ? 7.648 -19.812 -0.267 1 98.75 127 PHE B CA 1
ATOM 2971 C C . PHE B 1 127 ? 8.891 -19.328 0.482 1 98.75 127 PHE B C 1
ATOM 2973 O O . PHE B 1 127 ? 9.875 -20.062 0.589 1 98.75 127 PHE B O 1
ATOM 2980 N N . VAL B 1 128 ? 8.82 -18.125 1.026 1 97.75 128 VAL B N 1
ATOM 2981 C CA . VAL B 1 128 ? 9.93 -17.609 1.823 1 97.75 128 VAL B CA 1
ATOM 2982 C C . VAL B 1 128 ? 10.18 -18.531 3.02 1 97.75 128 VAL B C 1
ATOM 2984 O O . VAL B 1 128 ? 11.32 -18.922 3.273 1 97.75 128 VAL B O 1
ATOM 2987 N N . GLU B 1 129 ? 9.117 -18.812 3.691 1 97 129 GLU B N 1
ATOM 2988 C CA . GLU B 1 129 ? 9.18 -19.641 4.895 1 97 129 GLU B CA 1
ATOM 2989 C C . GLU B 1 129 ? 9.875 -20.969 4.621 1 97 129 GLU B C 1
ATOM 2991 O O . GLU B 1 129 ? 10.672 -21.438 5.438 1 97 129 GLU B O 1
ATOM 2996 N N . LEU B 1 130 ? 9.609 -21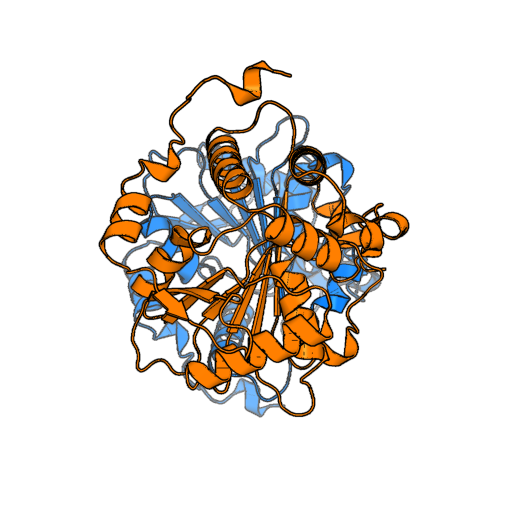.5 3.48 1 97.5 130 LEU B N 1
ATOM 2997 C CA . LEU B 1 130 ? 10.016 -22.875 3.227 1 97.5 130 LEU B CA 1
ATOM 2998 C C . LEU B 1 130 ? 11.32 -22.922 2.438 1 97.5 130 LEU B C 1
ATOM 3000 O O . LEU B 1 130 ? 11.836 -24 2.141 1 97.5 130 LEU B O 1
ATOM 3004 N N . THR B 1 131 ? 11.875 -21.797 2.143 1 96.88 131 THR B N 1
ATOM 3005 C CA . THR B 1 131 ? 13.141 -21.766 1.409 1 96.88 131 THR B CA 1
ATOM 3006 C C . THR B 1 131 ? 14.203 -21.016 2.199 1 96.88 131 THR B C 1
ATOM 3008 O O . THR B 1 131 ? 15.141 -20.469 1.618 1 96.88 131 THR B O 1
ATOM 3011 N N . THR B 1 132 ? 14.133 -20.906 3.469 1 94.19 132 THR B N 1
ATOM 3012 C CA . THR B 1 132 ? 15.047 -20.156 4.32 1 94.19 132 THR B CA 1
ATOM 3013 C C . THR B 1 132 ? 16.484 -20.656 4.164 1 94.19 132 THR B C 1
ATOM 3015 O O . THR B 1 132 ? 17.438 -19.906 4.328 1 94.19 132 THR B O 1
ATOM 3018 N N . SER B 1 133 ? 16.703 -21.953 3.871 1 94 133 SER B N 1
ATOM 3019 C CA . SER B 1 133 ? 18.031 -22.531 3.707 1 94 133 SER B CA 1
ATOM 3020 C C . SER B 1 133 ? 18.656 -22.109 2.381 1 94 133 SER B C 1
ATOM 3022 O O . SER B 1 133 ? 19.875 -22.156 2.225 1 94 133 SER B O 1
ATOM 3024 N N . SER B 1 134 ? 17.906 -21.781 1.422 1 94.94 134 SER B N 1
ATOM 3025 C CA . SER B 1 134 ? 18.297 -21.266 0.119 1 94.94 134 SER B CA 1
ATOM 3026 C C . SER B 1 134 ? 17.375 -20.125 -0.325 1 94.94 134 SER B C 1
ATOM 3028 O O . SER B 1 134 ? 16.516 -20.328 -1.188 1 94.94 134 SER B O 1
ATOM 3030 N N . PRO B 1 135 ? 17.609 -18.938 0.273 1 96.12 135 PRO B N 1
ATOM 3031 C CA . PRO B 1 135 ? 16.672 -17.828 0.058 1 96.12 135 PRO B CA 1
ATOM 3032 C C . PRO B 1 135 ? 16.578 -17.406 -1.407 1 96.12 135 PRO B C 1
ATOM 3034 O O . PRO B 1 135 ? 17.609 -17.25 -2.07 1 96.12 135 PRO B O 1
ATOM 3037 N N . ARG B 1 136 ? 15.367 -17.266 -1.883 1 98.19 136 ARG B N 1
ATOM 3038 C CA . ARG B 1 136 ? 15.109 -16.938 -3.285 1 98.19 136 ARG B CA 1
ATOM 3039 C C . ARG B 1 136 ? 14.336 -15.641 -3.42 1 98.19 136 ARG B C 1
ATOM 3041 O O . ARG B 1 136 ? 13.992 -15.227 -4.531 1 98.19 136 ARG B O 1
ATOM 3048 N N . VAL B 1 137 ? 14.031 -14.992 -2.297 1 98.19 137 VAL B N 1
ATOM 3049 C CA . VAL B 1 137 ? 13.172 -13.812 -2.338 1 98.19 137 VAL B CA 1
ATOM 3050 C C . VAL B 1 137 ? 13.898 -12.617 -1.723 1 98.19 137 VAL B C 1
ATOM 3052 O O . VAL B 1 137 ? 14.422 -12.711 -0.608 1 98.19 137 VAL B O 1
ATOM 3055 N N . HIS B 1 138 ? 13.875 -11.555 -2.512 1 96.44 138 HIS B N 1
ATOM 3056 C CA . HIS B 1 138 ? 14.508 -10.32 -2.053 1 96.44 138 HIS B CA 1
ATOM 3057 C C . HIS B 1 138 ? 13.539 -9.477 -1.232 1 96.44 138 HIS B C 1
ATOM 3059 O O . HIS B 1 138 ? 13.93 -8.875 -0.226 1 96.44 138 HIS B O 1
ATOM 3065 N N . SER B 1 139 ? 12.32 -9.367 -1.659 1 96 139 SER B N 1
ATOM 3066 C CA . SER B 1 139 ? 11.32 -8.594 -0.931 1 96 139 SER B CA 1
ATOM 3067 C C . SER B 1 139 ? 9.906 -9.062 -1.272 1 96 139 SER B C 1
ATOM 3069 O O . SER B 1 139 ? 9.695 -9.742 -2.281 1 96 139 SER B O 1
ATOM 3071 N N . LEU B 1 140 ? 8.961 -8.711 -0.35 1 96.88 140 LEU B N 1
ATOM 3072 C CA . LEU B 1 140 ? 7.562 -9.078 -0.527 1 96.88 140 LEU B CA 1
ATOM 3073 C C . LEU B 1 140 ? 6.68 -7.836 -0.587 1 96.88 140 LEU B C 1
ATOM 3075 O O . LEU B 1 140 ? 6.855 -6.906 0.205 1 96.88 140 LEU B O 1
ATOM 3079 N N . LEU B 1 141 ? 5.859 -7.77 -1.563 1 96.88 141 LEU B N 1
ATOM 3080 C CA . LEU B 1 141 ? 4.727 -6.852 -1.649 1 96.88 141 LEU B CA 1
ATOM 3081 C C . LEU B 1 141 ? 3.406 -7.609 -1.583 1 96.88 141 LEU B C 1
ATOM 3083 O O . LEU B 1 141 ? 3.041 -8.312 -2.525 1 96.88 141 LEU B O 1
ATOM 3087 N N . LEU B 1 142 ? 2.686 -7.422 -0.474 1 96.06 142 LEU B N 1
ATOM 3088 C CA . LEU B 1 142 ? 1.478 -8.203 -0.223 1 96.06 142 LEU B CA 1
ATOM 3089 C C . LEU B 1 142 ? 0.239 -7.312 -0.282 1 96.06 142 LEU B C 1
ATOM 3091 O O . LEU B 1 142 ? 0.185 -6.27 0.375 1 96.06 142 LEU B O 1
ATOM 3095 N N . CYS B 1 143 ? -0.637 -7.727 -1.077 1 94.94 143 CYS B N 1
ATOM 3096 C CA . CYS B 1 143 ? -1.867 -6.957 -1.236 1 94.94 143 CYS B CA 1
ATOM 3097 C C . CYS B 1 143 ? -3.078 -7.773 -0.798 1 94.94 143 CYS B C 1
ATOM 3099 O O . CYS B 1 143 ? -3.42 -8.773 -1.428 1 94.94 143 CYS B O 1
ATOM 3101 N N . ASN B 1 144 ? -3.756 -7.293 0.243 1 92.38 144 ASN B N 1
ATOM 3102 C CA . ASN B 1 144 ? -4.926 -7.977 0.784 1 92.38 144 ASN B CA 1
ATOM 3103 C C . ASN B 1 144 ? -4.652 -9.453 1.029 1 92.38 144 ASN B C 1
ATOM 3105 O O . ASN B 1 144 ? -5.48 -10.312 0.708 1 92.38 144 ASN B O 1
ATOM 3109 N N . SER B 1 145 ? -3.463 -9.703 1.476 1 94 145 SER B N 1
ATOM 3110 C CA . SER B 1 145 ? -3.045 -11.07 1.736 1 94 145 SER B CA 1
ATOM 3111 C C . SER B 1 145 ? -3.393 -11.5 3.158 1 94 145 SER B C 1
ATOM 3113 O O . SER B 1 145 ? -4.156 -10.812 3.846 1 94 145 SER B O 1
ATOM 3115 N N . PHE B 1 146 ? -3.016 -12.695 3.506 1 91.62 146 PHE B N 1
ATOM 3116 C CA . PHE B 1 146 ? -3.273 -13.273 4.82 1 91.62 146 PHE B CA 1
ATOM 3117 C C . PHE B 1 146 ? -2.154 -14.227 5.223 1 91.62 146 PHE B C 1
ATOM 3119 O O . PHE B 1 146 ? -1.33 -14.609 4.391 1 91.62 146 PHE B O 1
ATOM 3126 N N . ALA B 1 147 ? -2.084 -14.531 6.504 1 93.56 147 ALA B N 1
ATOM 3127 C CA . ALA B 1 147 ? -1.014 -15.383 7.008 1 93.56 147 ALA B CA 1
ATOM 3128 C C . ALA B 1 147 ? -1.579 -16.641 7.656 1 93.56 147 ALA B C 1
ATOM 3130 O O . ALA B 1 147 ? -0.827 -17.531 8.062 1 93.56 147 ALA B O 1
ATOM 3131 N N . ASP B 1 148 ? -2.881 -16.719 7.742 1 93.69 148 ASP B N 1
ATOM 3132 C CA . ASP B 1 148 ? -3.568 -17.828 8.398 1 93.69 148 ASP B CA 1
ATOM 3133 C C . ASP B 1 148 ? -4.859 -18.188 7.668 1 93.69 148 ASP B C 1
ATOM 3135 O O . ASP B 1 148 ? -5.773 -17.359 7.574 1 93.69 148 ASP B O 1
ATOM 3139 N N . THR B 1 149 ? -4.965 -19.422 7.199 1 94.06 149 THR B N 1
ATOM 3140 C CA . THR B 1 149 ? -6.082 -19.828 6.348 1 94.06 149 THR B CA 1
ATOM 3141 C C . THR B 1 149 ? -7.344 -20.047 7.172 1 94.06 149 THR B C 1
ATOM 3143 O O . THR B 1 149 ? -8.445 -20.141 6.625 1 94.06 149 THR B O 1
ATOM 3146 N N . SER B 1 150 ? -7.234 -20.109 8.5 1 90.12 150 SER B N 1
ATOM 3147 C CA . SER B 1 150 ? -8.398 -20.328 9.352 1 90.12 150 SER B CA 1
ATOM 3148 C C . SER B 1 150 ? -9.359 -19.156 9.312 1 90.12 150 SER B C 1
ATOM 3150 O O . SER B 1 150 ? -10.492 -19.25 9.773 1 90.12 150 SER B O 1
ATOM 3152 N N . ILE B 1 151 ? -8.891 -18.109 8.742 1 84.31 151 ILE B N 1
ATOM 3153 C CA . ILE B 1 151 ? -9.75 -16.938 8.625 1 84.31 151 ILE B CA 1
ATOM 3154 C C . ILE B 1 151 ? -10.898 -17.234 7.66 1 84.31 151 ILE B C 1
ATOM 3156 O O . ILE B 1 151 ? -11.906 -16.531 7.645 1 84.31 151 ILE B O 1
ATOM 3160 N N . PHE B 1 152 ? -10.57 -18.297 6.863 1 85.81 152 PHE B N 1
ATOM 3161 C CA . PHE B 1 152 ? -11.625 -18.688 5.93 1 85.81 152 PHE B CA 1
ATOM 3162 C C . PHE B 1 152 ? -12.508 -19.781 6.531 1 85.81 152 PHE B C 1
ATOM 3164 O O . PHE B 1 152 ? -12.016 -20.672 7.227 1 85.81 152 PHE B O 1
ATOM 3171 N N . ASN B 1 153 ? -13.664 -19.828 6.672 1 82.88 153 ASN B N 1
ATOM 3172 C CA . ASN B 1 153 ? -14.625 -20.719 7.324 1 82.88 153 ASN B CA 1
ATOM 3173 C C . ASN B 1 153 ? -14.82 -22.016 6.539 1 82.88 153 ASN B C 1
ATOM 3175 O O . ASN B 1 153 ? -15.852 -22.672 6.664 1 82.88 153 ASN B O 1
ATOM 3179 N N . TYR B 1 154 ? -13.82 -22.453 5.781 1 88.19 154 TYR B N 1
ATOM 3180 C CA . TYR B 1 154 ? -13.992 -23.641 4.938 1 88.19 154 TYR B CA 1
ATOM 3181 C C . TYR B 1 154 ? -12.906 -24.672 5.219 1 88.19 154 TYR B C 1
ATOM 3183 O O . TYR B 1 154 ? -12.695 -25.594 4.422 1 88.19 154 TYR B O 1
ATOM 3191 N N . THR B 1 155 ? -12.211 -24.547 6.281 1 88.88 155 THR B N 1
ATOM 3192 C CA . THR B 1 155 ? -11.047 -25.375 6.547 1 88.88 155 THR B CA 1
ATOM 3193 C C . THR B 1 155 ? -11.422 -26.859 6.543 1 88.88 155 THR B C 1
ATOM 3195 O O . THR B 1 155 ? -10.75 -27.672 5.914 1 88.88 155 THR B O 1
ATOM 3198 N N . ASP B 1 156 ? -12.523 -27.219 7.082 1 91 156 ASP B N 1
ATOM 3199 C CA . ASP B 1 156 ? -12.938 -28.609 7.191 1 91 156 ASP B CA 1
ATOM 3200 C C . ASP B 1 156 ? -13.391 -29.156 5.84 1 91 156 ASP B C 1
ATOM 3202 O O . ASP B 1 156 ? -13.25 -30.359 5.574 1 91 156 ASP B O 1
ATOM 3206 N N . SER B 1 157 ? -13.859 -28.312 5.008 1 93.38 157 SER B N 1
ATOM 3207 C CA . SER B 1 157 ? -14.406 -28.766 3.729 1 93.38 157 SER B CA 1
ATOM 3208 C C . SER B 1 157 ? -13.352 -28.688 2.627 1 93.38 157 SER B C 1
ATOM 3210 O O . SER B 1 157 ? -13.57 -29.188 1.518 1 93.38 157 SER B O 1
ATOM 3212 N N . ALA B 1 158 ? -12.234 -28.141 2.912 1 96.06 158 ALA B N 1
ATOM 3213 C CA . ALA B 1 158 ? -11.242 -27.828 1.882 1 96.06 158 ALA B CA 1
ATOM 3214 C C . ALA B 1 158 ? -10.766 -29.109 1.188 1 96.06 158 ALA B C 1
ATOM 3216 O O . ALA B 1 158 ? -10.492 -29.094 -0.016 1 96.06 158 ALA B O 1
ATOM 3217 N N . VAL B 1 159 ? -10.664 -30.188 1.901 1 94.19 159 VAL B N 1
ATOM 3218 C CA . VAL B 1 159 ? -10.133 -31.438 1.366 1 94.19 159 VAL B CA 1
ATOM 3219 C C . VAL B 1 159 ? -11.125 -32.031 0.36 1 94.19 159 VAL B C 1
ATOM 3221 O O . VAL B 1 159 ? -10.773 -32.938 -0.395 1 94.19 159 VAL B O 1
ATOM 3224 N N . LEU B 1 160 ? -12.344 -31.469 0.328 1 96.88 160 LEU B N 1
ATOM 3225 C CA . LEU B 1 160 ? -13.383 -32.031 -0.541 1 96.88 160 LEU B CA 1
ATOM 3226 C C . LEU B 1 160 ? -13.562 -31.156 -1.787 1 96.88 160 LEU B C 1
ATOM 3228 O O . LEU B 1 160 ? -14.352 -31.5 -2.672 1 96.88 160 LEU B O 1
ATOM 3232 N N . PHE B 1 161 ? -12.781 -30.156 -1.912 1 98 161 PHE B N 1
ATOM 3233 C CA . PHE B 1 161 ? -13.008 -29.219 -3.002 1 98 161 PHE B CA 1
ATOM 3234 C C . PHE B 1 161 ? -12.758 -29.875 -4.352 1 98 161 PHE B C 1
ATOM 3236 O O . PHE B 1 161 ? -13.383 -29.531 -5.352 1 98 161 PHE B O 1
ATOM 3243 N N . TRP B 1 162 ? -11.867 -30.828 -4.434 1 97.88 162 TRP B N 1
ATOM 3244 C CA . TRP B 1 162 ? -11.516 -31.469 -5.699 1 97.88 162 TRP B CA 1
ATOM 3245 C C . TRP B 1 162 ? -12.727 -32.156 -6.316 1 97.88 162 TRP B C 1
ATOM 3247 O O . TRP B 1 162 ? -12.766 -32.375 -7.531 1 97.88 162 TRP B O 1
ATOM 3257 N N . MET B 1 163 ? -13.727 -32.438 -5.582 1 97.81 163 MET B N 1
ATOM 3258 C CA . MET B 1 163 ? -14.883 -33.156 -6.113 1 97.81 163 MET B CA 1
ATOM 3259 C C . MET B 1 163 ? -16.062 -32.219 -6.332 1 97.81 163 MET B C 1
ATOM 3261 O O . MET B 1 163 ? -17.109 -32.625 -6.848 1 97.81 163 MET B O 1
ATOM 3265 N N . MET B 1 164 ? -15.961 -31.031 -5.957 1 98 164 MET B N 1
ATOM 3266 C CA . MET B 1 164 ? -17.078 -30.094 -6.078 1 98 164 MET B CA 1
ATOM 3267 C C . MET B 1 164 ? -17.203 -29.594 -7.512 1 98 164 MET B C 1
ATOM 3269 O O . MET B 1 164 ? -16.188 -29.328 -8.172 1 98 164 MET B O 1
ATOM 3273 N N . PRO B 1 165 ? -18.5 -29.406 -7.973 1 98 165 PRO B N 1
ATOM 3274 C CA . PRO B 1 165 ? -18.688 -28.828 -9.312 1 98 165 PRO B CA 1
ATOM 3275 C C . PRO B 1 165 ? -18.172 -27.391 -9.414 1 98 165 PRO B C 1
ATOM 3277 O O . PRO B 1 165 ? -18.219 -26.656 -8.43 1 98 165 PRO B O 1
ATOM 3280 N N . SER B 1 166 ? -17.797 -27.078 -10.594 1 97.94 166 SER B N 1
ATOM 3281 C CA . SER B 1 166 ? -17.219 -25.766 -10.867 1 97.94 166 SER B CA 1
ATOM 3282 C C . SER B 1 166 ? -18.156 -24.656 -10.406 1 97.94 166 SER B C 1
ATOM 3284 O O . SER B 1 166 ? -17.703 -23.641 -9.852 1 97.94 166 SER B O 1
ATOM 3286 N N . LEU B 1 167 ? -19.422 -24.812 -10.602 1 97.19 167 LEU B N 1
ATOM 3287 C CA . LEU B 1 167 ? -20.391 -23.781 -10.266 1 97.19 167 LEU B CA 1
ATOM 3288 C C . LEU B 1 167 ? -20.375 -23.5 -8.766 1 97.19 167 LEU B C 1
ATOM 3290 O O . LEU B 1 167 ? -20.484 -22.344 -8.344 1 97.19 167 LEU B O 1
ATOM 3294 N N . VAL B 1 168 ? -20.281 -24.531 -7.977 1 97 168 VAL B N 1
ATOM 3295 C CA . VAL B 1 168 ? -20.25 -24.406 -6.523 1 97 168 VAL B CA 1
ATOM 3296 C C . VAL B 1 168 ? -18.984 -23.656 -6.09 1 97 168 VAL B C 1
ATOM 3298 O O . VAL B 1 168 ? -19.047 -22.75 -5.273 1 97 168 VAL B O 1
ATOM 3301 N N . LEU B 1 169 ? -17.891 -24.047 -6.652 1 97.75 169 LEU B N 1
ATOM 3302 C CA . LEU B 1 169 ? -16.625 -23.422 -6.328 1 97.75 169 LEU B CA 1
ATOM 3303 C C . LEU B 1 169 ? -16.641 -21.938 -6.695 1 97.75 169 LEU B C 1
ATOM 3305 O O . LEU B 1 169 ? -16.172 -21.109 -5.918 1 97.75 169 LEU B O 1
ATOM 3309 N N . LYS B 1 170 ? -17.172 -21.609 -7.84 1 97 170 LYS B N 1
ATOM 3310 C CA . LYS B 1 170 ? -17.25 -20.219 -8.281 1 97 170 LYS B CA 1
ATOM 3311 C C . LYS B 1 170 ? -18.109 -19.391 -7.34 1 97 170 LYS B C 1
ATOM 3313 O O . LYS B 1 170 ? -17.781 -18.234 -7.035 1 97 170 LYS B O 1
ATOM 3318 N N . ARG B 1 171 ? -19.125 -19.953 -6.844 1 94.25 171 ARG B N 1
ATOM 3319 C CA . ARG B 1 171 ? -20 -19.25 -5.91 1 94.25 171 ARG B CA 1
ATOM 3320 C C . ARG B 1 171 ? -19.281 -18.953 -4.602 1 94.25 171 ARG B C 1
ATOM 3322 O O . ARG B 1 171 ? -19.5 -17.906 -3.996 1 94.25 171 ARG B O 1
ATOM 3329 N N . MET B 1 172 ? -18.484 -19.859 -4.184 1 93.88 172 MET B N 1
ATOM 3330 C CA . MET B 1 172 ? -17.703 -19.656 -2.965 1 93.88 172 MET B CA 1
ATOM 3331 C C . MET B 1 172 ? -16.766 -18.453 -3.109 1 93.88 172 MET B C 1
ATOM 3333 O O . MET B 1 172 ? -16.641 -17.656 -2.186 1 93.88 172 MET B O 1
ATOM 3337 N N . VAL B 1 173 ? -16.188 -18.312 -4.316 1 94.31 173 VAL B N 1
ATOM 3338 C CA . VAL B 1 173 ? -15.281 -17.188 -4.578 1 94.31 173 VAL B CA 1
ATOM 3339 C C . VAL B 1 173 ? -16.078 -15.898 -4.676 1 94.31 173 VAL B C 1
ATOM 3341 O O . VAL B 1 173 ? -15.703 -14.875 -4.098 1 94.31 173 VAL B O 1
ATOM 3344 N N . MET B 1 174 ? -17.219 -15.93 -5.301 1 90.81 174 MET B N 1
ATOM 3345 C CA . MET B 1 174 ? -18.047 -14.758 -5.559 1 90.81 174 MET B CA 1
ATOM 3346 C C . MET B 1 174 ? -18.641 -14.219 -4.262 1 90.81 174 MET B C 1
ATOM 3348 O O . MET B 1 174 ? -18.906 -13.016 -4.145 1 90.81 174 MET B O 1
ATOM 3352 N N . SER B 1 175 ? -18.844 -15.039 -3.318 1 85 175 SER B N 1
ATOM 3353 C CA . SER B 1 175 ? -19.453 -14.641 -2.051 1 85 175 SER B CA 1
ATOM 3354 C C . SER B 1 175 ? -18.562 -13.648 -1.305 1 85 175 SER B C 1
ATOM 3356 O O . SER B 1 175 ? -19.031 -12.914 -0.435 1 85 175 SER B O 1
ATOM 3358 N N . ASN B 1 176 ? -17.328 -13.617 -1.665 1 79 176 ASN B N 1
ATOM 3359 C CA . ASN B 1 176 ? -16.375 -12.742 -0.997 1 79 176 ASN B CA 1
ATOM 3360 C C . ASN B 1 176 ? -16.375 -11.344 -1.605 1 79 176 ASN B C 1
ATOM 3362 O O . ASN B 1 176 ? -15.766 -10.422 -1.06 1 79 176 ASN B O 1
ATOM 3366 N N . TYR B 1 177 ? -17 -11.148 -2.709 1 77.62 177 TYR B N 1
ATOM 3367 C CA . TYR B 1 177 ? -17.047 -9.844 -3.346 1 77.62 177 TYR B CA 1
ATOM 3368 C C . TYR B 1 177 ? -18.156 -8.984 -2.742 1 77.62 177 TYR B C 1
ATOM 3370 O O . TYR B 1 177 ? -19.203 -9.5 -2.357 1 77.62 177 TYR B O 1
ATOM 3378 N N . THR B 1 178 ? -17.781 -7.742 -2.51 1 67.06 178 THR B N 1
ATOM 3379 C CA . THR B 1 178 ? -18.75 -6.781 -1.996 1 67.06 178 THR B CA 1
ATOM 3380 C C . THR B 1 178 ? -19.969 -6.684 -2.924 1 67.06 178 THR B C 1
ATOM 3382 O O . THR B 1 178 ? -19.812 -6.621 -4.145 1 67.06 178 THR B O 1
ATOM 3385 N N . LYS B 1 179 ? -21.094 -6.746 -2.188 1 67.75 179 LYS B N 1
ATOM 3386 C CA . LYS B 1 179 ? -22.375 -6.586 -2.883 1 67.75 179 LYS B CA 1
ATOM 3387 C C . LYS B 1 179 ? -22.906 -5.168 -2.719 1 67.75 179 LYS B C 1
ATOM 3389 O O . LYS B 1 179 ? -22.562 -4.473 -1.762 1 67.75 179 LYS B O 1
ATOM 3394 N N . GLY B 1 180 ? -23.516 -4.711 -3.844 1 69.81 180 GLY B N 1
ATOM 3395 C CA . GLY B 1 180 ? -24.172 -3.418 -3.771 1 69.81 180 GLY B CA 1
ATOM 3396 C C . GLY B 1 180 ? -23.703 -2.441 -4.828 1 69.81 180 GLY B C 1
ATOM 3397 O O . GLY B 1 180 ? -23.188 -2.852 -5.871 1 69.81 180 GLY B O 1
ATOM 3398 N N . ASN B 1 181 ? -24 -1.155 -4.438 1 76.44 181 ASN B N 1
ATOM 3399 C CA . ASN B 1 181 ? -23.656 -0.087 -5.367 1 76.44 181 ASN B CA 1
ATOM 3400 C C . ASN B 1 181 ? -22.188 0.321 -5.227 1 76.44 181 ASN B C 1
ATOM 3402 O O . ASN B 1 181 ? -21.828 1.031 -4.289 1 76.44 181 ASN B O 1
ATOM 3406 N N . LEU B 1 182 ? -21.422 -0.218 -6.082 1 77.56 182 LEU B N 1
ATOM 3407 C CA . LEU B 1 182 ? -20 0.089 -6.117 1 77.56 182 LEU B CA 1
ATOM 3408 C C . LEU B 1 182 ? -19.719 1.227 -7.09 1 77.56 182 LEU B C 1
ATOM 3410 O O . LEU B 1 182 ? -20.406 1.373 -8.102 1 77.56 182 LEU B O 1
ATOM 3414 N N . PRO B 1 183 ? -18.703 1.981 -6.711 1 77.38 183 PRO B N 1
ATOM 3415 C CA . PRO B 1 183 ? -18.219 2.902 -7.742 1 77.38 183 PRO B CA 1
ATOM 3416 C C . PRO B 1 183 ? -17.859 2.195 -9.047 1 77.38 183 PRO B C 1
ATOM 3418 O O . PRO B 1 183 ? -17.422 1.04 -9.031 1 77.38 183 PRO B O 1
ATOM 3421 N N . PRO B 1 184 ? -18.031 2.814 -10.07 1 82.44 184 PRO B N 1
ATOM 3422 C CA . PRO B 1 184 ? -17.859 2.184 -11.383 1 82.44 184 PRO B CA 1
ATOM 3423 C C . PRO B 1 184 ? -16.5 1.529 -11.555 1 82.44 184 PRO B C 1
ATOM 3425 O O . PRO B 1 184 ? -16.391 0.444 -12.133 1 82.44 184 PRO B O 1
ATOM 3428 N N . GLU B 1 185 ? -15.461 2.184 -11.062 1 82.44 185 GLU B N 1
ATOM 3429 C CA . GLU B 1 185 ? -14.117 1.639 -11.227 1 82.44 185 GLU B CA 1
ATOM 3430 C C . GLU B 1 185 ? -13.977 0.298 -10.516 1 82.44 185 GLU B C 1
ATOM 3432 O O . GLU B 1 185 ? -13.328 -0.619 -11.031 1 82.44 185 GLU B O 1
ATOM 3437 N N . ILE B 1 186 ? -14.57 0.238 -9.414 1 83.5 186 ILE B N 1
ATOM 3438 C CA . ILE B 1 186 ? -14.516 -1 -8.648 1 83.5 186 ILE B CA 1
ATOM 3439 C C . ILE B 1 186 ? -15.398 -2.059 -9.305 1 83.5 186 ILE B C 1
ATOM 3441 O O . ILE B 1 186 ? -15 -3.221 -9.422 1 83.5 186 ILE B O 1
ATOM 3445 N N . ALA B 1 187 ? -16.562 -1.639 -9.711 1 87 187 ALA B N 1
ATOM 3446 C CA . ALA B 1 187 ? -17.469 -2.549 -10.391 1 87 187 ALA B CA 1
ATOM 3447 C C . ALA B 1 187 ? -16.828 -3.154 -11.633 1 87 187 ALA B C 1
ATOM 3449 O O . ALA B 1 187 ? -16.938 -4.359 -11.875 1 87 187 ALA B O 1
ATOM 3450 N N . ASN B 1 188 ? -16.125 -2.32 -12.398 1 90.25 188 ASN B N 1
ATOM 3451 C CA . ASN B 1 188 ? -15.438 -2.795 -13.594 1 90.25 188 ASN B CA 1
ATOM 3452 C C . ASN B 1 188 ? -14.336 -3.797 -13.258 1 90.25 188 ASN B C 1
ATOM 3454 O O . ASN B 1 188 ? -14.125 -4.77 -13.984 1 90.25 188 ASN B O 1
ATOM 3458 N N . SER B 1 189 ? -13.648 -3.51 -12.172 1 90.62 189 SER B N 1
ATOM 3459 C CA . SER B 1 189 ? -12.602 -4.434 -11.742 1 90.62 189 SER B CA 1
ATOM 3460 C C . SER B 1 189 ? -13.188 -5.777 -11.328 1 90.62 189 SER B C 1
ATOM 3462 O O . SER B 1 189 ? -12.625 -6.828 -11.641 1 90.62 189 SER B O 1
ATOM 3464 N N . VAL B 1 190 ? -14.297 -5.734 -10.641 1 90.75 190 VAL B N 1
ATOM 3465 C CA . VAL B 1 190 ? -14.961 -6.961 -10.227 1 90.75 190 VAL B CA 1
ATOM 3466 C C . VAL B 1 190 ? -15.414 -7.746 -11.461 1 90.75 190 VAL B C 1
ATOM 3468 O O . VAL B 1 190 ? -15.203 -8.961 -11.539 1 90.75 190 VAL B O 1
ATOM 3471 N N . ASP B 1 191 ? -16 -7.039 -12.398 1 92.25 191 ASP B N 1
ATOM 3472 C CA . ASP B 1 191 ? -16.438 -7.688 -13.641 1 92.25 191 ASP B CA 1
ATOM 3473 C C . ASP B 1 191 ? -15.258 -8.367 -14.328 1 92.25 191 ASP B C 1
ATOM 3475 O O . ASP B 1 191 ? -15.391 -9.492 -14.836 1 92.25 191 ASP B O 1
ATOM 3479 N N . PHE B 1 192 ? -14.188 -7.691 -14.398 1 95.38 192 PHE B N 1
ATOM 3480 C CA . PHE B 1 192 ? -12.977 -8.234 -15.008 1 95.38 192 PHE B CA 1
ATOM 3481 C C . PHE B 1 192 ? -12.547 -9.523 -14.305 1 95.38 192 PHE B C 1
ATOM 3483 O O . PHE B 1 192 ? -12.273 -10.531 -14.953 1 95.38 192 PHE B O 1
ATOM 3490 N N . MET B 1 193 ? -12.578 -9.523 -13.016 1 95 193 MET B N 1
ATOM 3491 C CA . MET B 1 193 ? -12.125 -10.68 -12.25 1 95 193 MET B CA 1
ATOM 3492 C C . MET B 1 193 ? -13.117 -11.828 -12.352 1 95 193 MET B C 1
ATOM 3494 O O . MET B 1 193 ? -12.719 -13 -12.352 1 95 193 MET B O 1
ATOM 3498 N N . VAL B 1 194 ? -14.336 -11.477 -12.43 1 94.06 194 VAL B N 1
ATOM 3499 C CA . VAL B 1 194 ? -15.352 -12.508 -12.617 1 94.06 194 VAL B CA 1
ATOM 3500 C C . VAL B 1 194 ? -15.133 -13.211 -13.953 1 94.06 194 VAL B C 1
ATOM 3502 O O . VAL B 1 194 ? -15.273 -14.43 -14.055 1 94.06 194 VAL B O 1
ATOM 3505 N N . ASP B 1 195 ? -14.781 -12.422 -14.922 1 95.44 195 ASP B N 1
ATOM 3506 C CA . ASP B 1 195 ? -14.461 -13.008 -16.219 1 95.44 195 ASP B CA 1
ATOM 3507 C C . ASP B 1 195 ? -13.281 -13.969 -16.109 1 95.44 195 ASP B C 1
ATOM 3509 O O . ASP B 1 195 ? -13.289 -15.039 -16.734 1 95.44 195 ASP B O 1
ATOM 3513 N N . LYS B 1 196 ? -12.281 -13.578 -15.422 1 96.56 196 LYS B N 1
ATOM 3514 C CA . LYS B 1 196 ? -11.133 -14.453 -15.219 1 96.56 196 LYS B CA 1
ATOM 3515 C C . LYS B 1 196 ? -11.539 -15.719 -14.461 1 96.56 196 LYS B C 1
ATOM 3517 O O . LYS B 1 196 ? -11.164 -16.828 -14.852 1 96.56 196 LYS B O 1
ATOM 3522 N N . LEU B 1 197 ? -12.344 -15.516 -13.445 1 97.19 197 LEU B N 1
ATOM 3523 C CA . LEU B 1 197 ? -12.852 -16.641 -12.664 1 97.19 197 LEU B CA 1
ATOM 3524 C C . LEU B 1 197 ? -13.578 -17.641 -13.562 1 97.19 197 LEU B C 1
ATOM 3526 O O . LEU B 1 197 ? -13.367 -18.844 -13.453 1 97.19 197 LEU B O 1
ATOM 3530 N N . ASP B 1 198 ? -14.297 -17.156 -14.492 1 96.5 198 ASP B N 1
ATOM 3531 C CA . ASP B 1 198 ? -15.109 -17.984 -15.367 1 96.5 198 ASP B CA 1
ATOM 3532 C C . ASP B 1 198 ? -14.234 -18.75 -16.375 1 96.5 198 ASP B C 1
ATOM 3534 O O . ASP B 1 198 ? -14.656 -19.781 -16.906 1 96.5 198 ASP B O 1
ATOM 3538 N N . SER B 1 199 ? -13.094 -18.234 -16.594 1 97.5 199 SER B N 1
ATOM 3539 C CA . SER B 1 199 ? -12.219 -18.859 -17.562 1 97.5 199 SER B CA 1
ATOM 3540 C C . SER B 1 199 ? -11.43 -20.016 -16.938 1 97.5 199 SER B C 1
ATOM 3542 O O . SER B 1 199 ? -10.82 -20.812 -17.641 1 97.5 199 SER B O 1
ATOM 3544 N N . LEU B 1 200 ? -11.438 -20.125 -15.656 1 98.25 200 LEU B N 1
ATOM 3545 C CA . LEU B 1 200 ? -10.688 -21.172 -14.969 1 98.25 200 LEU B CA 1
ATOM 3546 C C . LEU B 1 200 ? -11.414 -22.516 -15.031 1 98.25 200 LEU B C 1
ATOM 3548 O O . LEU B 1 200 ? -12.641 -22.562 -14.922 1 98.25 200 LEU B O 1
ATOM 3552 N N . THR B 1 201 ? -10.633 -23.594 -15.18 1 98.12 201 THR B N 1
ATOM 3553 C CA . THR B 1 201 ? -11.195 -24.938 -15.133 1 98.12 201 THR B CA 1
ATOM 3554 C C . THR B 1 201 ? -11.5 -25.344 -13.695 1 98.12 201 THR B C 1
ATOM 3556 O O . THR B 1 201 ? -11.031 -24.703 -12.75 1 98.12 201 THR B O 1
ATOM 3559 N N . GLN B 1 202 ? -12.312 -26.406 -13.586 1 98.5 202 GLN B N 1
ATOM 3560 C CA . GLN B 1 202 ? -12.672 -26.922 -12.273 1 98.5 202 GLN B CA 1
ATOM 3561 C C . GLN B 1 202 ? -11.438 -27.312 -11.477 1 98.5 202 GLN B C 1
ATOM 3563 O O . GLN B 1 202 ? -11.297 -26.938 -10.312 1 98.5 202 GLN B O 1
ATOM 3568 N N . PRO B 1 203 ? -10.438 -28.078 -12.016 1 98.69 203 PRO B N 1
ATOM 3569 C CA . PRO B 1 203 ? -9.273 -28.438 -11.203 1 98.69 203 PRO B CA 1
ATOM 3570 C C . PRO B 1 203 ? -8.422 -27.234 -10.82 1 98.69 203 PRO B C 1
ATOM 3572 O O . PRO B 1 203 ? -7.855 -27.188 -9.727 1 98.69 203 PRO B O 1
ATOM 3575 N N . GLU B 1 204 ? -8.328 -26.25 -11.734 1 98.62 204 GLU B N 1
ATOM 3576 C CA . GLU B 1 204 ? -7.582 -25.047 -11.414 1 98.62 204 GLU B CA 1
ATOM 3577 C C . GLU B 1 204 ? -8.188 -24.328 -10.203 1 98.62 204 GLU B C 1
ATOM 3579 O O . GLU B 1 204 ? -7.48 -24 -9.25 1 98.62 204 GLU B O 1
ATOM 3584 N N . LEU B 1 205 ? -9.453 -24.156 -10.281 1 98.69 205 LEU B N 1
ATOM 3585 C CA . LEU B 1 205 ? -10.148 -23.438 -9.219 1 98.69 205 LEU B CA 1
ATOM 3586 C C . LEU B 1 205 ? -10.156 -24.25 -7.93 1 98.69 205 LEU B C 1
ATOM 3588 O O . LEU B 1 205 ? -9.898 -23.703 -6.852 1 98.69 205 LEU B O 1
ATOM 3592 N N . ALA B 1 206 ? -10.43 -25.516 -8.016 1 98.69 206 ALA B N 1
ATOM 3593 C CA . ALA B 1 206 ? -10.492 -26.391 -6.848 1 98.69 206 ALA B CA 1
ATOM 3594 C C . ALA B 1 206 ? -9.148 -26.438 -6.129 1 98.69 206 ALA B C 1
ATOM 3596 O O . ALA B 1 206 ? -9.086 -26.375 -4.898 1 98.69 206 ALA B O 1
ATOM 3597 N N . SER B 1 207 ? -8.094 -26.578 -6.824 1 98.81 207 SER B N 1
ATOM 3598 C CA . SER B 1 207 ? -6.773 -26.656 -6.215 1 98.81 207 SER B CA 1
ATOM 3599 C C . SER B 1 207 ? -6.406 -25.344 -5.531 1 98.81 207 SER B C 1
ATOM 3601 O O . SER B 1 207 ? -5.852 -25.344 -4.43 1 98.81 207 SER B O 1
ATOM 3603 N N . ARG B 1 208 ? -6.719 -24.219 -6.152 1 98.81 208 ARG B N 1
ATOM 3604 C CA . ARG B 1 208 ? -6.434 -22.922 -5.559 1 98.81 208 ARG B CA 1
ATOM 3605 C C . ARG B 1 208 ? -7.254 -22.703 -4.289 1 98.81 208 ARG B C 1
ATOM 3607 O O . ARG B 1 208 ? -6.734 -22.203 -3.289 1 98.81 208 ARG B O 1
ATOM 3614 N N . LEU B 1 209 ? -8.484 -23.094 -4.375 1 98.38 209 LEU B N 1
ATOM 3615 C CA . LEU B 1 209 ? -9.32 -22.969 -3.186 1 98.38 209 LEU B CA 1
ATOM 3616 C C . LEU B 1 209 ? -8.82 -23.891 -2.076 1 98.38 209 LEU B C 1
ATOM 3618 O O . LEU B 1 209 ? -8.891 -23.547 -0.896 1 98.38 209 LEU B O 1
ATOM 3622 N N . THR B 1 210 ? -8.32 -25.047 -2.461 1 98.56 210 THR B N 1
ATOM 3623 C CA . THR B 1 210 ? -7.742 -25.938 -1.472 1 98.56 210 THR B CA 1
ATOM 3624 C C . THR B 1 210 ? -6.543 -25.297 -0.785 1 98.56 210 THR B C 1
ATOM 3626 O O . THR B 1 210 ? -6.477 -25.25 0.445 1 98.56 210 THR B O 1
ATOM 3629 N N . LEU B 1 211 ? -5.656 -24.734 -1.506 1 98.44 211 LEU B N 1
ATOM 3630 C CA . LEU B 1 211 ? -4.492 -24.047 -0.948 1 98.44 211 LEU B CA 1
ATOM 3631 C C . LEU B 1 211 ? -4.914 -22.859 -0.095 1 98.44 211 LEU B C 1
ATOM 3633 O O . LEU B 1 211 ? -4.25 -22.531 0.89 1 98.44 211 LEU B O 1
ATOM 3637 N N . ASN B 1 212 ? -5.984 -22.25 -0.482 1 97.94 212 ASN B N 1
ATOM 3638 C CA . ASN B 1 212 ? -6.492 -21.047 0.164 1 97.94 212 ASN B CA 1
ATOM 3639 C C . ASN B 1 212 ? -7.148 -21.359 1.506 1 97.94 212 ASN B C 1
ATOM 3641 O O . ASN B 1 212 ? -7.176 -20.516 2.402 1 97.94 212 ASN B O 1
ATOM 3645 N N . CYS B 1 213 ? -7.652 -22.641 1.636 1 97.06 213 CYS B N 1
ATOM 3646 C CA . CYS B 1 213 ? -8.562 -22.859 2.75 1 97.06 213 CYS B CA 1
ATOM 3647 C C . CYS B 1 213 ? -8.07 -23.984 3.645 1 97.06 213 CYS B C 1
ATOM 3649 O O . CYS B 1 213 ? -8.531 -24.141 4.777 1 97.06 213 CYS B O 1
ATOM 3651 N N . VAL B 1 214 ? -7.207 -24.859 3.15 1 96.81 214 VAL B N 1
ATOM 3652 C CA . VAL B 1 214 ? -6.719 -25.938 3.992 1 96.81 214 VAL B CA 1
ATOM 3653 C C . VAL B 1 214 ? -6.004 -25.375 5.215 1 96.81 214 VAL B C 1
ATOM 3655 O O . VAL B 1 214 ? -5.398 -24.297 5.145 1 96.81 214 VAL B O 1
ATOM 3658 N N . ASN B 1 215 ? -6.043 -26.094 6.359 1 95.38 215 ASN B N 1
ATOM 3659 C CA . ASN B 1 215 ? -5.438 -25.609 7.594 1 95.38 215 ASN B CA 1
ATOM 3660 C C . ASN B 1 215 ? -3.938 -25.375 7.434 1 95.38 215 ASN B C 1
ATOM 3662 O O . ASN B 1 215 ? -3.172 -26.328 7.312 1 95.38 215 ASN B O 1
ATOM 3666 N N . CYS B 1 216 ? -3.588 -24.094 7.438 1 95.75 216 CYS B N 1
ATOM 3667 C CA . CYS B 1 216 ? -2.199 -23.703 7.25 1 95.75 216 CYS B CA 1
ATOM 3668 C C . CYS B 1 216 ? -1.973 -22.266 7.73 1 95.75 216 CYS B C 1
ATOM 3670 O O . CYS B 1 216 ? -2.92 -21.484 7.848 1 95.75 216 CYS B O 1
ATOM 3672 N N . TYR B 1 217 ? -0.723 -21.953 8.156 1 95.75 217 TYR B N 1
ATOM 3673 C CA . TYR B 1 217 ? -0.353 -20.594 8.562 1 95.75 217 TYR B CA 1
ATOM 3674 C C . TYR B 1 217 ? 1.127 -20.344 8.305 1 95.75 217 TYR B C 1
ATOM 3676 O O . TYR B 1 217 ? 1.905 -21.281 8.117 1 95.75 217 TYR B O 1
ATOM 3684 N N . VAL B 1 218 ? 1.489 -19.094 8.25 1 95.56 218 VAL B N 1
ATOM 3685 C CA . VAL B 1 218 ? 2.869 -18.656 8.055 1 95.56 218 VAL B CA 1
ATOM 3686 C C . VAL B 1 218 ? 3.553 -18.484 9.406 1 95.56 218 VAL B C 1
ATOM 3688 O O . VAL B 1 218 ? 2.961 -17.922 10.344 1 95.56 218 VAL B O 1
ATOM 3691 N N . GLU B 1 219 ? 4.758 -18.969 9.547 1 93.81 219 GLU B N 1
ATOM 3692 C CA . GLU B 1 219 ? 5.578 -18.688 10.719 1 93.81 219 GLU B CA 1
ATOM 3693 C C . GLU B 1 219 ? 6.281 -17.344 10.594 1 93.81 219 GLU 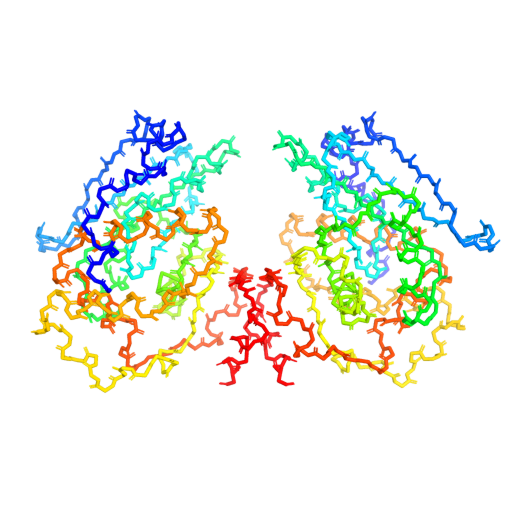B C 1
ATOM 3695 O O . GLU B 1 219 ? 7.309 -17.234 9.922 1 93.81 219 GLU B O 1
ATOM 3700 N N . PRO B 1 220 ? 5.824 -16.375 11.297 1 88.31 220 PRO B N 1
ATOM 3701 C CA . PRO B 1 220 ? 6.301 -15.016 11.078 1 88.31 220 PRO B CA 1
ATOM 3702 C C . PRO B 1 220 ? 7.797 -14.867 11.344 1 88.31 220 PRO B C 1
ATOM 3704 O O . PRO B 1 220 ? 8.461 -14.039 10.711 1 88.31 220 PRO B O 1
ATOM 3707 N N . GLN B 1 221 ? 8.367 -15.586 12.25 1 89.81 221 GLN B N 1
ATOM 3708 C CA . GLN B 1 221 ? 9.773 -15.445 12.625 1 89.81 221 GLN B CA 1
ATOM 3709 C C . GLN B 1 221 ? 10.688 -15.828 11.469 1 89.81 221 GLN B C 1
ATOM 3711 O O . GLN B 1 221 ? 11.859 -15.438 11.438 1 89.81 221 GLN B O 1
ATOM 3716 N N . LYS B 1 222 ? 10.164 -16.578 10.523 1 92.56 222 LYS B N 1
ATOM 3717 C CA . LYS B 1 222 ? 10.969 -17.031 9.391 1 92.56 222 LYS B CA 1
ATOM 3718 C C . LYS B 1 222 ? 10.984 -15.977 8.281 1 92.56 222 LYS B C 1
ATOM 3720 O O . LYS B 1 222 ? 11.719 -16.125 7.301 1 92.56 222 LYS B O 1
ATOM 3725 N N . LEU B 1 223 ? 10.211 -14.922 8.453 1 92.75 223 LEU B N 1
ATOM 3726 C CA . LEU B 1 223 ? 10.133 -13.883 7.434 1 92.75 223 LEU B CA 1
ATOM 3727 C C . LEU B 1 223 ? 10.773 -12.586 7.926 1 92.75 223 LEU B C 1
ATOM 3729 O O . LEU B 1 223 ? 10.727 -11.57 7.234 1 92.75 223 LEU B O 1
ATOM 3733 N N . LEU B 1 224 ? 11.398 -12.508 9.039 1 86.25 224 LEU B N 1
ATOM 3734 C CA . LEU B 1 224 ? 11.844 -11.289 9.711 1 86.25 224 LEU B CA 1
ATOM 3735 C C . LEU B 1 224 ? 12.945 -10.609 8.914 1 86.25 224 LEU B C 1
ATOM 3737 O O . LEU B 1 224 ? 13.148 -9.398 9.039 1 86.25 224 LEU B O 1
ATOM 3741 N N . ASP B 1 225 ? 13.625 -11.336 8.078 1 86.19 225 ASP B N 1
ATOM 3742 C CA . ASP B 1 225 ? 14.773 -10.766 7.371 1 86.19 225 ASP B CA 1
ATOM 3743 C C . ASP B 1 225 ? 14.391 -10.328 5.961 1 86.19 225 ASP B C 1
ATOM 3745 O O . ASP B 1 225 ? 15.258 -9.922 5.176 1 86.19 225 ASP B O 1
ATOM 3749 N N . ILE B 1 226 ? 13.172 -10.352 5.582 1 90.75 226 ILE B N 1
ATOM 3750 C CA . ILE B 1 226 ? 12.719 -10 4.242 1 90.75 226 ILE B CA 1
ATOM 3751 C C . ILE B 1 226 ? 11.969 -8.672 4.289 1 90.75 226 ILE B C 1
ATOM 3753 O O . ILE B 1 226 ? 10.977 -8.531 5.008 1 90.75 226 ILE B O 1
ATOM 3757 N N . PRO B 1 227 ? 12.555 -7.637 3.561 1 91.31 227 PRO B N 1
ATOM 3758 C CA . PRO B 1 227 ? 11.734 -6.426 3.459 1 91.31 227 PRO B CA 1
ATOM 3759 C C . PRO B 1 227 ? 10.336 -6.703 2.916 1 91.31 227 PRO B C 1
ATOM 3761 O O . PRO B 1 227 ? 10.188 -7.402 1.911 1 91.31 227 PRO B O 1
ATOM 3764 N N . MET B 1 228 ? 9.328 -6.133 3.592 1 93.12 228 MET B N 1
ATOM 3765 C CA . MET B 1 228 ? 7.953 -6.434 3.221 1 93.12 228 MET B CA 1
ATOM 3766 C C . MET B 1 228 ? 7.113 -5.16 3.172 1 93.12 228 MET B C 1
ATOM 3768 O O . MET B 1 228 ? 7.285 -4.266 4.004 1 93.12 228 MET B O 1
ATOM 3772 N N . THR B 1 229 ? 6.281 -5.035 2.205 1 93.19 229 THR B N 1
ATOM 3773 C CA . THR B 1 229 ? 5.223 -4.035 2.109 1 93.19 229 THR B CA 1
ATOM 3774 C C . THR B 1 229 ? 3.85 -4.699 2.105 1 93.19 229 THR B C 1
ATOM 3776 O O . THR B 1 229 ? 3.604 -5.625 1.326 1 93.19 229 THR B O 1
ATOM 3779 N N . ILE B 1 230 ? 3.016 -4.254 3.004 1 92.75 230 ILE B N 1
ATOM 3780 C CA . ILE B 1 230 ? 1.654 -4.773 3.066 1 92.75 230 ILE B CA 1
ATOM 3781 C C . ILE B 1 230 ? 0.666 -3.676 2.682 1 92.75 230 ILE B C 1
ATOM 3783 O O . ILE B 1 230 ? 0.714 -2.568 3.225 1 92.75 230 ILE B O 1
ATOM 3787 N N . ILE B 1 231 ? -0.147 -3.98 1.767 1 93.44 231 ILE B N 1
ATOM 3788 C CA . ILE B 1 231 ? -1.193 -3.072 1.311 1 93.44 231 ILE B CA 1
ATOM 3789 C C . ILE B 1 231 ? -2.564 -3.674 1.608 1 93.44 231 ILE B C 1
ATOM 3791 O O . ILE B 1 231 ? -2.871 -4.785 1.17 1 93.44 231 ILE B O 1
ATOM 3795 N N . SER B 1 232 ? -3.346 -2.99 2.361 1 90 232 SER B N 1
ATOM 3796 C CA . SER B 1 232 ? -4.727 -3.373 2.643 1 90 232 SER B CA 1
ATOM 3797 C C . SER B 1 232 ? -5.707 -2.322 2.129 1 90 232 SER B C 1
ATOM 3799 O O . SER B 1 232 ? -5.578 -1.139 2.451 1 90 232 SER B O 1
ATOM 3801 N N . VAL B 1 233 ? -6.609 -2.771 1.331 1 86.56 233 VAL B N 1
ATOM 3802 C CA . VAL B 1 233 ? -7.57 -1.871 0.702 1 86.56 233 VAL B CA 1
ATOM 3803 C C . VAL B 1 233 ? -8.992 -2.254 1.118 1 86.56 233 VAL B C 1
ATOM 3805 O O . VAL B 1 233 ? -9.336 -3.438 1.143 1 86.56 233 VAL B O 1
ATOM 3808 N N . GLY B 1 234 ? -9.836 -1.234 1.471 1 79.75 234 GLY B N 1
ATOM 3809 C CA . GLY B 1 234 ? -11.227 -1.531 1.751 1 79.75 234 GLY B CA 1
ATOM 3810 C C . GLY B 1 234 ? -11.906 -0.468 2.592 1 79.75 234 GLY B C 1
ATOM 3811 O O . GLY B 1 234 ? -11.344 0.606 2.816 1 79.75 234 GLY B O 1
ATOM 3812 N N . PHE B 1 235 ? -13.164 -0.692 2.891 1 64.75 235 PHE B N 1
ATOM 3813 C CA . PHE B 1 235 ? -13.945 0.216 3.721 1 64.75 235 PHE B CA 1
ATOM 3814 C C . PHE B 1 235 ? -13.797 -0.136 5.195 1 64.75 235 PHE B C 1
ATOM 3816 O O . PHE B 1 235 ? -14.055 0.699 6.066 1 64.75 235 PHE B O 1
ATOM 3823 N N . ASP B 1 236 ? -13.398 -1.387 5.457 1 59.22 236 ASP B N 1
ATOM 3824 C CA . ASP B 1 236 ? -13.32 -1.838 6.84 1 59.22 236 ASP B CA 1
ATOM 3825 C C . ASP B 1 236 ? -11.945 -2.445 7.137 1 59.22 236 ASP B C 1
ATOM 3827 O O . ASP B 1 236 ? -11.852 -3.506 7.762 1 59.22 236 ASP B O 1
ATOM 3831 N N . VAL B 1 237 ? -11 -1.799 6.621 1 53.22 237 VAL B N 1
ATOM 3832 C CA . VAL B 1 237 ? -9.664 -2.377 6.727 1 53.22 237 VAL B CA 1
ATOM 3833 C C . VAL B 1 237 ? -9.211 -2.371 8.188 1 53.22 237 VAL B C 1
ATOM 3835 O O . VAL B 1 237 ? -8.258 -3.059 8.547 1 53.22 237 VAL B O 1
ATOM 3838 N N . TYR B 1 238 ? -9.859 -1.533 9 1 50 238 TYR B N 1
ATOM 3839 C CA . TYR B 1 238 ? -9.438 -1.527 10.391 1 50 238 TYR B CA 1
ATOM 3840 C C . TYR B 1 238 ? -9.555 -2.92 11 1 50 238 TYR B C 1
ATOM 3842 O O . TYR B 1 238 ? -8.742 -3.297 11.859 1 50 238 TYR B O 1
ATOM 3850 N N . PHE B 1 239 ? -10.586 -3.709 10.516 1 40.47 239 PHE B N 1
ATOM 3851 C CA . PHE B 1 239 ? -10.875 -5.012 11.109 1 40.47 239 PHE B CA 1
ATOM 3852 C C . PHE B 1 239 ? -9.875 -6.059 10.625 1 40.47 239 PHE B C 1
ATOM 3854 O O . PHE B 1 239 ? -9.516 -6.969 11.375 1 40.47 239 PHE B O 1
ATOM 3861 N N . GLY B 1 240 ? -9.602 -6.125 9.445 1 40.53 240 GLY B N 1
ATOM 3862 C CA . GLY B 1 240 ? -8.742 -7.168 8.898 1 40.53 240 GLY B CA 1
ATOM 3863 C C . GLY B 1 240 ? -7.359 -7.191 9.516 1 40.53 240 GLY B C 1
ATOM 3864 O O . GLY B 1 240 ? -6.652 -8.195 9.438 1 40.53 240 GLY B O 1
ATOM 3865 N N . VAL B 1 241 ? -6.891 -6.07 9.891 1 39.34 241 VAL B N 1
ATOM 3866 C CA . VAL B 1 241 ? -5.566 -6.078 10.5 1 39.34 241 VAL B CA 1
ATOM 3867 C C . VAL B 1 241 ? -5.625 -6.785 11.852 1 39.34 241 VAL B C 1
ATOM 3869 O O . VAL B 1 241 ? -4.59 -7.09 12.445 1 39.34 241 VAL B O 1
ATOM 3872 N N . ALA B 1 242 ? -6.781 -6.887 12.391 1 34.38 242 ALA B N 1
ATOM 3873 C CA . ALA B 1 242 ? -6.945 -7.633 13.641 1 34.38 242 ALA B CA 1
ATOM 3874 C C . ALA B 1 242 ? -6.523 -9.086 13.469 1 34.38 242 ALA B C 1
ATOM 3876 O O . ALA B 1 242 ? -6.328 -9.805 14.453 1 34.38 242 ALA B O 1
ATOM 3877 N N . MET B 1 243 ? -6.637 -9.664 12.383 1 31.06 243 MET B N 1
ATOM 3878 C CA . MET B 1 243 ? -6.586 -11.117 12.305 1 31.06 243 MET B CA 1
ATOM 3879 C C . MET B 1 243 ? -5.188 -11.633 12.625 1 31.06 243 MET B C 1
ATOM 3881 O O . MET B 1 243 ? -4.949 -12.844 12.602 1 31.06 243 MET B O 1
ATOM 3885 N N . TYR B 1 244 ? -4.254 -10.867 12.594 1 31.89 244 TYR B N 1
ATOM 3886 C CA . TYR B 1 244 ? -3.059 -11.625 12.938 1 31.89 244 TYR B CA 1
ATOM 3887 C C . TYR B 1 244 ? -2.857 -11.664 14.453 1 31.89 244 TYR B C 1
ATOM 3889 O O . TYR B 1 244 ? -2.273 -10.742 15.023 1 31.89 244 TYR B O 1
ATOM 3897 N N . ASP B 1 245 ? -3.783 -11.773 15.328 1 26.69 245 ASP B N 1
ATOM 3898 C CA . ASP B 1 245 ? -3.516 -12.25 16.672 1 26.69 245 ASP B CA 1
ATOM 3899 C C . ASP B 1 245 ? -2.91 -13.648 16.656 1 26.69 245 ASP B C 1
ATOM 3901 O O . ASP B 1 245 ? -3.375 -14.523 15.922 1 26.69 245 ASP B O 1
#

Organism: Limulus polyphemus (NCBI:txid6850)

InterPro domains:
  IPR000073 Alpha/beta hydrolase fold-1 [PF00561] (91-169)
  IPR026151 Maspardin [PTHR15913] (11-233)
  IPR029058 Alpha/Beta hydrolase fold [G3DSA:3.40.50.1820] (39-244)
  IPR029058 Alpha/Beta hydrolase fold [SSF53474] (41-241)

Foldseek 3Di:
DVVVPPDPPPLPVCPDPLNVVLPVPWDWDWDDQDPPRQWIKIKTKDFDLPDQAAEEEFEALLDAQCLCSVVCVVVRVVGGIYMGIDGGQDQDLVRVLVRVVSVCVVSVHQAYEYEYEALGQCSVLVNLLVCLVRGRYQAYEYENYFFWLVVPVCQVVLVVQLPDDLVVLLVSVVVPDDDDDDDPVVVSSVVVSSVSNVPDDSSSSSSSSSSNHHGGGHDVVSCVPHHYHYHYDDDPSVPVVVPVD/DVVVPPDPPPLPVCPDPLNVVLPVPWDWDWDDQDPPRQWIKIKTKDFDLPDQAAEEEFEALLDAQCLCSVVCVVVRVVGGIYMGIDGGQDQDLVRVLVRVVSVCVVSVHQAYEYEYEALGQCSVLVNLLVCLVRGRYQAYEYENYFFWLVVPVCQVVLVVQLPDDLVVLLVSVVVPDDDDDDDPVVVSSVVVSSVSNVVDDSSSSSSSSSSNHHGGGHDVVSCVPHHYHYHYDDDPSVVVVVPVD

Sequence (490 aa):
MHHLLNSKSTNEIVQSPEYLSFRSTIPQKKIVVDEDPKKVWTIYDAGPRNVKCPLICLPPVSGTADCFFRQIMALTAHGYRVISVQYPVYWTMKEWVVGFQKFLDHLNLDKVHIFGSSLGGFLAQKFVELTTSSPRVHSLLLCNSFADTSIFNYTDSAVLFWMMPSLVLKRMVMSNYTKGNLPPEIANSVDFMVDKLDSLTQPELASRLTLNCVNCYVEPQKLLDIPMTIISVGFDVYFGVAMYDMHHLLNSKSTNEIVQSPEYLSFRSTIPQKKIVVDEDPKKVWTIYDAGPRNVKCPLICLPPVSGTADCFFRQIMALTAHGYRVISVQYPVYWTMKEWVVGFQKFLDHLNLDKVHIFGSSLGGFLAQKFVELTTSSPRVHSLLLCNSFADTSIFNYTDSAVLFWMMPSLVLKRMVMSNYTKGNLPPEIANSVDFMVDKLDSLTQPELASRLTLNCVNCYVEPQKLLDIPMTIISVGFDVYFGVAMYD

Nearest PDB structures (foldseek):
  3om8-assembly1_B  TM=6.748E-01  e=2.281E-10  Pseudomonas aeruginosa PAO1
  1xrl-assembly1_A  TM=5.600E-01  e=1.484E-08  Thermoplasma acidophilum
  3d2a-assembly1_A  TM=7.620E-01  e=9.766E-04  Bacillus subtilis
  5cml-assembly1_A  TM=6.691E-01  e=2.389E-03  Rhodothermus marinus
  5v41-assembly2_B  TM=4.770E-01  e=6.432E-04  Mycobacterium tuberculosis

Secondary structure (DSSP, 8-state):
-GGGTS-----TTTTSHHHHHHHHHS-EEEEE-SSSTT-EEEEEEES-TT-SSPEEEE--TT--GGGGHHHHHHHHTTT--EEEEE-----SHHHHHHHHHHHHHHTT-SSEEEEEETHHHHHHHHHHHHTTTS--EEEEEEES--SBGGGSTTGGGGGGGGGS-HHHHHHHHHTTSPPS---HHHHHHHHHHHHHHHHS-HHHHHHHHHHHHSS-B--GGGGTTS-EEEEEEESSHHHHGGG--/--TTTS-----TTTTSHHHHHHHHHS-EEEEE-SSSTT-EEEEEEES-TT-SSPEEEE--TT--GGGGHHHHHHHHTTT--EEEEE-----SHHHHHHHHHHHHHHTT-SSEEEEEETHHHHHHHHHHHHTTTS--EEEEEEES--SBGGGSTTGGGGGGGGGS-HHHHHHHHHTTSPPS---HHHHHHHHHHHHHHHHS-HHHHHHHHHHHHSS-B--GGGGTTS-EEEEEEESSHHHHGGG--

pLDDT: mean 90.4, std 16.13, range [25.84, 98.94]

Solvent-accessible surface area (backbone atoms only — not comparable to full-atom values): 26200 Å² total; per-residue (Å²): 125,70,68,79,71,68,62,81,69,74,53,61,53,72,70,29,69,66,46,46,49,46,65,72,71,49,65,78,44,77,44,67,68,55,91,55,75,84,37,41,32,36,30,35,73,46,52,53,81,81,54,64,61,32,36,35,35,34,39,33,72,45,43,42,32,65,72,50,49,65,60,42,57,57,42,30,76,72,67,33,25,34,33,24,35,24,76,46,73,40,73,45,72,66,53,41,46,52,51,49,49,42,46,35,54,74,69,70,40,68,39,25,30,38,38,10,28,29,48,17,18,32,51,52,52,44,41,47,53,74,26,67,93,61,69,42,64,58,32,41,38,28,35,57,45,56,54,50,20,71,79,40,94,40,36,88,53,20,86,51,32,78,75,51,55,50,69,59,55,51,47,62,58,54,68,72,53,87,81,76,95,58,58,63,71,55,47,43,50,50,48,47,43,50,54,37,38,68,70,50,50,50,64,50,44,23,21,41,48,23,65,50,15,32,85,49,67,58,65,66,81,62,46,47,87,32,45,33,35,40,36,38,71,36,41,58,46,80,60,61,41,42,67,60,112,125,69,68,78,70,68,62,81,69,76,52,61,54,73,69,28,69,66,47,45,50,45,66,72,71,48,64,78,45,76,45,66,69,54,90,53,76,84,37,41,33,36,31,35,70,46,51,53,81,82,55,63,61,31,36,36,37,34,38,33,70,46,43,43,31,66,72,50,50,66,59,43,56,57,42,31,76,71,66,33,26,33,34,24,35,24,74,46,72,40,74,45,70,67,52,41,46,53,51,50,51,41,46,35,54,73,69,72,39,69,40,27,29,37,38,11,30,29,47,16,19,34,51,51,51,44,42,49,50,74,25,65,92,62,69,42,66,60,32,40,36,28,34,57,45,56,56,51,20,70,80,40,94,40,37,88,54,20,86,52,33,79,75,51,55,51,70,60,56,51,49,61,60,53,67,72,52,88,82,76,95,58,59,64,72,56,45,42,51,50,48,46,42,50,52,38,40,69,69,50,51,51,63,50,44,25,22,40,48,22,64,49,15,31,85,51,68,59,63,66,82,62,44,47,87,34,44,33,34,39,36,39,72,36,41,57,48,76,59,65,42,41,66,64,113